Protein AF-A0A3D3Q9Y2-F1 (afdb_monomer)

Mean predicted aligned error: 16.26 Å

Foldseek 3Di:
DDDDDDDDDDDDDDDDDDDDDDDDDDDDDDDDDDDDDDDDDDDDDDDDDDDDDDDDDDDDDDDDDDDDDDDDDDDDDDDDDDDDDDDDDDDDDDDDDDDDDDDDDDDDDDDPPPPDPDPPPDDPPAAEEEEECCQDDLNVLLLLLLVVVRHAYEYEDCCCVVRVVVQVVSVHGYQYDDLLDLVRQLVRLARHQEYEYPDAAPQPPDADVVVPRHLQSCQASSLLSNLLSCLVNVHQEYEYAAAFQQDCPRPAPNSNSNVNSVVSNVVSVHQYEYEHEFAEDADRDDQVVVQVVCVVPPLAGEDEAPQFAKGFYAYSNLVSLLRSQCRDPPRDGDYFYDGAPDIDGSVRLSVLLCVLVVHDHHYDYDYLVVLAVVQVVQVPPPRRPGHNSNSVSRRHHGDGDHPVVCVRRVDDTDDSSRRSNVRD

Sequence (424 aa):
GGPVRAVRREVGVGWDARGASLGIVGVTASAHGPSNERSRDEREHLQHGRLAGPAGVRRTGGPGRSSDAAAPDEDPATCDGGGHGDAVRLRGAGVAFHRHLLCPGRGADGDRREQDPRPLSTGRRLRMILVAGGSGFIGQAVVRTLLGQGADVAVLTAHPERSKERIERLGARAVVGDIQRPETLLAAVRGAEAVVQSLTFPTFPVEKPSKGYTFEEFDHLGTERLARAAAEAGVKRFVYASGTGAAPDAPEQWFRAKWGGEEAIKATGLDHAIVRPSWVYGPQDRALNRFVTFHRWLPFVPVVGDGKQRLQPVFVDDVATVLARAAMPGGPAGTFELGGPEVLSMDEVLATMMEARRKRKPLIHFPAWMPKAAGALLQFLPKPPLSPDAVSFVIHDAVADNSAVLAAFDITLTPFHEGLATYL

Structure (mmCIF, N/CA/C/O backbone):
data_AF-A0A3D3Q9Y2-F1
#
_entry.id   AF-A0A3D3Q9Y2-F1
#
loop_
_atom_site.group_PDB
_atom_site.id
_atom_site.type_symbol
_atom_site.label_atom_id
_atom_site.label_alt_id
_atom_site.label_comp_id
_atom_site.label_asym_id
_atom_site.label_entity_id
_atom_site.label_seq_id
_atom_site.pdbx_PDB_ins_code
_atom_site.Cartn_x
_atom_site.Cartn_y
_atom_site.Cartn_z
_atom_site.occupancy
_atom_site.B_iso_or_equiv
_atom_site.auth_seq_id
_atom_site.auth_comp_id
_atom_site.auth_asym_id
_atom_site.auth_atom_id
_atom_site.pdbx_PDB_model_num
ATOM 1 N N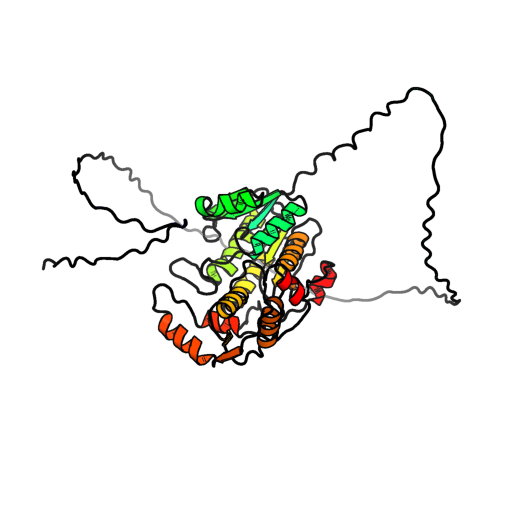 . GLY A 1 1 ? -31.574 -37.572 -34.063 1.00 37.09 1 GLY A N 1
ATOM 2 C CA . GLY A 1 1 ? -31.511 -37.261 -32.623 1.00 37.09 1 GLY A CA 1
ATOM 3 C C . GLY A 1 1 ? -30.829 -38.404 -31.903 1.00 37.09 1 GLY A C 1
ATOM 4 O O . GLY A 1 1 ? -31.137 -39.541 -32.223 1.00 37.09 1 GLY A O 1
ATOM 5 N N . GLY A 1 2 ? -29.909 -38.098 -30.984 1.00 32.72 2 GLY A N 1
ATOM 6 C CA . GLY A 1 2 ? -29.186 -39.080 -30.158 1.00 32.72 2 GLY A CA 1
ATOM 7 C C . GLY A 1 2 ? -27.663 -39.022 -30.364 1.00 32.72 2 GLY A C 1
ATOM 8 O O . GLY A 1 2 ? -27.222 -39.322 -31.468 1.00 32.72 2 GLY A O 1
ATOM 9 N N . PRO A 1 3 ? -26.861 -38.586 -29.370 1.00 38.03 3 PRO A N 1
ATOM 10 C CA . PRO A 1 3 ? -25.512 -38.069 -29.600 1.00 38.03 3 PRO A CA 1
ATOM 11 C C . PRO A 1 3 ? -24.397 -39.118 -29.480 1.00 38.03 3 PRO A C 1
ATOM 13 O O . PRO A 1 3 ? -24.408 -39.980 -28.603 1.00 38.03 3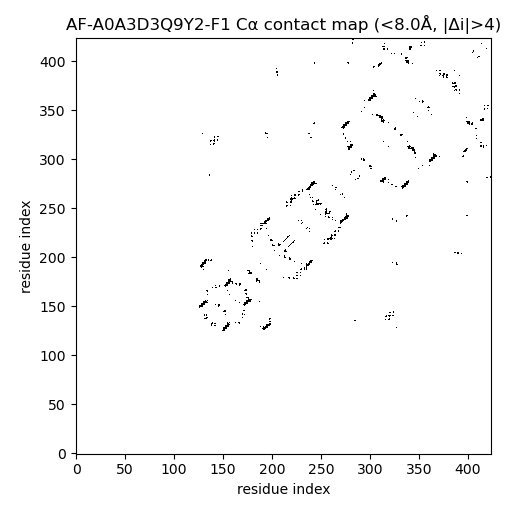 PRO A O 1
ATOM 16 N N . VAL A 1 4 ? -23.364 -38.944 -30.308 1.00 37.06 4 VAL A N 1
ATOM 17 C CA . VAL A 1 4 ? -22.050 -39.589 -30.189 1.00 37.06 4 VAL A CA 1
ATOM 18 C C . VAL A 1 4 ? -21.262 -38.878 -29.082 1.00 37.06 4 VAL A C 1
ATOM 20 O O . VAL A 1 4 ? -20.896 -37.711 -29.219 1.00 37.06 4 VAL A O 1
ATOM 23 N N . ARG A 1 5 ? -21.009 -39.562 -27.958 1.00 30.03 5 ARG A N 1
ATOM 24 C CA . ARG A 1 5 ? -20.125 -39.070 -26.889 1.00 30.03 5 ARG A CA 1
ATOM 25 C C . ARG A 1 5 ? -18.665 -39.192 -27.330 1.00 30.03 5 ARG A C 1
ATOM 27 O O . ARG A 1 5 ? -18.093 -40.278 -27.314 1.00 30.03 5 ARG A O 1
ATOM 34 N N . ALA A 1 6 ? -18.058 -38.061 -27.675 1.00 32.78 6 ALA A N 1
ATOM 35 C CA . ALA A 1 6 ? -16.613 -37.924 -27.786 1.00 32.78 6 ALA A CA 1
ATOM 36 C C . ALA A 1 6 ? -15.979 -37.954 -26.383 1.00 32.78 6 ALA A C 1
ATOM 38 O O . ALA A 1 6 ? -16.273 -37.112 -25.533 1.00 32.78 6 ALA A O 1
ATOM 39 N N . VAL A 1 7 ? -15.105 -38.930 -26.139 1.00 29.88 7 VAL A N 1
ATOM 40 C CA . VAL A 1 7 ? -14.277 -39.012 -24.930 1.00 29.88 7 VAL A CA 1
ATOM 41 C C . VAL A 1 7 ? -13.093 -38.063 -25.105 1.00 29.88 7 VAL A C 1
ATOM 43 O O . VAL A 1 7 ? -12.144 -38.357 -25.829 1.00 29.88 7 VAL A O 1
ATOM 46 N N . ARG A 1 8 ? -13.153 -36.897 -24.458 1.00 28.14 8 ARG A N 1
ATOM 47 C CA . ARG A 1 8 ? -12.033 -35.954 -24.372 1.00 28.14 8 ARG A CA 1
ATOM 48 C C . ARG A 1 8 ? -11.121 -36.407 -23.227 1.00 28.14 8 ARG A C 1
ATOM 50 O O . ARG A 1 8 ? -11.528 -36.386 -22.071 1.00 28.14 8 ARG A O 1
ATOM 57 N N . ARG A 1 9 ? -9.904 -36.855 -23.548 1.00 25.78 9 ARG A N 1
ATOM 58 C CA . ARG A 1 9 ? -8.839 -37.100 -22.562 1.00 25.78 9 ARG A CA 1
ATOM 59 C C . ARG A 1 9 ? -8.237 -35.754 -22.155 1.00 25.78 9 ARG A C 1
ATOM 61 O O . ARG A 1 9 ? -7.580 -35.116 -22.972 1.00 25.78 9 ARG A O 1
ATOM 68 N N . GLU A 1 10 ? -8.459 -35.328 -20.916 1.00 28.33 10 GLU A N 1
ATOM 69 C CA . GLU A 1 10 ? -7.690 -34.246 -20.296 1.00 28.33 10 GLU A CA 1
ATOM 70 C C . GLU A 1 10 ? -6.471 -34.842 -19.585 1.00 28.33 10 GLU A C 1
ATOM 72 O O . GLU A 1 10 ? -6.591 -35.701 -18.714 1.00 28.33 10 GLU A O 1
ATOM 77 N N . VAL A 1 11 ? -5.282 -34.398 -19.992 1.00 27.06 11 VAL A N 1
ATOM 78 C CA . VAL A 1 11 ? -4.011 -34.692 -19.326 1.00 27.06 11 VAL A CA 1
ATOM 79 C C . VAL A 1 11 ? -3.819 -33.629 -18.245 1.00 27.06 11 VAL A C 1
ATOM 81 O O . VAL A 1 11 ? -3.487 -32.483 -18.542 1.00 27.06 11 VAL A O 1
ATOM 84 N N . GLY A 1 12 ? -4.080 -33.994 -16.990 1.00 25.34 12 GLY A N 1
ATOM 85 C CA . GLY A 1 12 ? -3.800 -33.156 -15.826 1.00 25.34 12 GLY A CA 1
ATOM 86 C C . GLY A 1 12 ? -2.341 -33.299 -15.393 1.00 25.34 12 GLY A C 1
ATOM 87 O O . GLY A 1 12 ? -1.911 -34.386 -15.022 1.00 25.34 12 GLY A O 1
ATOM 88 N N . VAL A 1 13 ? -1.582 -32.202 -15.427 1.00 26.31 13 VAL A N 1
ATOM 89 C CA . VAL A 1 13 ? -0.225 -32.118 -14.864 1.00 26.31 13 VAL A CA 1
ATOM 90 C C . VAL A 1 13 ? -0.338 -31.581 -13.436 1.00 26.31 13 VAL A C 1
ATOM 92 O O . VAL A 1 13 ? -0.573 -30.389 -13.233 1.00 26.31 13 VAL A O 1
ATOM 95 N N . GLY A 1 14 ? -0.212 -32.470 -12.451 1.00 23.72 14 GLY A N 1
ATOM 96 C CA . GLY A 1 14 ? -0.057 -32.125 -11.037 1.00 23.72 14 GLY A CA 1
ATOM 97 C C . GLY A 1 14 ? 1.421 -31.951 -10.684 1.00 23.72 14 GLY A C 1
ATOM 98 O O . GLY A 1 14 ? 2.251 -32.751 -11.106 1.00 23.72 14 GLY A O 1
ATOM 99 N N . TRP A 1 15 ? 1.748 -30.904 -9.927 1.00 26.91 15 TRP A N 1
ATOM 100 C CA . TRP A 1 15 ? 3.083 -30.681 -9.369 1.00 26.91 15 TRP A CA 1
ATOM 101 C C . TRP A 1 15 ? 3.068 -31.080 -7.892 1.00 26.91 15 TRP A C 1
ATOM 103 O O . TRP A 1 15 ? 2.387 -30.431 -7.099 1.00 26.91 15 TRP A O 1
ATOM 113 N N . ASP A 1 16 ? 3.801 -32.139 -7.544 1.00 25.55 16 ASP A N 1
ATOM 114 C CA . ASP A 1 16 ? 4.121 -32.506 -6.161 1.00 25.55 16 ASP A CA 1
ATOM 115 C C . ASP A 1 16 ? 5.505 -31.950 -5.797 1.00 25.55 16 ASP A C 1
ATOM 117 O O . ASP A 1 16 ? 6.475 -32.059 -6.554 1.00 25.55 16 ASP A O 1
ATOM 121 N N . ALA A 1 17 ? 5.570 -31.310 -4.636 1.00 32.84 17 ALA A N 1
ATOM 122 C CA . ALA A 1 17 ? 6.776 -30.789 -4.034 1.00 32.84 17 ALA A CA 1
ATOM 123 C C . ALA A 1 17 ? 7.389 -31.885 -3.159 1.00 32.84 17 ALA A C 1
ATOM 125 O O . ALA A 1 17 ? 6.947 -32.085 -2.031 1.00 32.84 17 ALA A O 1
ATOM 126 N N . ARG A 1 18 ? 8.418 -32.566 -3.677 1.00 26.89 18 ARG A N 1
ATOM 127 C CA . ARG A 1 18 ? 9.562 -33.141 -2.938 1.00 26.89 18 ARG A CA 1
ATOM 128 C C . ARG A 1 18 ? 10.483 -33.848 -3.935 1.00 26.89 18 ARG A C 1
ATOM 130 O O . ARG A 1 18 ? 10.057 -34.721 -4.679 1.00 26.89 18 ARG A O 1
ATOM 137 N N . GLY A 1 19 ? 11.745 -33.429 -3.990 1.00 25.36 19 GLY A N 1
ATOM 138 C CA . GLY A 1 19 ? 12.742 -34.041 -4.864 1.00 25.36 19 GLY A CA 1
ATOM 139 C C . GLY A 1 19 ? 13.211 -35.400 -4.344 1.00 25.36 19 GLY A C 1
ATOM 140 O O . GLY A 1 19 ? 13.479 -35.522 -3.154 1.00 25.36 19 GLY A O 1
ATOM 141 N N . ALA A 1 20 ? 13.323 -36.383 -5.242 1.00 27.45 20 ALA A N 1
ATOM 142 C CA . ALA A 1 20 ? 14.484 -37.265 -5.434 1.00 27.45 20 ALA A CA 1
ATOM 143 C C . ALA A 1 20 ? 14.121 -38.481 -6.315 1.00 27.45 20 ALA A C 1
ATOM 145 O O . ALA A 1 20 ? 13.150 -39.179 -6.051 1.00 27.45 20 ALA A O 1
ATOM 146 N N . SER A 1 21 ? 14.979 -38.731 -7.314 1.00 26.14 21 SER A N 1
ATOM 147 C CA . SER A 1 21 ? 15.282 -40.011 -7.994 1.00 26.14 21 SER A CA 1
ATOM 148 C C . SER A 1 21 ? 14.162 -40.841 -8.652 1.00 26.14 21 SER A C 1
ATOM 150 O O . SER A 1 21 ? 13.306 -41.431 -8.002 1.00 26.14 21 SER A O 1
ATOM 152 N N . LEU A 1 22 ? 14.299 -40.984 -9.979 1.00 25.84 22 LEU A N 1
ATOM 153 C CA . LEU A 1 22 ? 13.647 -41.977 -10.838 1.00 25.84 22 LEU A CA 1
ATOM 154 C C . LEU A 1 22 ? 13.967 -43.418 -10.396 1.00 25.84 22 LEU A C 1
ATOM 156 O O . LEU A 1 22 ? 15.135 -43.791 -10.301 1.00 25.84 22 LEU A O 1
ATOM 160 N N . GLY A 1 23 ? 12.927 -44.244 -10.275 1.00 23.69 23 GLY A N 1
ATOM 161 C CA . GLY A 1 23 ? 13.000 -45.704 -10.231 1.00 23.69 23 GLY A CA 1
ATOM 162 C C . GLY A 1 23 ? 11.738 -46.298 -10.861 1.00 23.69 23 GLY A C 1
ATOM 163 O O . GLY A 1 23 ? 10.627 -45.975 -10.454 1.00 23.69 23 GLY A O 1
ATOM 164 N N . ILE A 1 24 ? 11.921 -47.098 -11.910 1.00 25.28 24 ILE A N 1
ATOM 165 C CA . ILE A 1 24 ? 10.879 -47.793 -12.683 1.00 25.28 24 ILE A CA 1
ATOM 166 C C . ILE A 1 24 ? 10.337 -48.988 -11.880 1.00 25.28 24 ILE A C 1
ATOM 168 O O . ILE A 1 24 ? 11.102 -49.580 -11.125 1.00 25.28 24 ILE A O 1
ATOM 172 N N . VAL A 1 25 ? 9.062 -49.343 -12.129 1.00 25.20 25 VAL A N 1
ATOM 173 C CA . VAL A 1 25 ? 8.304 -50.610 -11.893 1.00 25.20 25 VAL A CA 1
ATOM 174 C C . VAL A 1 25 ? 6.971 -50.230 -11.225 1.00 25.20 25 VAL A C 1
ATOM 176 O O . VAL A 1 25 ? 6.962 -49.460 -10.280 1.00 25.20 25 VAL A O 1
ATOM 179 N N . GLY A 1 26 ? 5.774 -50.661 -11.612 1.00 24.50 26 GLY A N 1
ATOM 180 C CA . GLY A 1 26 ? 5.261 -51.615 -12.586 1.00 24.50 26 GLY A CA 1
ATOM 181 C C . GLY A 1 26 ? 3.758 -51.734 -12.278 1.00 24.50 26 GLY A C 1
ATOM 182 O O . GLY A 1 26 ? 3.367 -51.824 -11.117 1.00 24.50 26 GLY A O 1
ATOM 183 N N . VAL A 1 27 ? 2.908 -51.635 -13.297 1.00 22.98 27 VAL A N 1
ATOM 184 C CA . VAL A 1 27 ? 1.443 -51.646 -13.169 1.00 22.98 27 VAL A CA 1
ATOM 185 C C . VAL A 1 27 ? 0.954 -53.054 -12.826 1.00 22.98 27 VAL A C 1
ATOM 187 O O . VAL A 1 27 ? 1.242 -53.987 -13.568 1.00 22.98 27 VAL A O 1
ATOM 190 N N . THR A 1 28 ? 0.128 -53.196 -11.786 1.00 24.30 28 THR A N 1
ATOM 191 C CA . THR A 1 28 ? -0.904 -54.245 -11.735 1.00 24.30 28 THR A CA 1
ATOM 192 C C . THR A 1 28 ? -2.223 -53.637 -11.267 1.00 24.30 28 THR A C 1
ATOM 194 O O . THR A 1 28 ? -2.293 -52.916 -10.275 1.00 24.30 28 THR A O 1
ATOM 197 N N . ALA A 1 29 ? -3.260 -53.870 -12.065 1.00 24.09 29 ALA A N 1
ATOM 198 C CA . ALA A 1 29 ? -4.626 -53.446 -11.821 1.00 24.09 29 ALA A CA 1
ATOM 199 C C . ALA A 1 29 ? -5.383 -54.539 -11.060 1.00 24.09 29 ALA A C 1
ATOM 201 O O . ALA A 1 29 ? -5.189 -55.722 -11.333 1.00 24.09 29 ALA A O 1
ATOM 202 N N . SER A 1 30 ? -6.326 -54.149 -10.203 1.00 24.44 30 SER A N 1
ATOM 203 C CA . SER A 1 30 ? -7.532 -54.948 -9.997 1.00 24.44 30 SER A CA 1
ATOM 204 C C . SER A 1 30 ? -8.706 -54.046 -9.630 1.00 24.44 30 SER A C 1
ATOM 206 O O . SER A 1 30 ? -8.614 -53.188 -8.755 1.00 24.44 30 SER A O 1
ATOM 208 N N . ALA A 1 31 ? -9.783 -54.225 -10.388 1.00 25.94 31 ALA A N 1
ATOM 209 C CA . ALA A 1 31 ? -11.088 -53.605 -10.227 1.00 25.94 31 ALA A CA 1
ATOM 210 C C . ALA A 1 31 ? -11.803 -54.140 -8.978 1.00 25.94 31 ALA A C 1
ATOM 212 O O . ALA A 1 31 ? -11.450 -55.218 -8.520 1.00 25.94 31 ALA A O 1
ATOM 213 N N . HIS A 1 32 ? -12.838 -53.444 -8.496 1.00 26.16 32 HIS A N 1
ATOM 214 C CA . HIS A 1 32 ? -14.160 -54.010 -8.173 1.00 26.16 32 HIS A CA 1
ATOM 215 C C . HIS A 1 32 ? -15.172 -52.862 -8.002 1.00 26.16 32 HIS A C 1
ATOM 217 O O . HIS A 1 32 ? -14.862 -51.816 -7.436 1.00 26.16 32 HIS A O 1
ATOM 223 N N . GLY A 1 33 ? -16.350 -53.050 -8.600 1.00 25.23 33 GLY A N 1
ATOM 224 C CA . GLY A 1 33 ? -17.438 -52.081 -8.719 1.00 25.23 33 GLY A CA 1
ATOM 225 C C . GLY A 1 33 ? -18.394 -52.014 -7.513 1.00 25.23 33 GLY A C 1
ATOM 226 O O . GLY A 1 33 ? -18.083 -52.548 -6.452 1.00 25.23 33 GLY A O 1
ATOM 227 N N . PRO A 1 34 ? -19.544 -51.328 -7.676 1.00 36.50 34 PRO A N 1
ATOM 228 C CA . PRO A 1 34 ? -20.197 -50.560 -6.616 1.00 36.50 34 PRO A CA 1
ATOM 229 C C . PRO A 1 34 ? -21.417 -51.247 -5.985 1.00 36.50 34 PRO A C 1
ATOM 231 O O . PRO A 1 34 ? -22.021 -52.143 -6.572 1.00 36.50 34 PRO A O 1
ATOM 234 N N . SER A 1 35 ? -21.846 -50.732 -4.830 1.00 28.02 35 SER A N 1
ATOM 235 C CA . SER A 1 35 ? -23.146 -51.025 -4.224 1.00 28.02 35 SER A CA 1
ATOM 236 C C . SER A 1 35 ? -23.918 -49.747 -3.891 1.00 28.02 35 SER A C 1
ATOM 238 O O . SER A 1 35 ? -23.362 -48.667 -3.713 1.00 28.02 35 SER A O 1
ATOM 240 N N . ASN A 1 36 ? -25.227 -49.930 -3.876 1.00 28.00 36 ASN A N 1
ATOM 241 C CA . ASN A 1 36 ? -26.303 -49.010 -4.186 1.00 28.00 36 ASN A CA 1
ATOM 242 C C . ASN A 1 36 ? -27.074 -48.592 -2.910 1.00 28.00 36 ASN A C 1
ATOM 244 O O . ASN A 1 36 ? -26.880 -49.188 -1.857 1.00 28.00 36 ASN A O 1
ATOM 248 N N . GLU A 1 37 ? -28.020 -47.663 -3.096 1.00 29.39 37 GLU A N 1
ATOM 249 C CA . GLU A 1 37 ? -29.321 -47.542 -2.403 1.00 29.39 37 GLU A CA 1
ATOM 250 C C . GLU A 1 37 ? -29.624 -46.434 -1.360 1.00 29.39 37 GLU A C 1
ATOM 252 O O . GLU A 1 37 ? -29.069 -46.376 -0.269 1.00 29.39 37 GLU A O 1
ATOM 257 N N . ARG A 1 38 ? -30.711 -45.712 -1.727 1.00 26.05 38 ARG A N 1
ATOM 258 C CA . ARG A 1 38 ? -31.897 -45.251 -0.953 1.00 26.05 38 ARG A CA 1
ATOM 259 C C . ARG A 1 38 ? -31.744 -44.020 -0.047 1.00 26.05 38 ARG A C 1
ATOM 261 O O . ARG A 1 38 ? -31.027 -44.040 0.938 1.00 26.05 38 ARG A O 1
ATOM 268 N N . SER A 1 39 ? -32.314 -42.858 -0.394 1.00 27.55 39 SER A N 1
ATOM 269 C CA . SER A 1 39 ? -33.741 -42.442 -0.474 1.00 27.55 39 SER A CA 1
ATOM 270 C C . SER A 1 39 ? -34.409 -42.209 0.887 1.00 27.55 39 SER A C 1
ATOM 272 O O . SER A 1 39 ? -34.645 -43.169 1.620 1.00 27.55 39 SER A O 1
ATOM 274 N N . ARG A 1 40 ? -34.830 -40.963 1.153 1.00 27.16 40 ARG A N 1
ATOM 275 C CA . ARG A 1 40 ? -36.022 -40.646 1.957 1.00 27.16 40 ARG A CA 1
ATOM 276 C C . ARG A 1 40 ? -36.544 -39.233 1.655 1.00 27.16 40 ARG A C 1
ATOM 278 O O . ARG A 1 40 ? -35.782 -38.272 1.683 1.00 27.16 40 ARG A O 1
ATOM 285 N N . ASP A 1 41 ? -37.835 -39.199 1.337 1.00 29.78 41 ASP A N 1
ATOM 286 C CA . ASP A 1 41 ? -38.750 -38.060 1.206 1.00 29.78 41 ASP A CA 1
ATOM 287 C C . ASP A 1 41 ? -39.029 -37.350 2.544 1.00 29.78 41 ASP A C 1
ATOM 289 O O . ASP A 1 41 ? -38.925 -37.989 3.587 1.00 29.78 41 ASP A O 1
ATOM 293 N N . GLU A 1 42 ? -39.460 -36.078 2.481 1.00 30.17 42 GLU A N 1
ATOM 294 C CA . GLU A 1 42 ? -40.726 -35.526 3.047 1.00 30.17 42 GLU A CA 1
ATOM 295 C C . GLU A 1 42 ? -40.780 -33.984 2.843 1.00 30.17 42 GLU A C 1
ATOM 297 O O . GLU A 1 42 ? -39.856 -33.270 3.220 1.00 30.17 42 GLU A O 1
ATOM 302 N N . ARG A 1 43 ? -41.683 -33.478 1.978 1.00 28.61 43 ARG A N 1
ATOM 303 C CA . ARG A 1 43 ? -42.977 -32.782 2.256 1.00 28.61 43 ARG A CA 1
ATOM 304 C C . ARG A 1 43 ? -42.860 -31.455 3.034 1.00 28.61 43 ARG A C 1
ATOM 306 O O . ARG A 1 43 ? -42.455 -31.427 4.183 1.00 28.61 43 ARG A O 1
ATOM 313 N N . GLU A 1 44 ? -43.039 -30.316 2.356 1.00 29.97 44 GLU A N 1
ATOM 314 C CA . GLU A 1 44 ? -44.290 -29.525 2.209 1.00 29.97 44 GLU A CA 1
ATOM 315 C C . GLU A 1 44 ? -4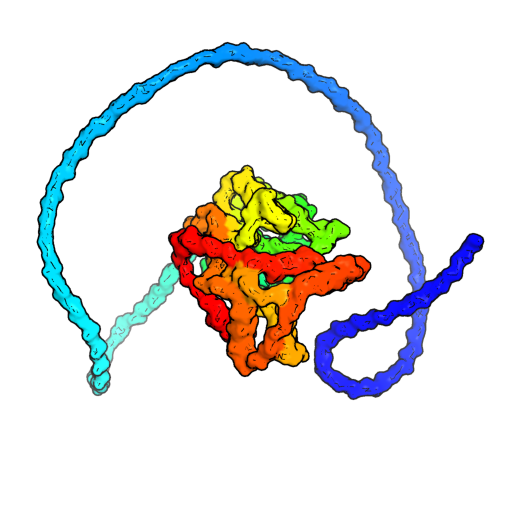4.716 -28.712 3.447 1.00 29.97 44 GLU A C 1
ATOM 317 O O . GLU A 1 44 ? -45.305 -29.250 4.376 1.00 29.97 44 GLU A O 1
ATOM 322 N N . HIS A 1 45 ? -44.588 -27.380 3.366 1.00 28.56 45 HIS A N 1
ATOM 323 C CA . HIS A 1 45 ? -45.582 -26.452 3.919 1.00 28.56 45 HIS A CA 1
ATOM 324 C C . HIS A 1 45 ? -45.643 -25.147 3.106 1.00 28.56 45 HIS A C 1
ATOM 326 O O . HIS A 1 45 ? -44.725 -24.331 3.102 1.00 28.56 45 HIS A O 1
ATOM 332 N N . LEU A 1 46 ? -46.768 -24.986 2.406 1.00 30.30 46 LEU A N 1
ATOM 333 C CA . LEU A 1 46 ? -47.298 -23.746 1.847 1.00 30.30 46 LEU A CA 1
ATOM 334 C C . LEU A 1 46 ? -48.193 -23.088 2.902 1.00 30.30 46 LEU A C 1
ATOM 336 O O . LEU A 1 46 ? -49.102 -23.751 3.394 1.00 30.30 46 LEU A O 1
ATOM 340 N N . GLN A 1 47 ? -48.041 -21.785 3.148 1.00 29.00 47 GLN A N 1
ATOM 341 C CA . GLN A 1 47 ? -49.169 -20.919 3.509 1.00 29.00 47 GLN A CA 1
ATOM 342 C C . GLN A 1 47 ? -49.015 -19.521 2.893 1.00 29.00 47 GLN A C 1
ATOM 344 O O . GLN A 1 47 ? -47.949 -18.910 2.899 1.00 29.00 47 GLN A O 1
ATOM 349 N N . HIS A 1 48 ? -50.128 -19.068 2.318 1.00 30.16 48 HIS A N 1
ATOM 350 C CA . HIS A 1 48 ? -50.374 -17.800 1.638 1.00 30.16 48 HIS A CA 1
ATOM 351 C C . HIS A 1 48 ? -50.720 -16.652 2.606 1.00 30.16 48 HIS A C 1
ATOM 353 O O . HIS A 1 48 ? -51.338 -16.883 3.639 1.00 30.16 48 HIS A O 1
ATOM 359 N N . GLY A 1 49 ? -50.502 -15.406 2.157 1.00 25.72 49 GLY A N 1
ATOM 360 C CA . GLY A 1 49 ? -51.222 -14.200 2.615 1.00 25.72 49 GLY A CA 1
ATOM 361 C C . GLY A 1 49 ? -50.563 -12.902 2.115 1.00 25.72 49 GLY A C 1
ATOM 362 O O . GLY A 1 49 ? -49.565 -12.480 2.676 1.00 25.72 49 GLY A O 1
ATOM 363 N N . ARG A 1 50 ? -50.892 -12.407 0.906 1.00 27.48 50 ARG A N 1
ATOM 364 C CA . ARG A 1 50 ? -51.759 -11.229 0.600 1.00 27.48 50 ARG A CA 1
ATOM 365 C C . ARG A 1 50 ? -51.382 -9.930 1.349 1.00 27.48 50 ARG A C 1
ATOM 367 O O . ARG A 1 50 ? -51.514 -9.861 2.557 1.00 27.48 50 ARG A O 1
ATOM 374 N N . LEU A 1 51 ? -50.801 -8.952 0.637 1.00 30.41 51 LEU A N 1
ATOM 375 C CA . LEU A 1 51 ? -51.423 -7.728 0.062 1.00 30.41 51 LEU A CA 1
ATOM 376 C C . LEU A 1 51 ? -51.717 -6.606 1.079 1.00 30.41 51 LEU A C 1
ATOM 378 O O . LEU A 1 51 ? -52.641 -6.750 1.866 1.00 30.41 51 LEU A O 1
ATOM 382 N N . ALA A 1 52 ? -51.015 -5.467 0.953 1.00 28.28 52 ALA A N 1
ATOM 383 C CA . ALA A 1 52 ? -51.574 -4.101 0.859 1.00 28.28 52 ALA A CA 1
ATOM 384 C C . ALA A 1 52 ? -50.489 -3.018 1.076 1.00 28.28 52 ALA A C 1
ATOM 386 O O . ALA A 1 52 ? -49.816 -2.989 2.099 1.00 28.28 52 ALA A O 1
ATOM 387 N N . GLY A 1 53 ? -50.378 -2.078 0.138 1.00 26.34 53 GLY A N 1
ATOM 388 C CA . GLY A 1 53 ? -50.091 -0.663 0.430 1.00 26.34 53 GLY A CA 1
ATOM 389 C C . GLY A 1 53 ? -51.238 0.174 -0.165 1.00 26.34 53 GLY A C 1
ATOM 390 O O . GLY A 1 53 ? -52.183 -0.428 -0.679 1.00 26.34 53 GLY A O 1
ATOM 391 N N . PRO A 1 54 ? -51.161 1.514 -0.261 1.00 50.53 54 PRO A N 1
ATOM 392 C CA . PRO A 1 54 ? -50.436 2.500 0.546 1.00 50.53 54 PRO A CA 1
ATOM 393 C C . PRO A 1 54 ? -51.373 3.633 1.065 1.00 50.53 54 PRO A C 1
ATOM 395 O O . PRO A 1 54 ? -52.463 3.846 0.545 1.00 50.53 54 PRO A O 1
ATOM 398 N N . ALA A 1 55 ? -50.927 4.424 2.046 1.00 30.28 55 ALA A N 1
ATOM 399 C CA . ALA A 1 55 ? -51.470 5.753 2.393 1.00 30.28 55 ALA A CA 1
ATOM 400 C C . ALA A 1 55 ? -50.382 6.497 3.202 1.00 30.28 55 ALA A C 1
ATOM 402 O O . ALA A 1 55 ? -49.744 5.878 4.041 1.00 30.28 55 ALA A O 1
ATOM 403 N N . GLY A 1 56 ? -50.025 7.770 3.020 1.00 27.00 56 GLY A N 1
ATOM 404 C CA . GLY A 1 56 ? -50.712 8.885 2.385 1.00 27.00 56 GLY A CA 1
ATOM 405 C C . GLY A 1 56 ? -51.208 9.872 3.445 1.00 27.00 56 GLY A C 1
ATOM 406 O O . GLY A 1 56 ? -52.384 9.826 3.769 1.00 27.00 56 GLY A O 1
ATOM 407 N N . VAL A 1 57 ? -50.355 10.780 3.948 1.00 30.75 57 VAL A N 1
ATOM 408 C CA . VAL A 1 57 ? -50.787 12.033 4.610 1.00 30.75 57 VAL A CA 1
ATOM 409 C C . VAL A 1 57 ? -49.851 13.186 4.219 1.00 30.75 57 VAL A C 1
ATOM 411 O O . VAL A 1 57 ? -48.632 13.045 4.177 1.00 30.75 57 VAL A O 1
ATOM 414 N N . ARG A 1 58 ? -50.474 14.316 3.867 1.00 28.86 58 ARG A N 1
ATOM 415 C CA . ARG A 1 58 ? -49.912 15.582 3.372 1.00 28.86 58 ARG A CA 1
ATOM 416 C C . ARG A 1 58 ? -49.682 16.599 4.505 1.00 28.86 58 ARG A C 1
ATOM 418 O O . ARG A 1 58 ? -50.468 16.599 5.439 1.00 28.86 58 ARG A O 1
ATOM 425 N N . ARG A 1 59 ? -48.715 17.509 4.257 1.00 29.83 59 ARG A N 1
ATOM 426 C CA . ARG A 1 59 ? -48.639 18.995 4.459 1.00 29.83 59 ARG A CA 1
ATOM 427 C C . ARG A 1 59 ? -49.125 19.588 5.798 1.00 29.83 59 ARG A C 1
ATOM 429 O O . ARG A 1 59 ? -50.182 19.228 6.276 1.00 29.83 59 ARG A O 1
ATOM 436 N N . THR A 1 60 ? -48.415 20.539 6.415 1.00 30.31 60 THR A N 1
ATOM 437 C CA . THR A 1 60 ? -48.266 21.991 6.086 1.00 30.31 60 THR A CA 1
ATOM 438 C C . THR A 1 60 ? -47.147 22.588 6.979 1.00 30.31 60 THR A C 1
ATOM 440 O O . THR A 1 60 ? -46.925 22.029 8.042 1.00 30.31 60 THR A O 1
ATOM 443 N N . GLY A 1 61 ? -46.414 23.684 6.746 1.00 27.08 61 GLY A N 1
ATOM 444 C CA . GLY A 1 61 ? -46.369 24.795 5.786 1.00 27.08 61 GLY A CA 1
ATOM 445 C C . GLY A 1 61 ? -45.148 25.698 6.138 1.00 27.08 61 GLY A C 1
ATOM 446 O O . GLY A 1 61 ? -44.589 25.554 7.221 1.00 27.08 61 GLY A O 1
ATOM 447 N N . GLY A 1 62 ? -44.690 26.572 5.227 1.00 23.55 62 GLY A N 1
ATOM 448 C CA . GLY A 1 62 ? -43.708 27.652 5.523 1.00 23.55 62 GLY A CA 1
ATOM 449 C C . GLY A 1 62 ? -44.414 28.967 5.914 1.00 23.55 62 GLY A C 1
ATOM 450 O O . GLY A 1 62 ? -45.594 28.886 6.258 1.00 23.55 62 GLY A O 1
ATOM 451 N N . PRO A 1 63 ? -43.842 30.182 5.715 1.00 50.44 63 PRO A N 1
ATOM 452 C CA . PRO A 1 63 ? -42.437 30.615 5.551 1.00 50.44 63 PRO A CA 1
ATOM 453 C C . PRO A 1 63 ? -42.074 31.907 6.370 1.00 50.44 63 PRO A C 1
ATOM 455 O O . PRO A 1 63 ? -42.938 32.515 6.991 1.00 50.44 63 PRO A O 1
ATOM 458 N N . GLY A 1 64 ? -40.822 32.394 6.291 1.00 27.27 64 GLY A N 1
ATOM 459 C CA . GLY A 1 64 ? -40.393 33.774 6.658 1.00 27.27 64 GLY A CA 1
ATOM 460 C C . GLY A 1 64 ? -38.862 33.859 6.841 1.00 27.27 64 GLY A C 1
ATOM 461 O O . GLY A 1 64 ? -38.334 33.073 7.615 1.00 27.27 64 GLY A O 1
ATOM 462 N N . ARG A 1 65 ? -38.064 34.548 5.993 1.00 28.23 65 ARG A N 1
ATOM 463 C CA . ARG A 1 65 ? -37.718 36.006 5.963 1.00 28.23 65 ARG A CA 1
ATOM 464 C C . ARG A 1 65 ? -37.267 36.514 7.349 1.00 28.23 65 ARG A C 1
ATOM 466 O O . ARG A 1 65 ? -37.961 36.222 8.305 1.00 28.23 65 ARG A O 1
ATOM 473 N N . SER A 1 66 ? -36.186 37.265 7.573 1.00 26.38 66 SER A N 1
ATOM 474 C CA . SER A 1 66 ? -35.327 38.186 6.796 1.00 26.38 66 SER A CA 1
ATOM 475 C C . SER A 1 66 ? -34.082 38.502 7.674 1.00 26.38 66 SER A C 1
ATOM 477 O O . SER A 1 66 ? -34.177 38.364 8.887 1.00 26.38 66 SER A O 1
ATOM 479 N N . SER A 1 67 ? -32.876 38.644 7.112 1.00 27.75 67 SER A N 1
ATOM 480 C CA . SER A 1 67 ? -32.135 39.899 6.830 1.00 27.75 67 SER A CA 1
ATOM 481 C C . SER A 1 67 ? -31.203 40.409 7.948 1.00 27.75 67 SER A C 1
ATOM 483 O O . SER A 1 67 ? -31.549 40.371 9.122 1.00 27.75 67 SER A O 1
ATOM 485 N N . ASP A 1 68 ? -30.058 40.932 7.480 1.00 27.67 68 ASP A N 1
ATOM 486 C CA . ASP A 1 68 ? -29.180 41.957 8.079 1.00 27.67 68 ASP A CA 1
ATOM 487 C C . ASP A 1 68 ? -28.290 41.544 9.266 1.00 27.67 68 ASP A C 1
ATOM 489 O O . ASP A 1 68 ? -28.671 40.728 10.090 1.00 27.67 68 ASP A O 1
ATOM 493 N N . ALA A 1 69 ? -27.097 42.087 9.506 1.00 27.61 69 ALA A N 1
ATOM 494 C CA . ALA A 1 69 ? -26.084 42.858 8.781 1.00 27.61 69 ALA A CA 1
ATOM 495 C C . ALA A 1 69 ? -24.956 43.121 9.815 1.00 27.61 69 ALA A C 1
ATOM 497 O O . ALA A 1 69 ? -25.196 43.033 11.016 1.00 27.61 69 ALA A O 1
ATOM 498 N N . ALA A 1 70 ? -23.787 43.549 9.330 1.00 28.72 70 ALA A N 1
ATOM 499 C CA . ALA A 1 70 ? -22.802 44.385 10.036 1.00 28.72 70 ALA A CA 1
ATOM 500 C C . ALA A 1 70 ? -21.819 43.740 11.054 1.00 28.72 70 ALA A C 1
ATOM 502 O O . ALA A 1 70 ? -22.166 43.333 12.157 1.00 28.72 70 ALA A O 1
ATOM 503 N N . ALA A 1 71 ? -20.539 43.770 10.655 1.00 28.52 71 ALA A N 1
ATOM 504 C CA . ALA A 1 71 ? -19.355 44.047 11.490 1.00 28.52 71 ALA A CA 1
ATOM 505 C C . ALA A 1 71 ? -19.413 45.522 12.014 1.00 28.52 71 ALA A C 1
ATOM 507 O O . ALA A 1 71 ? -20.322 46.221 11.552 1.00 28.52 71 ALA A O 1
ATOM 508 N N . PRO A 1 72 ? -18.498 46.078 12.856 1.00 42.62 72 PRO A N 1
ATOM 509 C CA . PRO A 1 72 ? -17.066 45.744 12.984 1.00 42.62 72 PRO A CA 1
ATOM 510 C C . PRO A 1 72 ? -16.421 45.920 14.390 1.00 42.62 72 PRO A C 1
ATOM 512 O O . PRO A 1 72 ? -17.110 46.177 15.369 1.00 42.62 72 PRO A O 1
ATOM 515 N N . ASP A 1 73 ? -15.086 45.771 14.395 1.00 26.98 73 ASP A N 1
ATOM 516 C CA . ASP A 1 73 ? -14.048 46.357 15.268 1.00 26.98 73 ASP A CA 1
ATOM 517 C C . ASP A 1 73 ? -14.028 46.055 16.782 1.00 26.98 73 ASP A C 1
ATOM 519 O O . ASP A 1 73 ? -14.979 46.301 17.511 1.00 26.98 73 ASP A O 1
ATOM 523 N N . GLU A 1 74 ? -12.889 45.549 17.280 1.00 30.28 74 GLU A N 1
ATOM 524 C CA . GLU A 1 74 ? -11.849 46.377 17.928 1.00 30.28 74 GLU A CA 1
ATOM 525 C C . GLU A 1 74 ? -10.669 45.510 18.435 1.00 30.28 74 GLU A C 1
ATOM 527 O O . GLU A 1 74 ? -10.833 44.569 19.211 1.00 30.28 74 GLU A O 1
ATOM 532 N N . ASP A 1 75 ? -9.468 45.866 17.977 1.00 30.38 75 ASP A N 1
ATOM 533 C CA . ASP A 1 75 ? -8.167 45.722 18.659 1.00 30.38 75 ASP A CA 1
ATOM 534 C C . ASP A 1 75 ? -7.920 47.092 19.339 1.00 30.38 75 ASP A C 1
ATOM 536 O O . ASP A 1 75 ? -8.363 48.089 18.752 1.00 30.38 75 ASP A O 1
ATOM 540 N N . PRO A 1 76 ? -7.227 47.245 20.495 1.00 42.44 76 PRO A N 1
ATOM 541 C CA . PRO A 1 76 ? -5.763 47.078 20.507 1.00 42.44 76 PRO A CA 1
ATOM 542 C C . PRO A 1 76 ? -5.134 46.735 21.886 1.00 42.44 76 PRO A C 1
ATOM 544 O O . PRO A 1 76 ? -5.698 47.019 22.938 1.00 42.44 76 PRO A O 1
ATOM 547 N N . ALA A 1 77 ? -3.884 46.254 21.904 1.00 30.72 77 ALA A N 1
ATOM 548 C CA . ALA A 1 77 ? -2.821 46.844 22.740 1.00 30.72 77 ALA A CA 1
ATOM 549 C C . ALA A 1 77 ? -1.455 46.173 22.512 1.00 30.72 77 ALA A C 1
ATOM 551 O O . ALA A 1 77 ? -1.210 45.009 22.811 1.00 30.72 77 ALA A O 1
ATOM 552 N N . THR A 1 78 ? -0.551 47.017 22.038 1.00 27.67 78 THR A N 1
ATOM 553 C CA . THR A 1 78 ? 0.910 47.001 22.107 1.00 27.67 78 THR A CA 1
ATOM 554 C C . THR A 1 78 ? 1.503 46.641 23.476 1.00 27.67 78 THR A C 1
ATOM 556 O O . THR A 1 78 ? 1.068 47.201 24.480 1.00 27.67 78 THR A O 1
ATOM 559 N N . CYS A 1 79 ? 2.626 45.909 23.485 1.00 29.20 79 CYS A N 1
ATOM 560 C CA . CYS A 1 79 ? 3.755 46.192 24.379 1.00 29.20 79 CYS A CA 1
ATOM 561 C C . CYS A 1 79 ? 5.085 46.023 23.629 1.00 29.20 79 CYS A C 1
ATOM 563 O O . CYS A 1 79 ? 5.340 45.021 22.967 1.00 29.20 79 CYS A O 1
ATOM 565 N N . ASP A 1 80 ? 5.877 47.077 23.761 1.00 29.19 80 ASP A N 1
ATOM 566 C CA . ASP A 1 80 ? 7.192 47.371 23.210 1.00 29.19 80 ASP A CA 1
ATOM 567 C C . ASP A 1 80 ? 8.314 46.670 24.002 1.00 29.19 80 ASP A C 1
ATOM 569 O O . ASP A 1 80 ? 8.115 46.312 25.165 1.00 29.19 80 ASP A O 1
ATOM 573 N N . GLY A 1 81 ? 9.514 46.571 23.417 1.00 29.52 81 GLY A N 1
ATOM 574 C CA . GLY A 1 81 ? 10.744 46.326 24.185 1.00 29.52 81 GLY A CA 1
ATOM 575 C C . GLY A 1 81 ? 11.786 45.410 23.536 1.00 29.52 81 GLY A C 1
ATOM 576 O O . GLY A 1 81 ? 11.801 44.206 23.780 1.00 29.52 81 GLY A O 1
ATOM 577 N N . GLY A 1 82 ? 12.716 46.000 22.772 1.00 27.34 82 GLY A N 1
ATOM 578 C CA . GLY A 1 82 ? 14.014 45.394 22.432 1.00 27.34 82 GLY A CA 1
ATOM 579 C C . GLY A 1 82 ? 14.910 45.186 23.667 1.00 27.34 82 GLY A C 1
ATOM 580 O O . GLY A 1 82 ? 14.555 45.554 24.776 1.00 27.34 82 GLY A O 1
ATOM 581 N N . GLY A 1 83 ? 16.110 44.623 23.594 1.00 26.42 83 GLY A N 1
ATOM 582 C CA . GLY A 1 83 ? 16.928 44.130 22.500 1.00 26.42 83 GLY A CA 1
ATOM 583 C C . GLY A 1 83 ? 18.303 43.725 23.063 1.00 26.42 83 GLY A C 1
ATOM 584 O O . GLY A 1 83 ? 18.585 43.957 24.234 1.00 26.42 83 GLY A O 1
ATOM 585 N N . HIS A 1 84 ? 19.150 43.206 22.169 1.00 28.66 84 HIS A N 1
ATOM 586 C CA . HIS A 1 84 ? 20.615 43.075 22.259 1.00 28.66 84 HIS A CA 1
ATOM 587 C C . HIS A 1 84 ? 21.239 42.028 23.198 1.00 28.66 84 HIS A C 1
ATOM 589 O O . HIS A 1 84 ? 20.991 41.995 24.397 1.00 28.66 84 HIS A O 1
ATOM 595 N N . GLY A 1 85 ? 22.218 41.306 22.635 1.00 26.81 85 GLY A N 1
ATOM 596 C CA . GLY A 1 85 ? 23.494 41.132 23.333 1.00 26.81 85 GLY A CA 1
ATOM 597 C C . GLY A 1 85 ? 24.084 39.728 23.390 1.00 26.81 85 GLY A C 1
ATOM 598 O O . GLY A 1 85 ? 24.079 39.112 24.442 1.00 26.81 85 GLY A O 1
ATOM 599 N N . ASP A 1 86 ? 24.691 39.327 22.276 1.00 28.62 86 ASP A N 1
ATOM 600 C CA . ASP A 1 86 ? 25.981 38.634 22.188 1.00 28.62 86 ASP A CA 1
ATOM 601 C C . ASP A 1 86 ? 26.202 37.169 22.607 1.00 28.62 86 ASP A C 1
ATOM 603 O O . ASP A 1 86 ? 25.778 36.624 23.621 1.00 28.62 86 ASP A O 1
ATOM 607 N N . ALA A 1 87 ? 26.981 36.556 21.716 1.00 30.05 87 ALA A N 1
ATOM 608 C CA . ALA A 1 87 ? 27.528 35.218 21.707 1.00 30.05 87 ALA A CA 1
ATOM 609 C C . ALA A 1 87 ? 28.637 35.008 22.752 1.00 30.05 87 ALA A C 1
ATOM 611 O O . ALA A 1 87 ? 29.298 35.954 23.160 1.00 30.05 87 ALA A O 1
ATOM 612 N N . VAL A 1 88 ? 28.960 33.741 23.044 1.00 28.98 88 VAL A N 1
ATOM 613 C CA . VAL A 1 88 ? 30.298 33.156 22.810 1.00 28.98 88 VAL A CA 1
ATOM 614 C C . VAL A 1 88 ? 30.287 31.645 23.105 1.00 28.98 88 VAL A C 1
ATOM 616 O O . VAL A 1 88 ? 29.587 31.136 23.972 1.00 28.98 88 VAL A O 1
ATOM 619 N N . ARG A 1 89 ? 31.074 30.948 22.279 1.00 28.03 89 ARG A N 1
ATOM 620 C CA . ARG A 1 89 ? 31.372 29.511 22.157 1.00 28.03 89 ARG A CA 1
ATOM 621 C C . ARG A 1 89 ? 31.794 28.820 23.466 1.00 28.03 89 ARG A C 1
ATOM 623 O O . ARG A 1 89 ? 32.404 29.462 24.305 1.00 28.03 89 ARG A O 1
ATOM 630 N N . LEU A 1 90 ? 31.725 27.480 23.489 1.00 29.39 90 LEU A N 1
ATOM 631 C CA . LEU A 1 90 ? 32.920 26.610 23.460 1.00 29.39 90 LEU A CA 1
ATOM 632 C C . LEU A 1 90 ? 32.575 25.146 23.104 1.00 29.39 90 LEU A C 1
ATOM 634 O O . LEU A 1 90 ? 31.535 24.610 23.468 1.00 29.39 90 LEU A O 1
ATOM 638 N N . ARG A 1 91 ? 33.482 24.543 22.327 1.00 28.53 91 ARG A N 1
ATOM 639 C CA . ARG A 1 91 ? 33.519 23.155 21.836 1.00 28.53 91 ARG A CA 1
ATOM 640 C C . ARG A 1 91 ? 34.109 22.217 22.900 1.00 28.53 91 ARG A C 1
ATOM 642 O O . ARG A 1 91 ? 34.917 22.675 23.698 1.00 28.53 91 ARG A O 1
ATOM 649 N N . GLY A 1 92 ? 33.922 20.902 22.732 1.00 26.53 92 GLY A N 1
ATOM 650 C CA . GLY A 1 92 ? 35.027 19.955 22.958 1.00 26.53 92 GLY A CA 1
ATOM 651 C C . GLY A 1 92 ? 34.661 18.599 23.555 1.00 26.53 92 GLY A C 1
ATOM 652 O O . GLY A 1 92 ? 34.387 18.494 24.740 1.00 26.53 92 GLY A O 1
ATOM 653 N N . ALA A 1 93 ? 34.736 17.564 22.719 1.00 29.50 93 ALA A N 1
ATOM 654 C CA . ALA A 1 93 ? 34.720 16.148 23.074 1.00 29.50 93 ALA A CA 1
ATOM 655 C C . ALA A 1 93 ? 35.988 15.709 23.837 1.00 29.50 93 ALA A C 1
ATOM 657 O O . ALA A 1 93 ? 37.038 16.335 23.702 1.00 29.50 93 ALA A O 1
ATOM 658 N N . GLY A 1 94 ? 35.926 14.576 24.546 1.00 26.42 94 GLY A N 1
ATOM 659 C CA . GLY A 1 94 ? 37.120 13.944 25.115 1.00 26.42 94 GLY A CA 1
ATOM 660 C C . GLY A 1 94 ? 36.846 12.629 25.841 1.00 26.42 94 GLY A C 1
ATOM 661 O O . GLY A 1 94 ? 36.441 12.619 26.996 1.00 26.42 94 GLY A O 1
ATOM 662 N N . VAL A 1 95 ? 37.092 11.524 25.141 1.00 30.09 95 VAL A N 1
ATOM 663 C CA . VAL A 1 95 ? 37.137 10.144 25.645 1.00 30.09 95 VAL A CA 1
ATOM 664 C C . VAL A 1 95 ? 38.422 9.943 26.457 1.00 30.09 95 VAL A C 1
ATOM 666 O O . VAL A 1 95 ? 39.484 10.369 26.010 1.00 30.09 95 VAL A O 1
ATOM 669 N N . ALA A 1 96 ? 38.367 9.232 27.588 1.00 30.89 96 ALA A N 1
ATOM 670 C CA . ALA A 1 96 ? 39.565 8.700 28.241 1.00 30.89 96 ALA A CA 1
ATOM 671 C C . ALA A 1 96 ? 39.292 7.329 28.882 1.00 30.89 96 ALA A C 1
ATOM 673 O O . ALA A 1 96 ? 38.572 7.204 29.870 1.00 30.89 96 ALA A O 1
ATOM 674 N N . PHE A 1 97 ? 39.896 6.296 28.294 1.00 27.22 97 PHE A N 1
ATOM 675 C CA . PHE A 1 97 ? 40.090 4.977 28.888 1.00 27.22 97 PHE A CA 1
ATOM 676 C C . PHE A 1 97 ? 41.273 5.042 29.858 1.00 27.22 97 PHE A C 1
ATOM 678 O O . PHE A 1 97 ? 42.371 5.395 29.439 1.00 27.22 97 PHE A O 1
ATOM 685 N N . HIS A 1 98 ? 41.100 4.596 31.103 1.00 31.02 98 HIS A N 1
ATOM 686 C CA . HIS A 1 98 ? 42.224 4.116 31.907 1.00 31.02 98 HIS A CA 1
ATOM 687 C C . HIS A 1 98 ? 41.826 2.892 32.732 1.00 31.02 98 HIS A C 1
ATOM 689 O O . HIS A 1 98 ? 40.896 2.904 33.532 1.00 31.02 98 HIS A O 1
ATOM 695 N N . ARG A 1 99 ? 42.565 1.809 32.484 1.00 27.00 99 ARG A N 1
ATOM 696 C CA . ARG A 1 99 ? 42.471 0.492 33.109 1.00 27.00 99 ARG A CA 1
ATOM 697 C C . ARG A 1 99 ? 43.579 0.386 34.154 1.00 27.00 99 ARG A C 1
ATOM 699 O O . ARG A 1 99 ? 44.740 0.347 33.752 1.00 27.00 99 ARG A O 1
ATOM 706 N N . HIS A 1 100 ? 43.257 0.267 35.444 1.00 32.94 100 HIS A N 1
ATOM 707 C CA . HIS A 1 100 ? 44.218 -0.154 36.474 1.00 32.94 100 HIS A CA 1
ATOM 708 C C . HIS A 1 100 ? 43.601 -1.102 37.521 1.00 32.94 100 HIS A C 1
ATOM 710 O O . HIS A 1 100 ? 42.715 -0.747 38.286 1.00 32.94 100 HIS A O 1
ATOM 716 N N . LEU A 1 101 ? 44.084 -2.344 37.422 1.00 30.73 101 LEU A N 1
ATOM 717 C CA . LEU A 1 101 ? 44.386 -3.387 38.412 1.00 30.73 101 LEU A CA 1
ATOM 718 C C . LEU A 1 101 ? 43.881 -3.275 39.874 1.00 30.73 101 LEU A C 1
ATOM 720 O O . LEU A 1 101 ? 44.327 -2.446 40.655 1.00 30.73 101 LEU A O 1
ATOM 724 N N . LEU A 1 102 ? 43.033 -4.261 40.197 1.00 29.95 102 LEU A N 1
ATOM 725 C CA . LEU A 1 102 ? 42.884 -5.111 41.399 1.00 29.95 102 LEU A CA 1
ATOM 726 C C . LEU A 1 102 ? 43.871 -4.986 42.586 1.00 29.95 102 LEU A C 1
ATOM 728 O O . LEU A 1 102 ? 45.079 -5.112 42.392 1.00 29.95 102 LEU A O 1
ATOM 732 N N . CYS A 1 103 ? 43.314 -4.956 43.815 1.00 26.28 103 CYS A N 1
ATOM 733 C CA . CYS A 1 103 ? 43.416 -5.955 44.924 1.00 26.28 103 CYS A CA 1
ATOM 734 C C . CYS A 1 103 ? 43.016 -5.305 46.294 1.00 26.28 103 CYS A C 1
ATOM 736 O O . CYS A 1 103 ? 42.838 -4.094 46.342 1.00 26.28 103 CYS A O 1
ATOM 738 N N . PRO A 1 104 ? 42.876 -6.033 47.428 1.00 41.72 104 PRO A N 1
ATOM 739 C CA . PRO A 1 104 ? 41.710 -6.812 47.879 1.00 41.72 104 PRO A CA 1
ATOM 740 C C . PRO A 1 104 ? 41.180 -6.371 49.278 1.00 41.72 104 PRO A C 1
ATOM 742 O O . PRO A 1 104 ? 41.873 -5.691 50.028 1.00 41.72 104 PRO A O 1
ATOM 745 N N . GLY A 1 105 ? 39.988 -6.811 49.707 1.00 29.55 105 GLY A N 1
ATOM 746 C CA . GLY A 1 105 ? 39.526 -6.547 51.083 1.00 29.55 105 GLY A CA 1
ATOM 747 C C . GLY A 1 105 ? 38.261 -7.302 51.492 1.00 29.55 105 GLY A C 1
ATOM 748 O O . GLY A 1 105 ? 37.248 -7.234 50.811 1.00 29.55 105 GLY A O 1
ATOM 749 N N . ARG A 1 106 ? 38.357 -8.057 52.591 1.00 31.69 106 ARG A N 1
ATOM 750 C CA . ARG A 1 106 ? 37.375 -9.012 53.129 1.00 31.69 106 ARG A CA 1
ATOM 751 C C . ARG A 1 106 ? 36.208 -8.346 53.872 1.00 31.69 106 ARG A C 1
ATOM 753 O O . ARG A 1 106 ? 36.448 -7.460 54.679 1.00 31.69 106 ARG A O 1
ATOM 760 N N . GLY A 1 107 ? 35.034 -8.974 53.746 1.00 28.30 107 GLY A N 1
ATOM 761 C CA . GLY A 1 107 ? 34.175 -9.375 54.870 1.00 28.30 107 GLY A CA 1
ATOM 762 C C . GLY A 1 107 ? 33.144 -8.365 55.377 1.00 28.30 107 GLY A C 1
ATOM 763 O O . GLY A 1 107 ? 33.514 -7.374 55.988 1.00 28.30 107 GLY A O 1
ATOM 764 N N . ALA A 1 108 ? 31.858 -8.685 55.220 1.00 33.16 108 ALA A N 1
ATOM 765 C CA . ALA A 1 108 ? 30.932 -8.966 56.326 1.00 33.16 108 ALA A CA 1
ATOM 766 C C . ALA A 1 108 ? 29.495 -9.139 55.801 1.00 33.16 108 ALA A C 1
ATOM 768 O O . ALA A 1 108 ? 29.150 -8.692 54.711 1.00 33.16 108 ALA A O 1
ATOM 769 N N . ASP A 1 109 ? 28.721 -9.859 56.598 1.00 32.50 109 ASP A N 1
ATOM 770 C CA . ASP A 1 109 ? 27.369 -10.367 56.412 1.00 32.50 109 ASP A CA 1
ATOM 771 C C . ASP A 1 109 ? 26.307 -9.439 55.810 1.00 32.50 109 ASP A C 1
ATOM 773 O O . ASP A 1 109 ? 26.229 -8.250 56.099 1.00 32.50 109 ASP A O 1
ATOM 777 N N . GLY A 1 110 ? 25.377 -10.099 55.110 1.00 37.25 110 GLY A N 1
ATOM 778 C CA . GLY A 1 110 ? 23.954 -9.936 55.395 1.00 37.25 110 GLY A CA 1
ATOM 779 C C . GLY A 1 110 ? 23.281 -8.675 54.875 1.00 37.25 110 GLY A C 1
ATOM 780 O O . GLY A 1 110 ? 22.956 -7.796 55.657 1.00 37.25 110 GLY A O 1
ATOM 781 N N . ASP A 1 111 ? 22.927 -8.670 53.589 1.00 32.91 111 ASP A N 1
ATOM 782 C CA . ASP A 1 111 ? 21.606 -8.178 53.183 1.00 32.91 111 ASP A CA 1
ATOM 783 C C . ASP A 1 111 ? 21.265 -8.729 51.790 1.00 32.91 111 ASP A C 1
ATOM 785 O O . ASP A 1 111 ? 21.712 -8.218 50.758 1.00 32.91 111 ASP A O 1
ATOM 789 N N . ARG A 1 112 ? 20.501 -9.829 51.731 1.00 36.28 112 ARG A N 1
ATOM 790 C CA . ARG A 1 112 ? 19.831 -10.213 50.483 1.00 36.28 112 ARG A CA 1
ATOM 791 C C . ARG A 1 112 ? 18.731 -9.184 50.262 1.00 36.28 112 ARG A C 1
ATOM 793 O O . ARG A 1 112 ? 17.594 -9.398 50.663 1.00 36.28 112 ARG A O 1
ATOM 800 N N . ARG A 1 113 ? 19.077 -8.078 49.603 1.00 34.25 113 ARG A N 1
ATOM 801 C CA . ARG A 1 113 ? 18.091 -7.241 48.926 1.00 34.25 113 ARG A CA 1
ATOM 802 C C . ARG A 1 113 ? 17.486 -8.079 47.815 1.00 34.25 113 ARG A C 1
ATOM 804 O O . ARG A 1 113 ? 18.043 -8.205 46.725 1.00 34.25 113 ARG A O 1
ATOM 811 N N . GLU A 1 114 ? 16.384 -8.718 48.174 1.00 39.06 114 GLU A N 1
ATOM 812 C CA . GLU A 1 114 ? 15.364 -9.203 47.269 1.00 39.06 114 GLU A CA 1
ATOM 813 C C . GLU A 1 114 ? 15.158 -8.123 46.208 1.00 39.06 114 GLU A C 1
ATOM 815 O O . GLU A 1 114 ? 14.800 -6.983 46.508 1.00 39.06 114 GLU A O 1
ATOM 820 N N . GLN A 1 115 ? 15.569 -8.444 44.982 1.00 39.25 115 GLN A N 1
ATOM 821 C CA . GLN A 1 115 ? 15.383 -7.567 43.843 1.00 39.25 115 GLN A CA 1
ATOM 822 C C . GLN A 1 115 ? 13.884 -7.458 43.648 1.00 39.25 115 GLN A C 1
ATOM 824 O O . GLN A 1 115 ? 13.261 -8.391 43.148 1.00 39.25 115 GLN A O 1
ATOM 829 N N . ASP A 1 116 ? 13.337 -6.335 44.098 1.00 35.28 116 ASP A N 1
ATOM 830 C CA . ASP A 1 116 ? 11.949 -5.959 43.910 1.00 35.28 116 ASP A CA 1
ATOM 831 C C . ASP A 1 116 ? 11.602 -6.155 42.422 1.00 35.28 116 ASP A C 1
ATOM 833 O O . ASP A 1 116 ? 12.185 -5.479 41.555 1.00 35.28 116 ASP A O 1
ATOM 837 N N . PRO A 1 117 ? 10.763 -7.146 42.068 1.00 46.81 117 PRO A N 1
ATOM 838 C CA . PRO A 1 117 ? 10.372 -7.338 40.691 1.00 46.81 117 PRO A CA 1
ATOM 839 C C . PRO A 1 117 ? 9.571 -6.102 40.306 1.00 46.81 117 PRO A C 1
ATOM 841 O O . PRO A 1 117 ? 8.456 -5.905 40.783 1.00 46.81 117 PRO A O 1
ATOM 844 N N . ARG A 1 118 ? 10.171 -5.263 39.445 1.00 43.94 118 ARG A N 1
ATOM 845 C CA . ARG A 1 118 ? 9.512 -4.122 38.795 1.00 43.94 118 ARG A CA 1
ATOM 846 C C . ARG A 1 118 ? 8.049 -4.491 38.542 1.00 43.94 118 ARG A C 1
ATOM 848 O O . ARG A 1 118 ? 7.831 -5.501 37.865 1.00 43.94 118 ARG A O 1
ATOM 855 N N . PRO A 1 119 ? 7.070 -3.737 39.075 1.00 40.22 119 PRO A N 1
ATOM 856 C CA . PRO A 1 119 ? 5.678 -4.129 38.971 1.00 40.22 119 PRO A CA 1
ATOM 857 C C . PRO A 1 119 ? 5.352 -4.334 37.495 1.00 40.22 119 PRO A C 1
ATOM 859 O O . PRO A 1 119 ? 5.517 -3.422 36.681 1.00 40.22 119 PRO A O 1
ATOM 862 N N . LEU A 1 120 ? 4.956 -5.564 37.149 1.00 49.03 120 LEU A N 1
ATOM 863 C CA . LEU A 1 120 ? 4.369 -5.877 35.855 1.00 49.03 120 LEU A CA 1
ATOM 864 C C . LEU A 1 120 ? 3.265 -4.850 35.640 1.00 49.03 120 LEU A C 1
ATOM 866 O O . LEU A 1 120 ? 2.314 -4.794 36.422 1.00 49.03 120 LEU A O 1
ATOM 870 N N . SER A 1 121 ? 3.454 -3.994 34.635 1.00 47.97 121 SER A N 1
ATOM 871 C CA . SER A 1 121 ? 2.512 -2.941 34.280 1.00 47.97 121 SER A CA 1
ATOM 872 C C . SER A 1 121 ? 1.095 -3.505 34.334 1.00 47.97 121 SER A C 1
ATOM 874 O O . SER A 1 121 ? 0.776 -4.459 33.616 1.00 47.97 121 SER A O 1
ATOM 876 N N . THR A 1 122 ? 0.272 -2.929 35.205 1.00 45.16 122 THR A N 1
ATOM 877 C CA . THR A 1 122 ? -1.169 -3.156 35.268 1.00 45.16 122 THR A CA 1
ATOM 878 C C . THR A 1 122 ? -1.732 -3.217 33.849 1.00 45.16 122 THR A C 1
ATOM 880 O O . THR A 1 122 ? -1.464 -2.346 33.022 1.00 45.16 122 THR A O 1
ATOM 883 N N . GLY A 1 123 ? -2.428 -4.317 33.551 1.00 45.41 123 GLY A N 1
ATOM 884 C CA . GLY A 1 123 ? -2.759 -4.770 32.202 1.00 45.41 123 GLY A CA 1
ATOM 885 C C . GLY A 1 123 ? -3.275 -3.673 31.276 1.00 45.41 123 GLY A C 1
ATOM 886 O O . GLY A 1 123 ? -4.460 -3.338 31.280 1.00 45.41 123 GLY A O 1
ATOM 887 N N . ARG A 1 124 ? -2.396 -3.165 30.407 1.00 52.47 124 ARG A N 1
ATOM 888 C CA . ARG A 1 124 ? -2.817 -2.442 29.211 1.00 52.47 124 ARG A CA 1
ATOM 889 C C . ARG A 1 124 ? -3.514 -3.480 28.339 1.00 52.47 124 ARG A C 1
ATOM 891 O O . ARG A 1 124 ? -2.845 -4.341 27.774 1.00 52.47 124 ARG A O 1
ATOM 898 N N . ARG A 1 125 ? -4.853 -3.458 28.287 1.00 61.41 125 ARG A N 1
ATOM 899 C CA . ARG A 1 125 ? -5.603 -4.286 27.331 1.00 61.41 125 ARG A CA 1
ATOM 900 C C . ARG A 1 125 ? -4.967 -4.081 25.958 1.00 61.41 125 ARG A C 1
ATOM 902 O O . ARG A 1 125 ? -4.869 -2.942 25.497 1.00 61.41 125 ARG A O 1
ATOM 909 N N . LEU A 1 126 ? -4.474 -5.167 25.365 1.00 69.81 126 LEU A N 1
ATOM 910 C CA . LEU A 1 126 ? -3.929 -5.133 24.016 1.00 69.81 126 LEU A CA 1
ATOM 911 C C . LEU A 1 126 ? -5.046 -4.652 23.090 1.00 69.81 126 LEU A C 1
ATOM 913 O O . LEU A 1 126 ? -6.179 -5.133 23.167 1.00 69.81 126 LEU A O 1
ATOM 917 N N . ARG A 1 127 ? -4.738 -3.643 22.278 1.00 83.81 127 ARG A N 1
ATOM 918 C CA . ARG A 1 127 ? -5.708 -3.032 21.372 1.00 83.81 127 ARG A CA 1
ATOM 919 C C . ARG A 1 127 ? -5.869 -3.949 20.181 1.00 83.81 127 ARG A C 1
ATOM 921 O O . ARG A 1 127 ? -4.882 -4.232 19.508 1.00 83.81 127 ARG A O 1
ATOM 928 N N . MET A 1 128 ? -7.094 -4.395 19.947 1.00 95.56 128 MET A N 1
ATOM 929 C CA . MET A 1 128 ? -7.419 -5.217 18.794 1.00 95.56 128 MET A CA 1
ATOM 930 C C . MET A 1 128 ? -7.448 -4.334 17.547 1.00 95.56 128 MET A C 1
ATOM 932 O O . MET A 1 128 ? -8.275 -3.425 17.451 1.00 95.56 128 MET A O 1
ATOM 936 N N . ILE A 1 129 ? -6.544 -4.587 16.607 1.00 98.19 129 ILE A N 1
ATOM 937 C CA . ILE A 1 129 ? -6.517 -3.948 15.292 1.00 98.19 129 ILE A CA 1
ATOM 938 C C . ILE A 1 129 ? -6.853 -5.011 14.250 1.00 98.19 129 ILE A C 1
ATOM 940 O O . ILE A 1 129 ? -6.178 -6.040 14.150 1.00 98.19 129 ILE A O 1
ATOM 944 N N . LEU A 1 130 ? -7.901 -4.760 13.466 1.00 98.56 130 LEU A N 1
ATOM 945 C CA . LEU A 1 130 ? -8.277 -5.631 12.359 1.00 98.56 130 LEU A CA 1
ATOM 946 C C . LEU A 1 130 ? -7.542 -5.192 11.089 1.00 98.56 130 LEU A C 1
ATOM 948 O O . LEU A 1 130 ? -7.751 -4.089 10.594 1.00 98.56 130 LEU A O 1
ATOM 952 N N . VAL A 1 131 ? -6.734 -6.075 10.512 1.00 98.50 131 VAL A N 1
ATOM 953 C CA . VAL A 1 131 ? -6.052 -5.854 9.235 1.00 98.50 131 VAL A CA 1
ATOM 954 C C . VAL A 1 131 ? -6.785 -6.602 8.124 1.00 98.50 131 VAL A C 1
ATOM 956 O O . VAL A 1 131 ? -6.677 -7.824 7.974 1.00 98.50 131 VAL A O 1
ATOM 959 N N . ALA A 1 132 ? -7.514 -5.860 7.300 1.00 97.81 132 ALA A N 1
ATOM 960 C CA . ALA A 1 132 ? -8.092 -6.361 6.068 1.00 97.81 132 ALA A CA 1
ATOM 961 C C . ALA A 1 132 ? -7.020 -6.382 4.969 1.00 97.81 132 ALA A C 1
ATOM 963 O O . ALA A 1 132 ? -6.458 -5.352 4.606 1.00 97.81 132 ALA A O 1
ATOM 964 N N . GLY A 1 133 ? -6.705 -7.571 4.448 1.00 94.88 133 GLY A N 1
ATOM 965 C CA . GLY A 1 133 ? -5.578 -7.771 3.525 1.00 94.88 133 GLY A CA 1
ATOM 966 C C . GLY A 1 133 ? -4.275 -8.201 4.205 1.00 94.88 133 GLY A C 1
ATOM 967 O O . GLY A 1 133 ? -3.247 -8.296 3.540 1.00 94.88 133 GLY A O 1
ATOM 968 N N . GLY A 1 134 ? -4.312 -8.547 5.500 1.00 94.12 134 GLY A N 1
ATOM 969 C CA . GLY A 1 134 ? -3.142 -8.973 6.285 1.00 94.12 134 GLY A CA 1
ATOM 970 C C . GLY A 1 134 ? -2.425 -10.237 5.781 1.00 94.12 134 GLY A C 1
ATOM 971 O O . GLY A 1 134 ? -1.281 -10.484 6.145 1.00 94.12 134 GLY A O 1
ATOM 972 N N . SER A 1 135 ? -3.058 -11.033 4.914 1.00 92.06 135 SER A N 1
ATOM 973 C CA . SER A 1 135 ? -2.434 -12.191 4.252 1.00 92.06 135 SER A CA 1
ATOM 974 C C . SER A 1 135 ? -1.668 -11.833 2.966 1.00 92.06 135 SER A C 1
ATOM 976 O O . SER A 1 135 ? -0.946 -12.679 2.427 1.00 92.06 135 SER A O 1
ATOM 978 N N . GLY A 1 136 ? -1.819 -10.597 2.474 1.00 92.56 136 GLY A N 1
ATOM 979 C CA . GLY A 1 136 ? -1.190 -10.065 1.264 1.00 92.56 136 GLY A CA 1
ATOM 980 C C . GLY A 1 136 ? 0.223 -9.522 1.490 1.00 92.56 136 GLY A C 1
ATOM 981 O O . GLY A 1 136 ? 0.794 -9.679 2.563 1.00 92.56 136 GLY A O 1
ATOM 982 N N . PHE A 1 137 ? 0.799 -8.896 0.461 1.00 94.12 137 PHE A N 1
ATOM 983 C CA . PHE A 1 137 ? 2.169 -8.366 0.490 1.00 94.12 137 PHE A CA 1
ATOM 984 C C . PHE A 1 137 ? 2.340 -7.228 1.512 1.00 94.12 137 PHE A C 1
ATOM 986 O O . PHE A 1 137 ? 3.081 -7.386 2.480 1.00 94.12 137 PHE A O 1
ATOM 993 N N . ILE A 1 138 ? 1.608 -6.122 1.334 1.00 96.81 138 ILE A N 1
ATOM 994 C CA . ILE A 1 138 ? 1.647 -4.963 2.244 1.00 96.81 138 ILE A CA 1
ATOM 995 C C . ILE A 1 138 ? 1.094 -5.353 3.618 1.00 96.81 138 ILE A C 1
ATOM 997 O O . ILE A 1 138 ? 1.719 -5.099 4.643 1.00 96.81 138 ILE A O 1
ATOM 1001 N N . GLY A 1 139 ? -0.052 -6.039 3.645 1.00 96.38 139 GLY A N 1
ATOM 1002 C CA . GLY A 1 139 ? -0.711 -6.411 4.892 1.00 96.38 139 GLY A CA 1
ATOM 1003 C C . GLY A 1 139 ? 0.135 -7.305 5.802 1.00 96.38 139 GLY A C 1
ATOM 1004 O O . GLY A 1 139 ? 0.103 -7.110 7.011 1.00 96.38 139 GLY A O 1
ATOM 1005 N N . GLN A 1 140 ? 0.945 -8.227 5.265 1.00 96.00 140 GLN A N 1
ATOM 1006 C CA . GLN A 1 140 ? 1.865 -9.020 6.092 1.00 96.00 140 GLN A CA 1
ATOM 1007 C C . GLN A 1 140 ? 2.915 -8.144 6.788 1.00 96.00 140 GLN A C 1
ATOM 1009 O O . GLN A 1 140 ? 3.254 -8.411 7.939 1.00 96.00 140 GLN A O 1
ATOM 1014 N N . ALA A 1 141 ? 3.436 -7.118 6.107 1.00 97.62 141 ALA A N 1
ATOM 1015 C CA . ALA A 1 141 ? 4.369 -6.172 6.714 1.00 97.62 141 ALA A CA 1
ATOM 1016 C C . ALA A 1 141 ? 3.675 -5.346 7.807 1.00 97.62 141 ALA A C 1
ATOM 1018 O O . ALA A 1 141 ? 4.181 -5.280 8.922 1.00 97.62 141 ALA A O 1
ATOM 1019 N N . VAL A 1 142 ? 2.460 -4.847 7.545 1.00 98.38 142 VAL A N 1
ATOM 1020 C CA . VAL A 1 142 ? 1.635 -4.140 8.545 1.00 98.38 142 VAL A CA 1
ATOM 1021 C C . VAL A 1 142 ? 1.389 -5.002 9.785 1.00 98.38 142 VAL A C 1
ATOM 1023 O O . VAL A 1 142 ? 1.576 -4.530 10.903 1.00 98.38 142 VAL A O 1
ATOM 1026 N N . VAL A 1 143 ? 1.009 -6.273 9.608 1.00 98.12 143 VAL A N 1
ATOM 1027 C CA . VAL A 1 143 ? 0.775 -7.211 10.719 1.00 98.12 143 VAL A CA 1
ATOM 1028 C C . VAL A 1 143 ? 2.035 -7.375 11.569 1.00 98.12 143 VAL A C 1
ATOM 1030 O O . VAL A 1 143 ? 1.952 -7.256 12.790 1.00 98.12 143 VAL A O 1
ATOM 1033 N N . ARG A 1 144 ? 3.206 -7.596 10.948 1.00 97.44 144 ARG A N 1
ATOM 1034 C CA . ARG A 1 144 ? 4.480 -7.708 11.682 1.00 97.44 144 ARG A CA 1
ATOM 1035 C C . ARG A 1 144 ? 4.794 -6.434 12.464 1.00 97.44 144 ARG A C 1
ATOM 1037 O O . ARG A 1 144 ? 5.157 -6.525 13.634 1.00 97.44 144 ARG A O 1
ATOM 1044 N N . THR A 1 145 ? 4.624 -5.267 11.845 1.00 97.56 145 THR A N 1
ATOM 1045 C CA . THR A 1 145 ? 4.897 -3.976 12.486 1.00 97.56 145 THR A CA 1
ATOM 1046 C C . THR A 1 145 ? 3.967 -3.723 13.674 1.00 97.56 145 THR A C 1
ATOM 1048 O O . THR A 1 145 ? 4.439 -3.349 14.744 1.00 97.56 145 THR A O 1
ATOM 1051 N N . LEU A 1 146 ? 2.664 -3.985 13.533 1.00 97.69 146 LEU A N 1
ATOM 1052 C CA . LEU A 1 146 ? 1.686 -3.822 14.614 1.00 97.69 146 LEU A CA 1
ATOM 1053 C C . LEU A 1 146 ? 1.940 -4.779 15.788 1.00 97.69 146 LEU A C 1
ATOM 1055 O O . LEU A 1 146 ? 1.897 -4.361 16.946 1.00 97.69 146 LEU A O 1
ATOM 1059 N N . LEU A 1 147 ? 2.252 -6.048 15.505 1.00 96.75 147 LEU A N 1
ATOM 1060 C CA . LEU A 1 147 ? 2.607 -7.023 16.541 1.00 96.75 147 LEU A CA 1
ATOM 1061 C C . LEU A 1 147 ? 3.903 -6.630 17.263 1.00 96.75 147 LEU A C 1
ATOM 1063 O O . LEU A 1 147 ? 3.964 -6.696 18.489 1.00 96.75 147 LEU A O 1
ATOM 1067 N N . GLY A 1 148 ? 4.909 -6.144 16.528 1.00 95.56 148 GLY A N 1
ATOM 1068 C CA . GLY A 1 148 ? 6.150 -5.614 17.105 1.00 95.56 148 GLY A CA 1
ATOM 1069 C C . GLY A 1 148 ? 5.939 -4.389 18.006 1.00 95.56 148 GLY A C 1
ATOM 1070 O O . GLY A 1 148 ? 6.725 -4.156 18.919 1.00 95.56 148 GLY A O 1
ATOM 1071 N N . GLN A 1 149 ? 4.852 -3.641 17.799 1.00 93.75 149 GLN A N 1
ATOM 1072 C CA . GLN A 1 149 ? 4.427 -2.518 18.644 1.00 93.75 149 GLN A CA 1
ATOM 1073 C C . GLN A 1 149 ? 3.524 -2.943 19.820 1.00 93.75 149 GLN A C 1
ATOM 1075 O O . GLN A 1 149 ? 3.071 -2.093 20.590 1.00 93.75 149 GLN A O 1
ATOM 1080 N N . GLY A 1 150 ? 3.262 -4.245 19.982 1.00 93.44 150 GLY A N 1
ATOM 1081 C CA . GLY A 1 150 ? 2.455 -4.792 21.072 1.00 93.44 150 GLY A CA 1
ATOM 1082 C C . GLY A 1 150 ? 0.942 -4.633 20.888 1.00 93.44 150 GLY A C 1
ATOM 1083 O O . GLY A 1 150 ? 0.222 -4.566 21.882 1.00 93.44 150 GLY A O 1
ATOM 1084 N N . ALA A 1 151 ? 0.441 -4.533 19.653 1.00 95.88 151 ALA A N 1
ATOM 1085 C CA . ALA A 1 151 ? -0.997 -4.607 19.375 1.00 95.88 151 ALA A CA 1
ATOM 1086 C C . ALA A 1 151 ? -1.500 -6.066 19.352 1.00 95.88 151 ALA A C 1
ATOM 1088 O O . ALA A 1 151 ? -0.746 -6.978 19.020 1.00 95.88 151 ALA A O 1
ATOM 1089 N N . ASP A 1 152 ? -2.786 -6.287 19.655 1.00 96.56 152 ASP A N 1
ATOM 1090 C CA . ASP A 1 152 ? -3.470 -7.542 19.306 1.00 96.56 152 ASP A CA 1
ATOM 1091 C C . ASP A 1 152 ? -3.951 -7.423 17.857 1.00 96.56 152 ASP A C 1
ATOM 1093 O O . ASP A 1 152 ? -4.669 -6.483 17.519 1.00 96.56 152 ASP A O 1
ATOM 1097 N N . VAL A 1 153 ? -3.551 -8.343 16.980 1.00 97.94 153 VAL A N 1
ATOM 1098 C CA . VAL A 1 153 ? -3.835 -8.230 15.545 1.00 97.94 153 VAL A CA 1
ATOM 1099 C C . VAL A 1 153 ? -4.746 -9.357 15.082 1.00 97.94 153 VAL A C 1
ATOM 1101 O O . VAL A 1 153 ? -4.418 -10.542 15.174 1.00 97.94 153 VAL A O 1
ATOM 1104 N N . ALA A 1 154 ? -5.883 -8.969 14.510 1.00 97.56 154 ALA A N 1
ATOM 1105 C CA . ALA A 1 154 ? -6.782 -9.854 13.787 1.00 97.56 154 ALA A CA 1
ATOM 1106 C C . ALA A 1 154 ? -6.645 -9.619 12.279 1.00 97.56 154 ALA A C 1
ATOM 1108 O O . ALA A 1 154 ? -6.552 -8.482 11.834 1.00 97.56 154 ALA A O 1
ATOM 1109 N N . VAL A 1 155 ? -6.663 -10.674 11.468 1.00 98.00 155 VAL A N 1
ATOM 1110 C CA . VAL A 1 155 ? -6.602 -10.578 10.003 1.00 98.00 155 VAL A CA 1
ATOM 1111 C C . VAL A 1 155 ? -7.915 -11.053 9.402 1.00 98.00 155 VAL A C 1
ATOM 1113 O O . VAL A 1 155 ? -8.306 -12.205 9.597 1.00 98.00 155 VAL A O 1
ATOM 1116 N N . LEU A 1 156 ? -8.563 -10.176 8.633 1.00 97.12 156 LEU A N 1
ATOM 1117 C CA . LEU A 1 156 ? -9.774 -10.503 7.881 1.00 97.12 156 LEU A CA 1
ATOM 1118 C C . LEU A 1 156 ? -9.436 -11.456 6.726 1.00 97.12 156 LEU A C 1
ATOM 1120 O O . LEU A 1 156 ? -8.531 -11.180 5.931 1.00 97.12 156 LEU A O 1
ATOM 1124 N N . THR A 1 157 ? -10.174 -12.557 6.602 1.00 94.69 157 THR A N 1
ATOM 1125 C CA . THR A 1 157 ? -10.041 -13.499 5.486 1.00 94.69 157 THR A CA 1
ATOM 1126 C C . THR A 1 157 ? -11.380 -14.113 5.083 1.00 94.69 157 THR A C 1
ATOM 1128 O O . THR A 1 157 ? -12.142 -14.583 5.926 1.00 94.69 157 THR A O 1
ATOM 1131 N N . ALA A 1 158 ? -11.633 -14.178 3.774 1.00 91.75 158 ALA A N 1
ATOM 1132 C CA . ALA A 1 158 ? -12.782 -14.890 3.211 1.00 91.75 158 ALA A CA 1
ATOM 1133 C C . ALA A 1 158 ? -12.583 -16.421 3.200 1.00 91.75 158 ALA A C 1
ATOM 1135 O O . ALA A 1 158 ? -13.539 -17.176 3.051 1.00 91.75 158 ALA A O 1
ATOM 1136 N N . HIS A 1 159 ? -11.335 -16.884 3.345 1.00 88.69 159 HIS A N 1
ATOM 1137 C CA . HIS A 1 159 ? -10.927 -18.283 3.177 1.00 88.69 159 HIS A CA 1
ATOM 1138 C C . HIS A 1 159 ? -9.999 -18.720 4.321 1.00 88.69 159 HIS A C 1
ATOM 1140 O O . HIS A 1 159 ? -8.787 -18.886 4.107 1.00 88.69 159 HIS A O 1
ATOM 1146 N N . PRO A 1 160 ? -10.517 -18.858 5.557 1.00 85.75 160 PRO A N 1
ATOM 1147 C CA . PRO A 1 160 ? -9.710 -19.203 6.725 1.00 85.75 160 PRO A CA 1
ATOM 1148 C C . PRO A 1 160 ? -8.897 -20.483 6.509 1.00 85.75 160 PRO A C 1
ATOM 1150 O O . PRO A 1 160 ? -7.714 -20.508 6.818 1.00 85.75 160 PRO A O 1
ATOM 1153 N N . GLU A 1 161 ? -9.456 -21.508 5.879 1.00 86.25 161 GLU A N 1
ATOM 1154 C CA . GLU A 1 161 ? -8.777 -22.769 5.575 1.00 86.25 161 GLU A CA 1
ATOM 1155 C C . GLU A 1 161 ? -7.512 -22.613 4.713 1.00 86.25 161 GLU A C 1
ATOM 1157 O O . GLU A 1 161 ? -6.594 -23.420 4.823 1.00 86.25 161 GLU A O 1
ATOM 1162 N N . ARG A 1 162 ? -7.425 -21.562 3.885 1.00 84.75 162 ARG A N 1
ATOM 1163 C CA . ARG A 1 162 ? -6.263 -21.305 3.014 1.00 84.75 162 ARG A CA 1
ATOM 1164 C C . ARG A 1 162 ? -5.223 -20.392 3.645 1.00 84.75 162 ARG A C 1
ATOM 1166 O O . ARG A 1 162 ? -4.040 -20.502 3.328 1.00 84.75 162 ARG A O 1
ATOM 1173 N N . SER A 1 163 ? -5.655 -19.436 4.464 1.00 87.62 163 SER A N 1
ATOM 1174 C CA . SER A 1 163 ? -4.778 -18.380 4.982 1.00 87.62 163 SER A CA 1
ATOM 1175 C C . SER A 1 163 ? -4.445 -18.520 6.462 1.00 87.62 163 SER A C 1
ATOM 1177 O O . SER A 1 163 ? -3.517 -17.852 6.908 1.00 87.62 163 SER A O 1
ATOM 1179 N N . LYS A 1 164 ? -5.165 -19.356 7.221 1.00 88.19 164 LYS A N 1
ATOM 1180 C CA . LYS A 1 164 ? -5.025 -19.472 8.680 1.00 88.19 164 LYS A CA 1
ATOM 1181 C C . LYS A 1 164 ? -3.596 -19.777 9.101 1.00 88.19 164 LYS A C 1
ATOM 1183 O O . LYS A 1 164 ? -3.032 -18.993 9.847 1.00 88.19 164 LYS A O 1
ATOM 1188 N N . GLU A 1 165 ? -2.970 -20.809 8.541 1.00 89.38 165 GLU A N 1
ATOM 1189 C CA . GLU A 1 165 ? -1.588 -21.167 8.897 1.00 89.38 165 GLU A CA 1
ATOM 1190 C C . GLU A 1 165 ? -0.601 -20.019 8.619 1.00 89.38 165 GLU A C 1
ATOM 1192 O O . GLU A 1 165 ? 0.321 -19.763 9.388 1.00 89.38 165 GLU A O 1
ATOM 1197 N N . ARG A 1 166 ? -0.789 -19.284 7.515 1.00 89.75 166 ARG A N 1
ATOM 1198 C CA . ARG A 1 166 ? 0.040 -18.110 7.204 1.00 89.75 166 ARG A CA 1
ATOM 1199 C C . ARG A 1 166 ? -0.171 -16.992 8.225 1.00 89.75 166 ARG A C 1
ATOM 1201 O O . ARG A 1 166 ? 0.802 -16.373 8.630 1.00 89.75 166 ARG A O 1
ATOM 1208 N N . ILE A 1 167 ? -1.420 -16.730 8.603 1.00 93.06 167 ILE A N 1
ATOM 1209 C CA . ILE A 1 167 ? -1.795 -15.680 9.558 1.00 93.06 167 ILE A CA 1
ATOM 1210 C C . ILE A 1 167 ? -1.272 -16.023 10.960 1.00 93.06 167 ILE A C 1
ATOM 1212 O O . ILE A 1 167 ? -0.640 -15.187 11.599 1.00 93.06 167 ILE A O 1
ATOM 1216 N N . GLU A 1 168 ? -1.456 -17.265 11.402 1.00 92.00 168 GLU A N 1
ATOM 1217 C CA . GLU A 1 168 ? -1.007 -17.742 12.713 1.00 92.00 168 GLU A CA 1
ATOM 1218 C C . GLU A 1 168 ? 0.518 -17.742 12.827 1.00 92.00 168 GLU A C 1
ATOM 1220 O O . GLU A 1 168 ? 1.050 -17.360 13.865 1.00 92.00 168 GLU A O 1
ATOM 1225 N N . ARG A 1 169 ? 1.244 -18.065 11.745 1.00 93.31 169 ARG A N 1
ATOM 1226 C CA . ARG A 1 169 ? 2.712 -17.938 11.710 1.00 93.31 169 ARG A CA 1
ATOM 1227 C C . ARG A 1 169 ? 3.214 -16.509 11.901 1.00 93.31 169 ARG A C 1
ATOM 1229 O O . ARG A 1 169 ? 4.359 -16.339 12.305 1.00 93.31 169 ARG A O 1
ATOM 1236 N N . LEU A 1 170 ? 2.398 -15.497 11.610 1.00 93.12 170 LEU A N 1
ATOM 1237 C CA . LEU A 1 170 ? 2.745 -14.106 11.910 1.00 93.12 170 LEU A CA 1
ATOM 1238 C C . LEU A 1 170 ? 2.520 -13.765 13.386 1.00 93.12 170 LEU A C 1
ATOM 1240 O O . LEU A 1 170 ? 3.041 -12.753 13.826 1.00 93.12 170 LEU A O 1
ATOM 1244 N N . GLY A 1 171 ? 1.766 -14.580 14.133 1.00 94.50 171 GLY A N 1
ATOM 1245 C CA . GLY A 1 171 ? 1.316 -14.281 15.495 1.00 94.50 171 GLY A CA 1
ATOM 1246 C C . GLY A 1 171 ? -0.034 -13.558 15.562 1.00 94.50 171 GLY A C 1
ATOM 1247 O O . GLY A 1 171 ? -0.408 -13.073 16.624 1.00 94.50 171 GLY A O 1
ATOM 1248 N N . ALA A 1 172 ? -0.768 -13.479 14.447 1.00 96.25 172 ALA A N 1
ATOM 1249 C CA . ALA A 1 172 ? -2.094 -12.867 14.379 1.00 96.25 172 ALA A CA 1
ATOM 1250 C C . ALA A 1 172 ? -3.210 -13.925 14.387 1.00 96.25 172 ALA A C 1
ATOM 1252 O O . ALA A 1 172 ? -2.989 -15.093 14.059 1.00 96.25 172 ALA A O 1
ATOM 1253 N N . ARG A 1 173 ? -4.441 -13.509 14.706 1.00 94.88 173 ARG A N 1
ATOM 1254 C CA . ARG A 1 173 ? -5.630 -14.377 14.636 1.00 94.88 173 ARG A CA 1
ATOM 1255 C C . ARG A 1 173 ? -6.408 -14.173 13.344 1.00 94.88 173 ARG A C 1
ATOM 1257 O O . ARG A 1 173 ? -6.616 -13.045 12.912 1.00 94.88 173 ARG A O 1
ATOM 1264 N N . ALA A 1 174 ? -6.881 -15.253 12.731 1.00 95.75 174 ALA A N 1
ATOM 1265 C CA . ALA A 1 174 ? -7.753 -15.159 11.563 1.00 95.75 174 ALA A CA 1
ATOM 1266 C C . ALA A 1 174 ? -9.200 -14.862 11.988 1.00 95.75 174 ALA A C 1
ATOM 1268 O O . ALA A 1 174 ? -9.739 -15.525 12.874 1.00 95.75 174 ALA A O 1
ATOM 1269 N N . VAL A 1 175 ? -9.837 -13.897 11.325 1.00 95.75 175 VAL A N 1
ATOM 1270 C CA . VAL A 1 175 ? -11.260 -13.574 11.479 1.00 95.75 175 VAL A CA 1
ATOM 1271 C C . VAL A 1 175 ? -11.939 -13.715 10.124 1.00 95.75 175 VAL A C 1
ATOM 1273 O O . VAL A 1 175 ? -11.436 -13.232 9.110 1.00 95.75 175 VAL A O 1
ATOM 1276 N N . VAL A 1 176 ? -13.073 -14.411 10.103 1.00 96.12 176 VAL A N 1
ATOM 1277 C CA . VAL A 1 176 ? -13.813 -14.667 8.867 1.00 96.12 176 VAL A CA 1
ATOM 1278 C C . VAL A 1 176 ? -14.588 -13.425 8.460 1.00 96.12 176 VAL A C 1
ATOM 1280 O O . VAL A 1 176 ? -15.348 -12.881 9.257 1.00 96.12 176 VAL A O 1
ATOM 1283 N N . GLY A 1 177 ? -14.423 -13.020 7.208 1.00 96.00 177 GLY A N 1
ATOM 1284 C CA . GLY A 1 177 ? -15.247 -12.005 6.571 1.00 96.00 177 GLY A CA 1
ATOM 1285 C C . GLY A 1 177 ? -14.829 -11.788 5.124 1.00 96.00 177 GLY A C 1
ATOM 1286 O O . GLY A 1 177 ? -13.668 -11.974 4.758 1.00 96.00 177 GLY A O 1
ATOM 1287 N N . ASP A 1 178 ? -15.800 -11.425 4.300 1.00 95.00 178 ASP A N 1
ATOM 1288 C CA . ASP A 1 178 ? -15.646 -11.228 2.868 1.00 95.00 178 ASP A CA 1
ATOM 1289 C C . ASP A 1 178 ? -16.216 -9.861 2.490 1.00 95.00 178 ASP A C 1
ATOM 1291 O O . ASP A 1 178 ? -17.369 -9.543 2.775 1.00 95.00 178 ASP A O 1
ATOM 1295 N N . ILE A 1 179 ? -15.392 -9.041 1.843 1.00 94.12 179 ILE A N 1
ATOM 1296 C CA . ILE A 1 179 ? -15.742 -7.672 1.463 1.00 94.12 179 ILE A CA 1
ATOM 1297 C C . ILE A 1 179 ? -16.831 -7.616 0.377 1.00 94.12 179 ILE A C 1
ATOM 1299 O O . ILE A 1 179 ? -17.533 -6.613 0.229 1.00 94.12 179 ILE A O 1
ATOM 1303 N N . GLN A 1 180 ? -17.015 -8.722 -0.346 1.00 93.56 180 GLN A N 1
ATOM 1304 C CA . GLN A 1 180 ? -18.103 -8.910 -1.304 1.00 93.56 180 GLN A CA 1
ATOM 1305 C C . GLN A 1 180 ? -19.414 -9.336 -0.620 1.00 93.56 180 GLN A C 1
ATOM 1307 O O . GLN A 1 180 ? -20.462 -9.368 -1.260 1.00 93.56 180 GLN A O 1
ATOM 1312 N N . ARG A 1 181 ? -19.377 -9.666 0.680 1.00 95.44 181 ARG A N 1
ATOM 1313 C CA . ARG A 1 181 ? -20.517 -10.152 1.470 1.00 95.44 181 ARG A CA 1
ATOM 1314 C C . ARG A 1 181 ? -20.714 -9.291 2.724 1.00 95.44 181 ARG A C 1
ATOM 1316 O O . ARG A 1 181 ? -20.208 -9.651 3.796 1.00 95.44 181 ARG A O 1
ATOM 1323 N N . PRO A 1 182 ? -21.434 -8.156 2.612 1.00 95.19 182 PRO A N 1
ATOM 1324 C CA . PRO A 1 182 ? -21.621 -7.194 3.701 1.00 95.19 182 PRO A CA 1
ATOM 1325 C C . PRO A 1 182 ? -22.085 -7.826 5.016 1.00 95.19 182 PRO A C 1
ATOM 1327 O O . PRO A 1 182 ? -21.632 -7.431 6.089 1.00 95.19 182 PRO A O 1
ATOM 1330 N N . GLU A 1 183 ? -22.931 -8.857 4.936 1.00 96.62 183 GLU A N 1
ATOM 1331 C CA . GLU A 1 183 ? -23.483 -9.572 6.087 1.00 96.62 183 GLU A CA 1
ATOM 1332 C C . GLU A 1 183 ? -22.413 -10.231 6.976 1.00 96.62 183 GLU A C 1
ATOM 1334 O O . GLU A 1 183 ? -22.670 -10.546 8.137 1.00 96.62 183 GLU A O 1
ATOM 1339 N N . THR A 1 184 ? -21.200 -10.425 6.452 1.00 97.25 184 THR A N 1
ATOM 1340 C CA . THR A 1 184 ? -20.080 -11.028 7.184 1.00 97.25 184 THR A CA 1
ATOM 1341 C C . THR A 1 184 ? -19.209 -10.002 7.915 1.00 97.25 184 THR A C 1
ATOM 1343 O O . THR A 1 184 ? -18.472 -10.364 8.832 1.00 97.25 184 THR A O 1
ATOM 1346 N N . LEU A 1 185 ? -19.285 -8.720 7.543 1.00 98.12 185 LEU A N 1
ATOM 1347 C CA . LEU A 1 185 ? -18.303 -7.713 7.952 1.00 98.12 185 LEU A CA 1
ATOM 1348 C C . LEU A 1 185 ? -18.534 -7.195 9.370 1.00 98.12 185 LEU A C 1
ATOM 1350 O O . LEU A 1 185 ? -17.571 -7.057 10.121 1.00 98.12 185 LEU A O 1
ATOM 1354 N N . LEU A 1 186 ? -19.791 -6.975 9.773 1.00 97.50 186 LEU A N 1
ATOM 1355 C CA . LEU A 1 186 ? -20.122 -6.421 11.093 1.00 97.50 186 LEU A CA 1
ATOM 1356 C C . LEU A 1 186 ? -19.612 -7.306 12.242 1.00 97.50 186 LEU A C 1
ATOM 1358 O O . LEU A 1 186 ? -19.093 -6.816 13.244 1.00 97.50 186 LEU A O 1
ATOM 1362 N N . ALA A 1 187 ? -19.732 -8.627 12.092 1.00 97.00 187 ALA A N 1
ATOM 1363 C CA . ALA A 1 187 ? -19.193 -9.576 13.061 1.00 97.00 187 ALA A CA 1
ATOM 1364 C C . ALA A 1 187 ? -17.656 -9.563 13.084 1.00 97.00 187 ALA A C 1
ATOM 1366 O O . ALA A 1 187 ? -17.065 -9.718 14.152 1.00 97.00 187 ALA A O 1
ATOM 1367 N N . ALA A 1 188 ? -17.019 -9.353 11.930 1.00 96.94 188 ALA A N 1
ATOM 1368 C CA . ALA A 1 188 ? -15.569 -9.386 11.790 1.00 96.94 188 ALA A CA 1
ATOM 1369 C C . ALA A 1 188 ? -14.864 -8.170 12.413 1.00 96.94 188 ALA A C 1
ATOM 1371 O O . ALA A 1 188 ? -13.780 -8.310 12.978 1.00 96.94 188 ALA A O 1
ATOM 1372 N N . VAL A 1 189 ? -15.478 -6.985 12.334 1.00 98.06 189 VAL A N 1
ATOM 1373 C CA . VAL A 1 189 ? -14.928 -5.737 12.901 1.00 98.06 189 VAL A CA 1
ATOM 1374 C C . VAL A 1 189 ? -15.243 -5.551 14.389 1.00 98.06 189 VAL A C 1
ATOM 1376 O O . VAL A 1 189 ? -14.694 -4.659 15.034 1.00 98.06 189 VAL A O 1
ATOM 1379 N N . ARG A 1 190 ? -16.124 -6.379 14.964 1.00 96.31 190 ARG A N 1
ATOM 1380 C CA . ARG A 1 190 ? -16.597 -6.211 16.341 1.00 96.31 190 ARG A CA 1
ATOM 1381 C C . ARG A 1 190 ? -15.445 -6.287 17.347 1.00 96.31 190 ARG A C 1
ATOM 1383 O O . ARG A 1 190 ? -14.717 -7.275 17.414 1.00 96.31 190 ARG A O 1
ATOM 1390 N N . GLY A 1 191 ? -15.342 -5.257 18.186 1.00 95.44 191 GLY A N 1
ATOM 1391 C CA . GLY A 1 191 ? -14.315 -5.152 19.223 1.00 95.44 191 GLY A CA 1
ATOM 1392 C C . GLY A 1 191 ? -12.957 -4.647 18.728 1.00 95.44 191 GLY A C 1
ATOM 1393 O O . GLY A 1 191 ? -12.043 -4.548 19.543 1.00 95.44 191 GLY A O 1
ATOM 1394 N N . ALA A 1 192 ? -12.820 -4.317 17.439 1.00 97.81 192 ALA A N 1
ATOM 1395 C CA . ALA A 1 192 ? -11.641 -3.635 16.921 1.00 97.81 192 ALA A CA 1
ATOM 1396 C C . ALA A 1 192 ? -11.632 -2.160 17.350 1.00 97.81 192 ALA A C 1
ATOM 1398 O O . ALA A 1 192 ? -12.647 -1.470 17.274 1.00 97.81 192 ALA A O 1
ATOM 1399 N N . GLU A 1 193 ? -10.473 -1.654 17.769 1.00 97.25 193 GLU A N 1
ATOM 1400 C CA . GLU A 1 193 ? -10.284 -0.217 17.992 1.00 97.25 193 GLU A CA 1
ATOM 1401 C C . GLU A 1 193 ? -9.991 0.524 16.686 1.00 97.25 193 GLU A C 1
ATOM 1403 O O . GLU A 1 193 ? -10.421 1.668 16.516 1.00 97.25 193 GLU A O 1
ATOM 1408 N N . ALA A 1 194 ? -9.286 -0.139 15.769 1.00 98.31 194 ALA A N 1
ATOM 1409 C CA . ALA A 1 194 ? -8.952 0.375 14.452 1.00 98.31 194 ALA A CA 1
ATOM 1410 C C . ALA A 1 194 ? -9.045 -0.725 13.387 1.00 98.31 194 ALA A C 1
ATOM 1412 O O . ALA A 1 194 ? -8.814 -1.906 13.667 1.00 98.31 194 ALA A O 1
ATOM 1413 N N . VAL A 1 195 ? -9.338 -0.317 12.155 1.00 98.69 195 VAL A N 1
ATOM 1414 C CA . VAL A 1 195 ? -9.268 -1.164 10.959 1.00 98.69 195 VAL A CA 1
ATOM 1415 C C . VAL A 1 195 ? -8.172 -0.631 10.043 1.00 98.69 195 VAL A C 1
ATOM 1417 O O . VAL A 1 195 ? -8.124 0.568 9.788 1.00 98.69 195 VAL A O 1
ATOM 1420 N N . VAL A 1 196 ? -7.310 -1.511 9.532 1.00 98.81 196 VAL A N 1
ATOM 1421 C CA . VAL A 1 196 ? -6.332 -1.197 8.481 1.00 98.81 196 VAL A CA 1
ATOM 1422 C C . VAL A 1 196 ? -6.678 -1.993 7.230 1.00 98.81 196 VAL A C 1
ATOM 1424 O O . VAL A 1 196 ? -6.629 -3.221 7.249 1.00 98.81 196 VAL A O 1
ATOM 1427 N N . GLN A 1 197 ? -7.005 -1.320 6.132 1.00 98.50 197 GLN A N 1
ATOM 1428 C CA . GLN A 1 197 ? -7.360 -1.956 4.867 1.00 98.50 197 GLN A CA 1
ATOM 1429 C C . GLN A 1 197 ? -6.244 -1.803 3.827 1.00 98.50 197 GLN A C 1
ATOM 1431 O O . GLN A 1 197 ? -5.872 -0.702 3.440 1.00 98.50 197 GLN A O 1
ATOM 1436 N N . SER A 1 198 ? -5.754 -2.942 3.336 1.00 96.38 198 SER A N 1
ATOM 1437 C CA . SER A 1 198 ? -4.786 -3.087 2.236 1.00 96.38 198 SER A CA 1
ATOM 1438 C C . SER A 1 198 ? -5.191 -4.224 1.282 1.00 96.38 198 SER A C 1
ATOM 1440 O O . SER A 1 198 ? -4.360 -4.970 0.757 1.00 96.38 198 SER A O 1
ATOM 1442 N N . LEU A 1 199 ? -6.504 -4.411 1.109 1.00 92.00 199 LEU A N 1
ATOM 1443 C CA . LEU A 1 199 ? -7.068 -5.473 0.279 1.00 92.00 199 LEU A CA 1
ATOM 1444 C C . LEU A 1 199 ? -6.838 -5.216 -1.210 1.00 92.00 199 LEU A C 1
ATOM 1446 O O . LEU A 1 199 ? -6.955 -4.100 -1.695 1.00 92.00 199 LEU A O 1
ATOM 1450 N N . THR A 1 200 ? -6.560 -6.299 -1.929 1.00 86.50 200 THR A N 1
ATOM 1451 C CA . THR A 1 200 ? -6.547 -6.367 -3.394 1.00 86.50 200 THR A CA 1
ATOM 1452 C C . THR A 1 200 ? -7.154 -7.704 -3.811 1.00 86.50 200 THR A C 1
ATOM 1454 O O . THR A 1 200 ? -7.061 -8.692 -3.073 1.00 86.50 200 THR A O 1
ATOM 1457 N N . PHE A 1 201 ? -7.790 -7.766 -4.981 1.00 86.69 201 PHE A N 1
ATOM 1458 C CA . PHE A 1 201 ? -8.330 -9.028 -5.486 1.00 86.69 201 PHE A CA 1
ATOM 1459 C C . PHE A 1 201 ? -7.214 -9.940 -6.045 1.00 86.69 201 PHE A C 1
ATOM 1461 O O . PHE A 1 201 ? -6.197 -9.454 -6.548 1.00 86.69 201 PHE A O 1
ATOM 1468 N N . PRO A 1 202 ? -7.379 -11.281 -6.029 1.00 84.06 202 PRO A N 1
ATOM 1469 C CA . PRO A 1 202 ? -6.293 -12.230 -6.322 1.00 84.06 202 PRO A CA 1
ATOM 1470 C C . PRO A 1 202 ? -5.638 -12.101 -7.706 1.00 84.06 202 PRO A C 1
ATOM 1472 O O . PRO A 1 202 ? -4.498 -12.532 -7.908 1.00 84.06 202 PRO A O 1
ATOM 1475 N N . THR A 1 203 ? -6.364 -11.565 -8.686 1.00 82.06 203 THR A N 1
ATOM 1476 C CA . THR A 1 203 ? -5.909 -11.455 -10.078 1.00 82.06 203 THR A CA 1
ATOM 1477 C C . THR A 1 203 ? -5.409 -10.069 -10.455 1.00 82.06 203 THR A C 1
ATOM 1479 O O . THR A 1 203 ? -5.064 -9.878 -11.616 1.00 82.06 203 THR A O 1
ATOM 1482 N N . PHE A 1 204 ? -5.295 -9.149 -9.492 1.00 82.62 204 PHE A N 1
ATOM 1483 C CA . PHE A 1 204 ? -4.781 -7.798 -9.706 1.00 82.62 204 PHE A CA 1
ATOM 1484 C C . PHE A 1 204 ? -3.462 -7.796 -10.510 1.00 82.62 204 PHE A C 1
ATOM 1486 O O . PHE A 1 204 ? -2.586 -8.635 -10.242 1.00 82.62 204 PHE A O 1
ATOM 1493 N N . PRO A 1 205 ? -3.297 -6.876 -11.484 1.00 81.38 205 PRO A N 1
ATOM 1494 C CA . PRO A 1 205 ? -4.235 -5.818 -11.905 1.00 81.38 205 PRO A CA 1
ATOM 1495 C C . PRO A 1 205 ? -5.251 -6.264 -12.981 1.00 81.38 205 PRO A C 1
ATOM 1497 O O . PRO A 1 205 ? -5.857 -5.434 -13.643 1.00 81.38 205 PRO A O 1
ATOM 1500 N N . VAL A 1 206 ? -5.431 -7.571 -13.205 1.00 83.81 206 VAL A N 1
ATOM 1501 C CA . VAL A 1 206 ? -6.348 -8.106 -14.226 1.00 83.81 206 VAL A CA 1
ATOM 1502 C C . VAL A 1 206 ? -7.706 -8.434 -13.607 1.00 83.81 206 VAL A C 1
ATOM 1504 O O . VAL A 1 206 ? -7.826 -9.379 -12.814 1.00 83.81 206 VAL A O 1
ATOM 1507 N N . GLU A 1 207 ? -8.737 -7.687 -13.996 1.00 85.88 207 GLU A N 1
ATOM 1508 C CA . GLU A 1 207 ? -10.105 -7.918 -13.531 1.00 85.88 207 GLU A CA 1
ATOM 1509 C C . GLU A 1 207 ? -10.673 -9.268 -14.004 1.00 85.88 207 GLU A C 1
ATOM 1511 O O . GLU A 1 207 ? -10.353 -9.787 -15.077 1.00 85.88 207 GLU A O 1
ATOM 1516 N N . LYS A 1 208 ? -11.557 -9.848 -13.188 1.00 88.69 208 LYS A N 1
ATOM 1517 C CA . LYS A 1 208 ? -12.407 -10.993 -13.541 1.00 88.69 208 LYS A CA 1
ATOM 1518 C C . LYS A 1 208 ? -13.843 -10.736 -13.078 1.00 88.69 208 LYS A C 1
ATOM 1520 O O . LYS A 1 208 ? -14.233 -11.237 -12.016 1.00 88.69 208 LYS A O 1
ATOM 1525 N N . PRO A 1 209 ? -14.652 -10.019 -13.882 1.00 88.31 209 PRO A N 1
ATOM 1526 C CA . PRO A 1 209 ? -16.024 -9.653 -13.523 1.00 88.31 209 PRO A CA 1
ATOM 1527 C C . PRO A 1 209 ? -16.916 -10.845 -13.160 1.00 88.31 209 PRO A C 1
ATOM 1529 O O . PRO A 1 209 ? -17.720 -10.752 -12.242 1.00 88.31 209 PRO A O 1
ATOM 1532 N N . SER A 1 210 ? -16.713 -12.011 -13.786 1.00 88.94 210 SER A N 1
ATOM 1533 C CA . SER A 1 210 ? -17.469 -13.239 -13.477 1.00 88.94 210 SER A CA 1
ATOM 1534 C C . SER A 1 210 ? -17.298 -13.753 -12.043 1.00 88.94 210 SER A C 1
ATOM 1536 O O . SER A 1 210 ? -18.074 -14.597 -11.602 1.00 88.94 210 SER A O 1
ATOM 1538 N N . LYS A 1 211 ? -16.284 -13.271 -11.316 1.00 87.81 211 LYS A N 1
ATOM 1539 C CA . LYS A 1 211 ? -16.050 -13.560 -9.893 1.00 87.81 211 LYS A CA 1
ATOM 1540 C C . LYS A 1 211 ? -16.209 -12.324 -9.001 1.00 87.81 211 LYS A C 1
ATOM 1542 O O . LYS A 1 211 ? -15.884 -12.388 -7.821 1.00 87.81 211 LYS A O 1
ATOM 1547 N N . GLY A 1 212 ? -16.639 -11.194 -9.566 1.00 88.88 212 GLY A N 1
ATOM 1548 C CA . GLY A 1 212 ? -16.647 -9.898 -8.886 1.00 88.88 212 GLY A CA 1
ATOM 1549 C C . GLY A 1 212 ? -15.248 -9.366 -8.555 1.00 88.88 212 GLY A C 1
ATOM 1550 O O . GLY A 1 212 ? -15.113 -8.514 -7.693 1.00 88.88 212 GLY A O 1
ATOM 1551 N N . TYR A 1 213 ? -14.187 -9.862 -9.202 1.00 92.31 213 TYR A N 1
ATOM 1552 C CA . TYR A 1 213 ? -12.826 -9.348 -9.000 1.00 92.31 213 TYR A CA 1
ATOM 1553 C C . TYR A 1 213 ? -12.610 -8.130 -9.895 1.00 92.31 213 TYR A C 1
ATOM 1555 O O . TYR A 1 213 ? -11.974 -8.243 -10.942 1.00 92.31 213 TYR A O 1
ATOM 1563 N N . THR A 1 214 ? -13.200 -7.003 -9.518 1.00 92.38 214 THR A N 1
ATOM 1564 C CA . THR A 1 214 ? -13.076 -5.719 -10.217 1.00 92.38 214 THR A CA 1
ATOM 1565 C C . THR A 1 214 ? -12.605 -4.644 -9.245 1.00 92.38 214 THR A C 1
ATOM 1567 O O . THR A 1 214 ? -12.801 -4.772 -8.035 1.00 92.38 214 THR A O 1
ATOM 1570 N N . PHE A 1 215 ? -11.988 -3.585 -9.766 1.00 92.44 215 PHE A N 1
ATOM 1571 C CA . PHE A 1 215 ? -11.594 -2.417 -8.981 1.00 92.44 215 PHE A CA 1
ATOM 1572 C C . PHE A 1 215 ? -12.817 -1.780 -8.319 1.00 92.44 215 PHE A C 1
ATOM 1574 O O . PHE A 1 215 ? -12.787 -1.467 -7.136 1.00 92.44 215 PHE A O 1
ATOM 1581 N N . GLU A 1 216 ? -13.929 -1.668 -9.048 1.00 94.06 216 GLU A N 1
ATOM 1582 C CA . GLU A 1 216 ? -15.175 -1.119 -8.503 1.00 94.06 216 GLU A CA 1
ATOM 1583 C C . GLU A 1 216 ? -15.693 -1.939 -7.310 1.00 94.06 216 GLU A C 1
ATOM 1585 O O . GLU A 1 216 ? -16.032 -1.392 -6.266 1.00 94.06 216 GLU A O 1
ATOM 1590 N N . GLU A 1 217 ? -15.712 -3.268 -7.427 1.00 94.31 217 GLU A N 1
ATOM 1591 C CA . GLU A 1 217 ? -16.270 -4.139 -6.390 1.00 94.31 217 GLU A CA 1
ATOM 1592 C C . GLU A 1 217 ? -15.357 -4.251 -5.157 1.00 94.31 217 GLU A C 1
ATOM 1594 O O . GLU A 1 217 ? -15.856 -4.353 -4.038 1.00 94.31 217 GLU A O 1
ATOM 1599 N N . PHE A 1 218 ? -14.030 -4.219 -5.331 1.00 92.38 218 PHE A N 1
ATOM 1600 C CA . PHE A 1 218 ? -13.068 -4.374 -4.230 1.00 92.38 218 PHE A CA 1
ATOM 1601 C C . PHE A 1 218 ? -12.570 -3.048 -3.649 1.00 92.38 218 PHE A C 1
ATOM 1603 O O . PHE A 1 218 ? -12.575 -2.892 -2.427 1.00 92.38 218 PHE A O 1
ATOM 1610 N N . ASP A 1 219 ? -12.105 -2.124 -4.492 1.00 94.06 219 ASP A N 1
ATOM 1611 C CA . ASP A 1 219 ? -11.467 -0.877 -4.058 1.00 94.06 219 ASP A CA 1
ATOM 1612 C C . ASP A 1 219 ? -12.495 0.209 -3.704 1.00 94.06 219 ASP A C 1
ATOM 1614 O O . ASP A 1 219 ? -12.261 0.950 -2.749 1.00 94.06 219 ASP A O 1
ATOM 1618 N N . HIS A 1 220 ? -13.637 0.275 -4.403 1.00 96.19 220 HIS A N 1
ATOM 1619 C CA . HIS A 1 220 ? -14.717 1.220 -4.088 1.00 96.19 220 HIS A CA 1
ATOM 1620 C C . HIS A 1 220 ? -15.773 0.599 -3.162 1.00 96.19 220 HIS A C 1
ATOM 1622 O O . HIS A 1 220 ? -15.754 0.840 -1.953 1.00 96.19 220 HIS A O 1
ATOM 1628 N N . LEU A 1 221 ? -16.675 -0.226 -3.705 1.00 97.38 221 LEU A N 1
ATOM 1629 C CA . LEU A 1 221 ? -17.840 -0.748 -2.980 1.00 97.38 221 LEU A CA 1
ATOM 1630 C C . LEU A 1 221 ? -17.430 -1.625 -1.796 1.00 97.38 221 LEU A C 1
ATOM 1632 O O . LEU A 1 221 ? -18.061 -1.602 -0.739 1.00 97.38 221 LEU A O 1
ATOM 1636 N N . GLY A 1 222 ? -16.355 -2.395 -1.951 1.00 97.06 222 GLY A N 1
ATOM 1637 C CA . GLY A 1 222 ? -15.800 -3.192 -0.873 1.00 97.06 222 GLY A CA 1
ATOM 1638 C C . GLY A 1 222 ? -15.355 -2.323 0.306 1.00 97.06 222 GLY A C 1
ATOM 1639 O O . GLY A 1 222 ? -15.781 -2.545 1.443 1.00 97.06 222 GLY A O 1
ATOM 1640 N N . THR A 1 223 ? -14.526 -1.315 0.032 1.00 98.00 223 THR A N 1
ATOM 1641 C CA . THR A 1 223 ? -14.064 -0.333 1.025 1.00 98.00 223 THR A CA 1
ATOM 1642 C C . THR A 1 223 ? -15.234 0.352 1.717 1.00 98.00 223 THR A C 1
ATOM 1644 O O . THR A 1 223 ? -15.260 0.418 2.944 1.00 98.00 223 THR A O 1
ATOM 1647 N N . GLU A 1 224 ? -16.247 0.772 0.957 1.00 98.31 224 GLU A N 1
ATOM 1648 C CA . GLU A 1 224 ? -17.467 1.361 1.505 1.00 98.31 224 GLU A CA 1
ATOM 1649 C C . GLU A 1 224 ? -18.162 0.422 2.502 1.00 98.31 224 GLU A C 1
ATOM 1651 O O . GLU A 1 224 ? -18.484 0.829 3.620 1.00 98.31 224 GLU A O 1
ATOM 1656 N N . ARG A 1 225 ? -18.378 -0.847 2.134 1.00 98.44 225 ARG A N 1
ATOM 1657 C CA . ARG A 1 225 ? -19.038 -1.832 3.009 1.00 98.44 225 ARG A CA 1
ATOM 1658 C C . ARG A 1 225 ? -18.249 -2.060 4.294 1.00 98.44 225 ARG A C 1
ATOM 1660 O O . ARG A 1 225 ? -18.845 -2.120 5.369 1.00 98.44 225 ARG A O 1
ATOM 1667 N N . LEU A 1 226 ? -16.923 -2.177 4.198 1.00 98.62 226 LEU A N 1
ATOM 1668 C CA . LEU A 1 226 ? -16.063 -2.383 5.363 1.00 98.62 226 LEU A CA 1
ATOM 1669 C C . LEU A 1 226 ? -16.033 -1.148 6.273 1.00 98.62 226 LEU A C 1
ATOM 1671 O O . LEU A 1 226 ? -16.138 -1.297 7.489 1.00 98.62 226 LEU A O 1
ATOM 1675 N N . ALA A 1 227 ? -15.939 0.054 5.701 1.00 98.50 227 ALA A N 1
ATOM 1676 C CA . ALA A 1 227 ? -15.958 1.308 6.449 1.00 98.50 227 ALA A CA 1
ATOM 1677 C C . ALA A 1 227 ? -17.305 1.525 7.157 1.00 98.50 227 ALA A C 1
ATOM 1679 O O . ALA A 1 227 ? -17.331 1.849 8.344 1.00 98.50 227 ALA A O 1
ATOM 1680 N N . ARG A 1 228 ? -18.428 1.261 6.475 1.00 98.38 228 ARG A N 1
ATOM 1681 C CA . ARG A 1 228 ? -19.771 1.314 7.078 1.00 98.38 228 ARG A CA 1
ATOM 1682 C C . ARG A 1 228 ? -19.923 0.315 8.224 1.00 98.38 228 ARG A C 1
ATOM 1684 O O . ARG A 1 228 ? -20.379 0.698 9.296 1.00 98.38 228 ARG A O 1
ATOM 1691 N N . ALA A 1 229 ? -19.494 -0.934 8.032 1.00 98.56 229 ALA A N 1
ATOM 1692 C CA . ALA A 1 229 ? -19.530 -1.943 9.091 1.00 98.56 229 ALA A CA 1
ATOM 1693 C C . ALA A 1 229 ? -18.663 -1.539 10.296 1.00 98.56 229 ALA A C 1
ATOM 1695 O O . ALA A 1 229 ? -19.066 -1.736 11.441 1.00 98.56 229 ALA A O 1
ATOM 1696 N N . ALA A 1 230 ? -17.485 -0.952 10.051 1.00 98.50 230 ALA A N 1
ATOM 1697 C CA . ALA A 1 230 ? -16.612 -0.434 11.099 1.00 98.50 230 ALA A CA 1
ATOM 1698 C C . ALA A 1 230 ? -17.287 0.700 11.891 1.00 98.50 230 ALA A C 1
ATOM 1700 O O . ALA A 1 230 ? -17.279 0.668 13.122 1.00 98.50 230 ALA A O 1
ATOM 1701 N N . ALA A 1 231 ? -17.924 1.650 11.201 1.00 98.31 231 ALA A N 1
ATOM 1702 C CA . ALA A 1 231 ? -18.671 2.735 11.832 1.00 98.31 231 ALA A CA 1
ATOM 1703 C C . ALA A 1 231 ? -19.841 2.211 12.679 1.00 98.31 231 ALA A C 1
ATOM 1705 O O . ALA A 1 231 ? -19.979 2.591 13.840 1.00 98.31 231 ALA A O 1
ATOM 1706 N N . GLU A 1 232 ? -20.629 1.275 12.144 1.00 98.12 232 GLU A N 1
ATOM 1707 C CA . GLU A 1 232 ? -21.747 0.645 12.857 1.00 98.12 232 GLU A CA 1
ATOM 1708 C C . GLU A 1 232 ? -21.287 -0.120 14.110 1.00 98.12 232 GLU A C 1
ATOM 1710 O O . GLU A 1 232 ? -21.941 -0.076 15.151 1.00 98.12 232 GLU A O 1
ATOM 1715 N N . ALA A 1 233 ? -20.131 -0.785 14.048 1.00 97.94 233 ALA A N 1
ATOM 1716 C CA . ALA A 1 233 ? -19.554 -1.502 15.183 1.00 97.94 233 ALA A CA 1
ATOM 1717 C C . ALA A 1 233 ? -18.876 -0.595 16.228 1.00 97.94 233 ALA A C 1
ATOM 1719 O O . ALA A 1 233 ? -18.385 -1.108 17.239 1.00 97.94 233 ALA A O 1
ATOM 1720 N N . GLY A 1 234 ? -18.822 0.722 16.001 1.00 97.25 234 GLY A N 1
ATOM 1721 C CA . GLY A 1 234 ? -18.166 1.675 16.897 1.00 97.25 234 GLY A CA 1
ATOM 1722 C C . GLY A 1 234 ? -16.635 1.610 16.865 1.00 97.25 234 GLY A C 1
ATOM 1723 O O . GLY A 1 234 ? -15.987 1.952 17.859 1.00 97.25 234 GLY A O 1
ATOM 1724 N N . VAL A 1 235 ? -16.046 1.160 15.750 1.00 98.00 235 VAL A N 1
ATOM 1725 C CA . VAL A 1 235 ? -14.599 1.280 15.510 1.00 98.00 235 VAL A CA 1
ATOM 1726 C C . VAL A 1 235 ? -14.228 2.759 15.555 1.00 98.00 235 VAL A C 1
ATOM 1728 O O . VAL A 1 235 ? -14.958 3.606 15.053 1.00 98.00 235 VAL A O 1
ATOM 1731 N N . LYS A 1 236 ? -13.088 3.091 16.162 1.00 96.19 236 LYS A N 1
ATOM 1732 C CA . LYS A 1 236 ? -12.701 4.493 16.365 1.00 96.19 236 LYS A CA 1
ATOM 1733 C C . LYS A 1 236 ? -11.928 5.064 15.190 1.00 96.19 236 LYS A C 1
ATOM 1735 O O . LYS A 1 236 ? -11.948 6.273 14.997 1.00 96.19 236 LYS A O 1
ATOM 1740 N N . ARG A 1 237 ? -11.200 4.211 14.464 1.00 97.75 237 ARG A N 1
ATOM 1741 C CA . ARG A 1 237 ? -10.241 4.637 13.446 1.00 97.75 237 ARG A CA 1
ATOM 1742 C C . ARG A 1 237 ? -10.233 3.730 12.220 1.00 97.75 237 ARG A C 1
ATOM 1744 O O . ARG A 1 237 ? -10.215 2.507 12.363 1.00 97.75 237 ARG A O 1
ATOM 1751 N N . PHE A 1 238 ? -10.164 4.323 11.033 1.00 98.69 238 PHE A N 1
ATOM 1752 C CA . PHE A 1 238 ? -10.035 3.597 9.769 1.00 98.69 238 PHE A CA 1
ATOM 1753 C C . PHE A 1 238 ? -8.795 4.048 8.993 1.00 98.69 238 PHE A C 1
ATOM 1755 O O . PHE A 1 238 ? -8.655 5.214 8.640 1.00 98.69 238 PHE A O 1
ATOM 1762 N N . VAL A 1 239 ? -7.886 3.122 8.707 1.00 98.75 239 VAL A N 1
ATOM 1763 C CA . VAL A 1 239 ? -6.666 3.382 7.939 1.00 98.75 239 VAL A CA 1
ATOM 1764 C C . VAL A 1 239 ? -6.746 2.649 6.611 1.00 98.75 239 VAL A C 1
ATOM 1766 O O . VAL A 1 239 ? -7.012 1.449 6.579 1.00 98.75 239 VAL A O 1
ATOM 1769 N N . TYR A 1 240 ? -6.489 3.347 5.511 1.00 98.69 240 TYR A N 1
ATOM 1770 C CA . TYR A 1 240 ? -6.635 2.797 4.169 1.00 98.69 240 TYR A CA 1
ATOM 1771 C C . TYR A 1 240 ? -5.372 2.985 3.332 1.00 98.69 240 TYR A C 1
ATOM 1773 O O . TYR A 1 240 ? -4.852 4.092 3.213 1.00 98.69 240 TYR A O 1
ATOM 1781 N N . ALA A 1 241 ? -4.897 1.892 2.734 1.00 97.94 241 ALA A N 1
ATOM 1782 C CA . ALA A 1 241 ? -3.857 1.901 1.716 1.00 97.94 241 ALA A CA 1
ATOM 1783 C C . ALA A 1 241 ? -4.496 2.061 0.325 1.00 97.94 241 ALA A C 1
ATOM 1785 O O . ALA A 1 241 ? -4.954 1.095 -0.294 1.00 97.94 241 ALA A O 1
ATOM 1786 N N . SER A 1 242 ? -4.524 3.303 -0.148 1.00 96.62 242 SER A N 1
ATOM 1787 C CA . SER A 1 242 ? -5.007 3.703 -1.467 1.00 96.62 242 SER A CA 1
ATOM 1788 C C . SER A 1 242 ? -3.875 3.612 -2.510 1.00 96.62 242 SER A C 1
ATOM 1790 O O . SER A 1 242 ? -3.173 2.601 -2.569 1.00 96.62 242 SER A O 1
ATOM 1792 N N . GLY A 1 243 ? -3.704 4.622 -3.366 1.00 93.50 243 GLY A N 1
ATOM 1793 C CA . GLY A 1 243 ? -2.607 4.729 -4.326 1.00 93.50 243 GLY A CA 1
ATOM 1794 C C . GLY A 1 243 ? -2.419 6.159 -4.831 1.00 93.50 243 GLY A C 1
ATOM 1795 O O . GLY A 1 243 ? -3.390 6.906 -4.970 1.00 93.50 243 GLY A O 1
ATOM 1796 N N . THR A 1 244 ? -1.171 6.545 -5.092 1.00 91.31 244 THR A N 1
ATOM 1797 C CA . THR A 1 244 ? -0.832 7.839 -5.706 1.00 91.31 244 THR A CA 1
ATOM 1798 C C . THR A 1 244 ? -1.449 7.923 -7.098 1.00 91.31 244 THR A C 1
ATOM 1800 O O . THR A 1 244 ? -1.228 7.024 -7.901 1.00 91.31 244 THR A O 1
ATOM 1803 N N . GLY A 1 245 ? -2.236 8.968 -7.367 1.00 89.75 245 GLY A N 1
ATOM 1804 C CA . GLY A 1 245 ? -3.030 9.106 -8.598 1.00 89.75 245 GLY A CA 1
ATOM 1805 C C . GLY A 1 245 ? -4.543 8.933 -8.407 1.00 89.75 245 GLY A C 1
ATOM 1806 O O . GLY A 1 245 ? -5.302 9.177 -9.341 1.00 89.75 245 GLY A O 1
ATOM 1807 N N . ALA A 1 246 ? -5.010 8.559 -7.207 1.00 93.25 246 ALA A N 1
ATOM 1808 C CA . ALA A 1 246 ? -6.438 8.492 -6.892 1.00 93.25 246 ALA A CA 1
ATOM 1809 C C . ALA A 1 246 ? -7.120 9.872 -7.015 1.00 93.25 246 ALA A C 1
ATOM 1811 O O . ALA A 1 246 ? -6.901 10.775 -6.202 1.00 93.25 246 ALA A O 1
ATOM 1812 N N . ALA A 1 247 ? -7.975 10.010 -8.027 1.00 94.12 247 ALA A N 1
ATOM 1813 C CA . ALA A 1 247 ? -8.730 11.218 -8.347 1.00 94.12 247 ALA A CA 1
ATOM 1814 C C . ALA A 1 247 ? -10.074 10.847 -9.011 1.00 94.12 247 ALA A C 1
ATOM 1816 O O . ALA A 1 247 ? -10.168 9.776 -9.624 1.00 94.12 247 ALA A O 1
ATOM 1817 N N . PRO A 1 248 ? -11.113 11.702 -8.922 1.00 93.75 248 PRO A N 1
ATOM 1818 C CA . PRO A 1 248 ? -12.429 11.414 -9.502 1.00 93.75 248 PRO A CA 1
ATOM 1819 C C . PRO A 1 248 ? -12.393 11.302 -11.033 1.00 93.75 248 PRO A C 1
ATOM 1821 O O . PRO A 1 248 ? -13.127 10.512 -11.625 1.00 93.75 248 PRO A O 1
ATOM 1824 N N . ASP A 1 249 ? -11.516 12.072 -11.672 1.00 92.19 249 ASP A N 1
ATOM 1825 C CA . ASP A 1 249 ? -11.312 12.179 -13.115 1.00 92.19 249 ASP A CA 1
ATOM 1826 C C . ASP A 1 249 ? -10.016 11.499 -13.587 1.00 92.19 249 ASP A C 1
ATOM 1828 O O . ASP A 1 249 ? -9.593 11.698 -14.727 1.00 92.19 249 ASP A O 1
ATOM 1832 N N . ALA A 1 250 ? -9.404 10.658 -12.740 1.00 89.81 250 ALA A N 1
ATOM 1833 C CA . ALA A 1 250 ? -8.198 9.916 -13.100 1.00 89.81 250 ALA A CA 1
ATOM 1834 C C . ALA A 1 250 ? -8.413 9.125 -14.406 1.00 89.81 250 ALA A C 1
ATOM 1836 O O . ALA A 1 250 ? -9.491 8.545 -14.579 1.00 89.81 250 ALA A O 1
ATOM 1837 N N . PRO A 1 251 ? -7.425 9.049 -15.318 1.00 86.00 251 PRO A N 1
ATOM 1838 C CA . PRO A 1 251 ? -7.586 8.346 -16.591 1.00 86.00 251 PRO A CA 1
ATOM 1839 C C . PRO A 1 251 ? -7.856 6.849 -16.389 1.00 86.00 251 PRO A C 1
ATOM 1841 O O . PRO A 1 251 ? -8.706 6.253 -17.062 1.00 86.00 251 PRO A O 1
ATOM 1844 N N . GLU A 1 252 ? -7.181 6.242 -15.419 1.00 85.69 252 GLU A N 1
ATOM 1845 C CA . GLU A 1 252 ? -7.252 4.819 -15.129 1.00 85.69 252 GLU A CA 1
ATOM 1846 C C . GLU A 1 252 ? -8.391 4.485 -14.156 1.00 85.69 252 GLU A C 1
ATOM 1848 O O . GLU A 1 252 ? -8.565 5.097 -13.100 1.00 85.69 252 GLU A O 1
ATOM 1853 N N . GLN A 1 253 ? -9.174 3.456 -14.494 1.00 86.69 253 GLN A N 1
ATOM 1854 C CA . GLN A 1 253 ? -10.344 3.042 -13.713 1.00 86.69 253 GLN A CA 1
ATOM 1855 C C . GLN A 1 253 ? -10.001 2.677 -12.265 1.00 86.69 253 GLN A C 1
ATOM 1857 O O . GLN A 1 253 ? -10.786 2.975 -11.366 1.00 86.69 253 GLN A O 1
ATOM 1862 N N . TRP A 1 254 ? -8.841 2.062 -12.021 1.00 86.00 254 TRP A N 1
ATOM 1863 C CA . TRP A 1 254 ? -8.450 1.675 -10.666 1.00 86.00 254 TRP A CA 1
ATOM 1864 C C . TRP A 1 254 ? -8.250 2.891 -9.754 1.00 86.00 254 TRP A C 1
ATOM 1866 O O . TRP A 1 254 ? -8.554 2.810 -8.567 1.00 86.00 254 TRP A O 1
ATOM 1876 N N . PHE A 1 255 ? -7.774 4.026 -10.282 1.00 92.00 255 PHE A N 1
ATOM 1877 C CA . PHE A 1 255 ? -7.569 5.239 -9.490 1.00 92.00 255 PHE A CA 1
ATOM 1878 C C . PHE A 1 255 ? -8.894 5.902 -9.139 1.00 92.00 255 PHE A C 1
ATOM 1880 O O . PHE A 1 255 ? -9.069 6.328 -7.998 1.00 92.00 255 PHE A O 1
ATOM 1887 N N . ARG A 1 256 ? -9.855 5.897 -10.070 1.00 94.69 256 ARG A N 1
ATOM 1888 C CA . ARG A 1 256 ? -11.225 6.346 -9.790 1.00 94.69 256 ARG A CA 1
ATOM 1889 C C . ARG A 1 256 ? -11.907 5.466 -8.742 1.00 94.69 256 ARG A C 1
ATOM 1891 O O . ARG A 1 256 ? -12.519 5.991 -7.819 1.00 94.69 256 ARG A O 1
ATOM 1898 N N . ALA A 1 257 ? -11.752 4.143 -8.831 1.00 95.25 257 ALA A N 1
ATOM 1899 C CA . ALA A 1 257 ? -12.310 3.217 -7.842 1.00 95.25 257 ALA A CA 1
ATOM 1900 C C . ALA A 1 257 ? -11.678 3.409 -6.452 1.00 95.25 257 ALA A C 1
ATOM 1902 O O . ALA A 1 257 ? -12.385 3.484 -5.448 1.00 95.25 257 ALA A O 1
ATOM 1903 N N . LYS A 1 258 ? -10.347 3.565 -6.381 1.00 95.81 258 LYS A N 1
ATOM 1904 C CA . LYS A 1 258 ? -9.665 3.888 -5.122 1.00 95.81 258 LYS A CA 1
ATOM 1905 C C . LYS A 1 258 ? -10.134 5.217 -4.539 1.00 95.81 258 LYS A C 1
ATOM 1907 O O . LYS A 1 258 ? -10.387 5.266 -3.340 1.00 95.81 258 LYS A O 1
ATOM 1912 N N . TRP A 1 259 ? -10.309 6.246 -5.370 1.00 97.69 259 TRP A N 1
ATOM 1913 C CA . TRP A 1 259 ? -10.874 7.529 -4.951 1.00 97.69 259 TRP A CA 1
ATOM 1914 C C . TRP A 1 259 ? -12.302 7.380 -4.403 1.00 97.69 259 TRP A C 1
ATOM 1916 O O . TRP A 1 259 ? -12.593 7.898 -3.331 1.00 97.69 259 TRP A O 1
ATOM 1926 N N . GLY A 1 260 ? -13.166 6.597 -5.059 1.00 97.81 260 GLY A N 1
ATOM 1927 C CA . GLY A 1 260 ? -14.502 6.288 -4.536 1.00 97.81 260 GLY A CA 1
ATOM 1928 C C . GLY A 1 260 ? -14.454 5.641 -3.146 1.00 97.81 260 GLY A C 1
ATOM 1929 O O . GLY A 1 260 ? -15.197 6.032 -2.249 1.00 97.81 260 GLY A O 1
ATOM 1930 N N . GLY A 1 261 ? -13.523 4.705 -2.927 1.00 97.88 261 GLY A N 1
ATOM 1931 C CA . GLY A 1 261 ? -13.283 4.111 -1.608 1.00 97.88 261 GLY A CA 1
ATOM 1932 C C . GLY A 1 261 ? -12.815 5.126 -0.556 1.00 97.88 261 GLY A C 1
ATOM 1933 O O . GLY A 1 261 ? -13.273 5.084 0.586 1.00 97.88 261 GLY A O 1
ATOM 1934 N N . GLU A 1 262 ? -11.944 6.066 -0.930 1.00 98.38 262 GLU A N 1
ATOM 1935 C CA . GLU A 1 262 ? -11.509 7.157 -0.048 1.00 98.38 262 GLU A CA 1
ATOM 1936 C C . GLU A 1 262 ? -12.674 8.055 0.384 1.00 98.38 262 GLU A C 1
ATOM 1938 O O . GLU A 1 262 ? -12.820 8.349 1.572 1.00 98.38 262 GLU A O 1
ATOM 1943 N N . GLU A 1 263 ? -13.522 8.465 -0.558 1.00 98.38 263 GLU A N 1
ATOM 1944 C CA . GLU A 1 263 ? -14.694 9.291 -0.262 1.00 98.38 263 GLU A CA 1
ATOM 1945 C C . GLU A 1 263 ? -15.722 8.533 0.581 1.00 98.38 263 GLU A C 1
ATOM 1947 O O . GLU A 1 263 ? -16.296 9.101 1.512 1.00 98.38 263 GLU A O 1
ATOM 1952 N N . ALA A 1 264 ? -15.902 7.234 0.331 1.00 98.19 264 ALA A N 1
ATOM 1953 C CA . ALA A 1 264 ? -16.764 6.388 1.145 1.00 98.19 264 ALA A CA 1
ATOM 1954 C C . ALA A 1 264 ? -16.294 6.317 2.607 1.00 98.19 264 ALA A C 1
ATOM 1956 O O . ALA A 1 264 ? -17.124 6.387 3.513 1.00 98.19 264 ALA A O 1
ATOM 1957 N N . ILE A 1 265 ? -14.978 6.235 2.855 1.00 98.44 265 ILE A N 1
ATOM 1958 C CA . ILE A 1 265 ? -14.414 6.302 4.213 1.00 98.44 265 ILE A CA 1
ATOM 1959 C C . ILE A 1 265 ? -14.716 7.662 4.843 1.00 98.44 265 ILE A C 1
ATOM 1961 O O . ILE A 1 265 ? -15.247 7.705 5.954 1.00 98.44 265 ILE A O 1
ATOM 1965 N N . LYS A 1 266 ? -14.438 8.766 4.140 1.00 98.12 266 LYS A N 1
ATOM 1966 C CA . LYS A 1 266 ? -14.695 10.128 4.643 1.00 98.12 266 LYS A CA 1
ATOM 1967 C C . LYS A 1 266 ? -16.168 10.334 5.003 1.00 98.12 266 LYS A C 1
ATOM 1969 O O . LYS A 1 266 ? -16.470 10.908 6.047 1.00 98.12 266 LYS A O 1
ATOM 1974 N N . ALA A 1 267 ? -17.079 9.802 4.190 1.00 97.94 267 ALA A N 1
ATOM 1975 C CA . ALA A 1 267 ? -18.520 9.895 4.404 1.00 97.94 267 ALA A CA 1
ATOM 1976 C C . ALA A 1 267 ? -19.012 9.168 5.671 1.00 97.94 267 ALA A C 1
ATOM 1978 O O . ALA A 1 267 ? -20.099 9.477 6.158 1.00 97.94 267 ALA A O 1
ATOM 1979 N N . THR A 1 268 ? -18.237 8.232 6.236 1.00 97.69 268 THR A N 1
ATOM 1980 C CA . THR A 1 268 ? -18.610 7.551 7.492 1.00 97.69 268 THR A CA 1
ATOM 1981 C C . THR A 1 268 ? -18.468 8.426 8.738 1.00 97.69 268 THR A C 1
ATOM 1983 O O . THR A 1 268 ? -19.045 8.099 9.773 1.00 97.69 268 THR A O 1
ATOM 1986 N N . GLY A 1 269 ? -17.683 9.508 8.670 1.00 95.44 269 GLY A N 1
ATOM 1987 C CA . GLY A 1 269 ? -17.346 10.334 9.832 1.00 95.44 269 GLY A C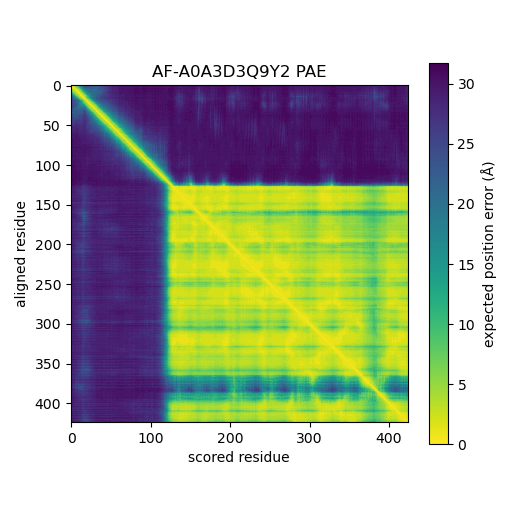A 1
ATOM 1988 C C . GLY A 1 269 ? -16.360 9.689 10.817 1.00 95.44 269 GLY A C 1
ATOM 1989 O O . GLY A 1 269 ? -16.104 10.262 11.874 1.00 95.44 269 GLY A O 1
ATOM 1990 N N . LEU A 1 270 ? -15.796 8.519 10.492 1.00 96.50 270 LEU A N 1
ATOM 1991 C CA . LEU A 1 270 ? -14.714 7.914 11.268 1.00 96.50 270 LEU A CA 1
ATOM 1992 C C . LEU A 1 270 ? -13.452 8.786 11.227 1.00 96.50 270 LEU A C 1
ATOM 1994 O O . LEU A 1 270 ? -13.116 9.368 10.190 1.00 96.50 270 LEU A O 1
ATOM 1998 N N . ASP A 1 271 ? -12.705 8.804 12.333 1.00 97.81 271 ASP A N 1
ATOM 1999 C CA . ASP A 1 271 ? -11.324 9.287 12.315 1.00 97.81 271 ASP A CA 1
ATOM 2000 C C . ASP A 1 271 ? -10.513 8.390 11.371 1.00 97.81 271 ASP A C 1
ATOM 2002 O O . ASP A 1 271 ? -10.577 7.159 11.464 1.00 97.81 271 ASP A O 1
ATOM 2006 N N . HIS A 1 272 ? -9.799 8.974 10.413 1.00 98.38 272 HIS A N 1
ATOM 2007 C CA . HIS A 1 272 ? -9.221 8.198 9.324 1.00 98.38 272 HIS A CA 1
ATOM 2008 C C . HIS A 1 272 ? -7.867 8.706 8.851 1.00 98.38 272 HIS A C 1
ATOM 2010 O O . HIS A 1 272 ? -7.558 9.896 8.895 1.00 98.38 272 HIS A O 1
ATOM 2016 N N . ALA A 1 273 ? -7.082 7.768 8.331 1.00 98.50 273 ALA A N 1
ATOM 2017 C CA . ALA A 1 273 ? -5.846 8.045 7.624 1.00 98.50 273 ALA A CA 1
ATOM 2018 C C . ALA A 1 273 ? -5.853 7.307 6.286 1.00 98.50 273 ALA A C 1
ATOM 2020 O O . ALA A 1 273 ? -5.955 6.081 6.231 1.00 98.50 273 ALA A O 1
ATOM 2021 N N . ILE A 1 274 ? -5.739 8.053 5.199 1.00 98.56 274 ILE A N 1
ATOM 2022 C CA . ILE A 1 274 ? -5.643 7.518 3.847 1.00 98.56 274 ILE A CA 1
ATOM 2023 C C . ILE A 1 274 ? -4.200 7.702 3.407 1.00 98.56 274 ILE A C 1
ATOM 2025 O O . ILE A 1 274 ? -3.720 8.823 3.281 1.00 98.56 274 ILE A O 1
ATOM 2029 N N . VAL A 1 275 ? -3.503 6.599 3.170 1.00 98.44 275 VAL A N 1
ATOM 2030 C CA . VAL A 1 275 ? -2.132 6.613 2.664 1.00 98.44 275 VAL A CA 1
ATOM 2031 C C . VAL A 1 275 ? -2.181 6.196 1.204 1.00 98.44 275 VAL A C 1
ATOM 2033 O O . VAL A 1 275 ? -2.684 5.122 0.879 1.00 98.44 275 VAL A O 1
ATOM 2036 N N . ARG A 1 276 ? -1.666 7.046 0.323 1.00 97.56 276 ARG A N 1
ATOM 2037 C CA . ARG A 1 276 ? -1.559 6.851 -1.122 1.00 97.56 276 ARG A CA 1
ATOM 2038 C C . ARG A 1 276 ? -0.110 6.497 -1.457 1.00 97.56 276 ARG A C 1
ATOM 2040 O O . ARG A 1 276 ? 0.670 7.397 -1.770 1.00 97.56 276 ARG A O 1
ATOM 2047 N N . PRO A 1 277 ? 0.283 5.218 -1.327 1.00 96.50 277 PRO A N 1
ATOM 2048 C CA . PRO A 1 277 ? 1.610 4.798 -1.731 1.00 96.50 277 PRO A CA 1
ATOM 2049 C C . PRO A 1 277 ? 1.768 4.888 -3.253 1.00 96.50 277 PRO A C 1
ATOM 2051 O O . PRO A 1 277 ? 0.810 4.631 -3.989 1.00 96.50 277 PRO A O 1
ATOM 2054 N N . SER A 1 278 ? 2.982 5.189 -3.711 1.00 94.06 278 SER A N 1
ATOM 2055 C CA . SER A 1 278 ? 3.357 5.118 -5.125 1.00 94.06 278 SER A CA 1
ATOM 2056 C C . SER A 1 278 ? 3.666 3.660 -5.520 1.00 94.06 278 SER A C 1
ATOM 2058 O O . SER A 1 278 ? 2.814 2.779 -5.384 1.00 94.06 278 SER A O 1
ATOM 2060 N N . TRP A 1 279 ? 4.879 3.342 -5.986 1.00 93.75 279 TRP A N 1
ATOM 2061 C CA . TRP A 1 279 ? 5.273 1.967 -6.301 1.00 93.75 279 TRP A CA 1
ATOM 2062 C C . TRP A 1 279 ? 5.890 1.272 -5.082 1.00 93.75 279 TRP A C 1
ATOM 2064 O O . TRP A 1 279 ? 7.072 1.425 -4.790 1.00 93.75 279 TRP A O 1
ATOM 2074 N N . VAL A 1 280 ? 5.110 0.418 -4.412 1.00 96.06 280 VAL A N 1
ATOM 2075 C CA . VAL A 1 280 ? 5.602 -0.410 -3.295 1.00 96.06 280 VAL A CA 1
ATOM 2076 C C . VAL A 1 280 ? 6.415 -1.619 -3.781 1.00 96.06 280 VAL A C 1
ATOM 2078 O O . VAL A 1 280 ? 5.907 -2.431 -4.561 1.00 96.06 280 VAL A O 1
ATOM 2081 N N . TYR A 1 281 ? 7.641 -1.789 -3.278 1.00 96.69 281 TYR A N 1
ATOM 2082 C CA . TYR A 1 281 ? 8.527 -2.919 -3.606 1.00 96.69 281 TYR A CA 1
ATOM 2083 C C . TYR A 1 281 ? 9.022 -3.673 -2.360 1.00 96.69 281 TYR A C 1
ATOM 2085 O O . TYR A 1 281 ? 8.989 -3.152 -1.242 1.00 96.69 281 TYR A O 1
ATOM 2093 N N . GLY A 1 282 ? 9.454 -4.929 -2.536 1.00 96.19 282 GLY A N 1
ATOM 2094 C CA . GLY A 1 282 ? 9.973 -5.757 -1.446 1.00 96.19 282 GLY A CA 1
ATOM 2095 C C . GLY A 1 282 ? 9.961 -7.266 -1.738 1.00 96.19 282 GLY A C 1
ATOM 2096 O O . GLY A 1 282 ? 9.553 -7.704 -2.812 1.00 96.19 282 GLY A O 1
ATOM 2097 N N . PRO A 1 283 ? 10.319 -8.118 -0.763 1.00 92.81 283 PRO A N 1
ATOM 2098 C CA . PRO A 1 283 ? 10.585 -9.545 -1.004 1.00 92.81 283 PRO A CA 1
ATOM 2099 C C . PRO A 1 283 ? 9.438 -10.355 -1.635 1.00 92.81 283 PRO A C 1
ATOM 2101 O O . PRO A 1 283 ? 9.673 -11.404 -2.231 1.00 92.81 283 PRO A O 1
ATOM 2104 N N . GLN A 1 284 ? 8.187 -9.911 -1.475 1.00 88.50 284 GLN A N 1
ATOM 2105 C CA . GLN A 1 284 ? 6.997 -10.581 -2.017 1.00 88.50 284 GLN A CA 1
ATOM 2106 C C . GLN A 1 284 ? 6.251 -9.735 -3.061 1.00 88.50 284 GLN A C 1
ATOM 2108 O O . GLN A 1 284 ? 5.147 -10.114 -3.469 1.00 88.50 284 GLN A O 1
ATOM 2113 N N . ASP A 1 285 ? 6.809 -8.599 -3.496 1.00 91.50 285 ASP A N 1
ATOM 2114 C CA . ASP A 1 285 ? 6.192 -7.817 -4.564 1.00 91.50 285 ASP A CA 1
ATOM 2115 C C . ASP A 1 285 ? 6.166 -8.630 -5.868 1.00 91.50 285 ASP A C 1
ATOM 2117 O O . ASP A 1 285 ? 6.955 -9.557 -6.064 1.00 91.50 285 ASP A O 1
ATOM 2121 N N . ARG A 1 286 ? 5.224 -8.328 -6.764 1.00 87.19 286 ARG A N 1
ATOM 2122 C CA . ARG A 1 286 ? 5.085 -9.046 -8.044 1.00 87.19 286 ARG A CA 1
ATOM 2123 C C . ARG A 1 286 ? 5.636 -8.266 -9.232 1.00 87.19 286 ARG A C 1
ATOM 2125 O O . ARG A 1 286 ? 5.820 -8.873 -10.286 1.00 87.19 286 ARG A O 1
ATOM 2132 N N . ALA A 1 287 ? 5.833 -6.959 -9.086 1.00 86.88 287 ALA A N 1
ATOM 2133 C CA . ALA A 1 287 ? 6.167 -6.060 -10.182 1.00 86.88 287 ALA A CA 1
ATOM 2134 C C . ALA A 1 287 ? 7.682 -6.027 -10.407 1.00 86.88 287 ALA A C 1
ATOM 2136 O O . ALA A 1 287 ? 8.149 -6.461 -11.457 1.00 86.88 287 ALA A O 1
ATOM 2137 N N . LEU A 1 288 ? 8.459 -5.633 -9.398 1.00 91.00 288 LEU A N 1
ATOM 2138 C CA . LEU A 1 288 ? 9.917 -5.602 -9.459 1.00 91.00 288 LEU A CA 1
ATOM 2139 C C . LEU A 1 288 ? 10.495 -7.022 -9.500 1.00 91.00 288 LEU A C 1
ATOM 2141 O O . LEU A 1 288 ? 11.335 -7.332 -10.347 1.00 91.00 288 LEU A O 1
ATOM 2145 N N . ASN A 1 289 ? 9.963 -7.947 -8.694 1.00 92.25 289 ASN A N 1
ATOM 2146 C CA . ASN A 1 289 ? 10.435 -9.341 -8.702 1.00 92.25 289 ASN A CA 1
ATOM 2147 C C . ASN A 1 289 ? 10.155 -10.086 -10.021 1.00 92.25 289 ASN A C 1
ATOM 2149 O O . ASN A 1 289 ? 10.776 -11.121 -10.309 1.00 92.25 289 ASN A O 1
ATOM 2153 N N . ARG A 1 290 ? 9.264 -9.565 -10.878 1.00 90.50 290 ARG A N 1
ATOM 2154 C CA . ARG A 1 290 ? 9.132 -10.059 -12.255 1.00 90.50 290 ARG A CA 1
ATOM 2155 C C . ARG A 1 290 ? 10.397 -9.768 -13.059 1.00 90.50 290 ARG A C 1
ATOM 2157 O O . ARG A 1 290 ? 10.891 -10.672 -13.731 1.00 90.50 290 ARG A O 1
ATOM 2164 N N . PHE A 1 291 ? 10.943 -8.560 -12.949 1.00 91.31 291 PHE A N 1
ATOM 2165 C CA . PHE A 1 291 ? 12.202 -8.191 -13.592 1.00 91.31 291 PHE A CA 1
ATOM 2166 C C . PHE A 1 291 ? 13.389 -8.937 -12.991 1.00 91.31 291 PHE A C 1
ATOM 2168 O O . PHE A 1 291 ? 14.244 -9.388 -13.745 1.00 91.31 291 PHE A O 1
ATOM 2175 N N . VAL A 1 292 ? 13.391 -9.204 -11.680 1.00 92.25 292 VAL A N 1
ATOM 2176 C CA . VAL A 1 292 ? 14.379 -10.103 -11.051 1.00 92.25 292 VAL A CA 1
ATOM 2177 C C . VAL A 1 292 ? 14.310 -11.503 -11.673 1.00 92.25 292 VAL A C 1
ATOM 2179 O O . VAL A 1 292 ? 15.331 -12.127 -11.964 1.00 92.25 292 VAL A O 1
ATOM 2182 N N . THR A 1 293 ? 13.103 -12.004 -11.945 1.00 91.88 293 THR A N 1
ATOM 2183 C CA . THR A 1 293 ? 12.913 -13.301 -12.608 1.00 91.88 293 THR A CA 1
ATOM 2184 C C . THR A 1 293 ? 13.419 -13.282 -14.052 1.00 91.88 293 THR A C 1
ATOM 2186 O O . THR A 1 293 ? 14.110 -14.217 -14.460 1.00 91.88 293 THR A O 1
ATOM 2189 N N . PHE A 1 294 ? 13.131 -12.226 -14.819 1.00 91.62 294 PHE A N 1
ATOM 2190 C CA . PHE A 1 294 ? 13.684 -12.051 -16.166 1.00 91.62 294 PHE A CA 1
ATOM 2191 C C . PHE A 1 294 ? 15.206 -11.965 -16.137 1.00 91.62 294 PHE A C 1
ATOM 2193 O O . PHE A 1 294 ? 15.875 -12.694 -16.861 1.00 91.62 294 PHE A O 1
ATOM 2200 N N . HIS A 1 295 ? 15.758 -11.166 -15.231 1.00 93.12 295 HIS A N 1
ATOM 2201 C CA . HIS A 1 295 ? 17.190 -11.052 -15.011 1.00 93.12 295 HIS A CA 1
ATOM 2202 C C . HIS A 1 295 ? 17.829 -12.387 -14.631 1.00 93.12 295 HIS A C 1
ATOM 2204 O O . HIS A 1 295 ? 18.947 -12.662 -15.055 1.00 93.12 295 HIS A O 1
ATOM 2210 N N . ARG A 1 296 ? 17.138 -13.270 -13.907 1.00 92.88 296 ARG A N 1
ATOM 2211 C CA . ARG A 1 296 ? 17.657 -14.609 -13.604 1.00 92.88 296 ARG A CA 1
ATOM 2212 C C . ARG A 1 296 ? 17.733 -15.502 -14.845 1.00 92.88 296 ARG A C 1
ATOM 2214 O O . ARG A 1 296 ? 18.761 -16.143 -15.055 1.00 92.88 296 ARG A O 1
ATOM 2221 N N . TRP A 1 297 ? 16.680 -15.530 -15.662 1.00 93.62 297 TRP A N 1
ATOM 2222 C CA . TRP A 1 297 ? 16.498 -16.554 -16.702 1.00 93.62 297 TRP A CA 1
ATOM 2223 C C . TRP A 1 297 ? 16.826 -16.116 -18.134 1.00 93.62 297 TRP A C 1
ATOM 2225 O O . TRP A 1 297 ? 17.269 -16.940 -18.927 1.00 93.62 297 TRP A O 1
ATOM 2235 N N . LEU A 1 298 ? 16.630 -14.847 -18.484 1.00 92.62 298 LEU A N 1
ATOM 2236 C CA . LEU A 1 298 ? 16.841 -14.325 -19.837 1.00 92.62 298 LEU A CA 1
ATOM 2237 C C . LEU A 1 298 ? 18.240 -13.707 -19.979 1.00 92.62 298 LEU A C 1
ATOM 2239 O O . LEU A 1 298 ? 18.777 -13.189 -19.001 1.00 92.62 298 LEU A O 1
ATOM 2243 N N . PRO A 1 299 ? 18.865 -13.719 -21.169 1.00 92.81 299 PRO A N 1
ATOM 2244 C CA . PRO A 1 299 ? 20.164 -13.071 -21.383 1.00 92.81 299 PRO A CA 1
ATOM 2245 C C . PRO A 1 299 ? 20.093 -11.531 -21.352 1.00 92.81 299 PRO A C 1
ATOM 2247 O O . PRO A 1 299 ? 21.125 -10.884 -21.211 1.00 92.81 299 PRO A O 1
ATOM 2250 N N . PHE A 1 300 ? 18.890 -10.959 -21.411 1.00 93.69 300 PHE A N 1
ATOM 2251 C CA . PHE A 1 300 ? 18.584 -9.529 -21.329 1.00 93.69 300 PHE A CA 1
ATOM 2252 C C . PHE A 1 300 ? 17.389 -9.293 -20.392 1.00 93.69 300 PHE A C 1
ATOM 2254 O O . PHE A 1 300 ? 16.690 -10.243 -20.034 1.00 93.69 300 PHE A O 1
ATOM 2261 N N . VAL A 1 301 ? 17.129 -8.042 -20.011 1.00 92.94 301 VAL A N 1
ATOM 2262 C CA . VAL A 1 301 ? 15.918 -7.663 -19.262 1.00 92.94 301 VAL A CA 1
ATOM 2263 C C . VAL A 1 301 ? 14.977 -6.891 -20.196 1.00 92.94 301 VAL A C 1
ATOM 2265 O O . VAL A 1 301 ? 15.392 -5.872 -20.748 1.00 92.94 301 VAL A O 1
ATOM 2268 N N . PRO A 1 302 ? 13.739 -7.367 -20.428 1.00 91.12 302 PRO A N 1
ATOM 2269 C CA . PRO A 1 302 ? 12.785 -6.666 -21.280 1.00 91.12 302 PRO A CA 1
ATOM 2270 C C . PRO A 1 302 ? 12.196 -5.452 -20.552 1.00 91.12 302 PRO A C 1
ATOM 2272 O O . PRO A 1 302 ? 11.748 -5.584 -19.415 1.00 91.12 302 PRO A O 1
ATOM 2275 N N . VAL A 1 303 ? 12.139 -4.307 -21.231 1.00 89.44 303 VAL A N 1
ATOM 2276 C CA . VAL A 1 303 ? 11.513 -3.064 -20.758 1.00 89.44 303 VAL A CA 1
ATOM 2277 C C . VAL A 1 303 ? 10.383 -2.697 -21.713 1.00 89.44 303 VAL A C 1
ATOM 2279 O O . VAL A 1 303 ? 10.553 -2.730 -22.930 1.00 89.44 303 VAL A O 1
ATOM 2282 N N . VAL A 1 304 ? 9.201 -2.393 -21.180 1.00 85.69 304 VAL A N 1
ATOM 2283 C CA . VAL A 1 304 ? 8.063 -1.941 -21.993 1.00 85.69 304 VAL A CA 1
ATOM 2284 C C . VAL A 1 304 ? 8.104 -0.421 -22.094 1.00 85.69 304 VAL A C 1
ATOM 2286 O O . VAL A 1 304 ? 8.191 0.251 -21.071 1.00 85.69 304 VAL A O 1
ATOM 2289 N N . GLY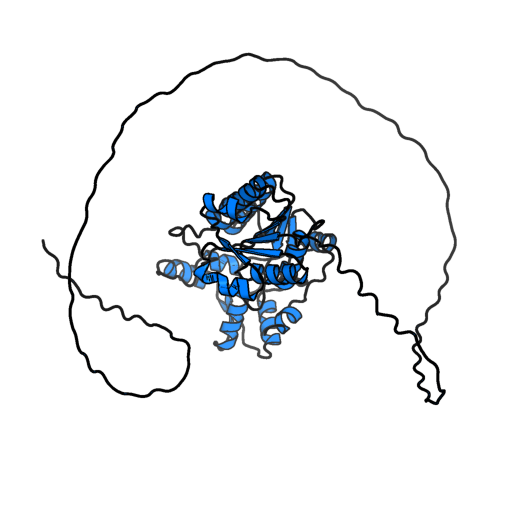 A 1 305 ? 7.994 0.110 -23.311 1.00 86.19 305 GLY A N 1
ATOM 2290 C CA . GLY A 1 305 ? 8.142 1.543 -23.560 1.00 86.19 305 GLY A CA 1
ATOM 2291 C C . GLY A 1 305 ? 9.609 1.951 -23.678 1.00 86.19 305 GLY A C 1
ATOM 2292 O O . GLY A 1 305 ? 10.452 1.131 -24.032 1.00 86.19 305 GLY A O 1
ATOM 2293 N N . ASP A 1 306 ? 9.897 3.223 -23.418 1.00 85.62 306 ASP A N 1
ATOM 2294 C CA . ASP A 1 306 ? 11.238 3.808 -23.524 1.00 85.62 306 ASP A CA 1
ATOM 2295 C C . ASP A 1 306 ? 12.029 3.789 -22.205 1.00 85.62 306 ASP A C 1
ATOM 2297 O O . ASP A 1 306 ? 13.180 4.214 -22.193 1.00 85.62 306 ASP A O 1
ATOM 2301 N N . GLY A 1 307 ? 11.429 3.294 -21.116 1.00 87.06 307 GLY A N 1
ATOM 2302 C CA . GLY A 1 307 ? 12.077 3.163 -19.809 1.00 87.06 307 GLY A CA 1
ATOM 2303 C C . GLY A 1 307 ? 12.227 4.476 -19.038 1.00 87.06 307 GLY A C 1
ATOM 2304 O O . GLY A 1 307 ? 12.792 4.476 -17.945 1.00 87.06 307 GLY A O 1
ATOM 2305 N N . LYS A 1 308 ? 11.718 5.591 -19.577 1.00 90.81 308 LYS A N 1
ATOM 2306 C CA . LYS A 1 308 ? 11.882 6.934 -19.002 1.00 90.81 308 LYS A CA 1
ATOM 2307 C C . LYS A 1 308 ? 10.776 7.329 -18.031 1.00 90.81 308 LYS A C 1
ATOM 2309 O O . LYS A 1 308 ? 10.881 8.393 -17.423 1.00 90.81 308 LYS A O 1
ATOM 2314 N N . GLN A 1 309 ? 9.742 6.499 -17.887 1.00 91.19 309 GLN A N 1
ATOM 2315 C CA . GLN A 1 309 ? 8.667 6.734 -16.927 1.00 91.19 309 GLN A CA 1
ATOM 2316 C C . GLN A 1 309 ? 9.241 6.944 -15.525 1.00 91.19 309 GLN A C 1
ATOM 2318 O O . GLN A 1 309 ? 10.142 6.212 -15.100 1.00 91.19 309 GLN A O 1
ATOM 2323 N N . ARG A 1 310 ? 8.741 7.968 -14.832 1.00 93.44 310 ARG A N 1
ATOM 2324 C CA . ARG A 1 310 ? 9.246 8.403 -13.530 1.00 93.44 310 ARG A CA 1
ATOM 2325 C C . ARG A 1 310 ? 8.534 7.656 -12.423 1.00 93.44 310 ARG A C 1
ATOM 2327 O O . ARG A 1 310 ? 7.314 7.664 -12.322 1.00 93.44 310 ARG A O 1
ATOM 2334 N N . LEU A 1 311 ? 9.312 7.041 -11.556 1.00 93.75 311 LEU A N 1
ATOM 2335 C CA . LEU A 1 311 ? 8.850 6.170 -10.495 1.00 93.75 311 LEU A CA 1
ATOM 2336 C C . LEU A 1 311 ? 9.500 6.615 -9.198 1.00 93.75 311 LEU A C 1
ATOM 2338 O O . LEU A 1 311 ? 10.654 7.027 -9.186 1.00 93.75 311 LEU A O 1
ATOM 2342 N N . GLN A 1 312 ? 8.789 6.482 -8.092 1.00 96.00 312 GLN A N 1
ATOM 2343 C CA . GLN A 1 312 ? 9.334 6.797 -6.778 1.00 96.00 312 GLN A CA 1
ATOM 2344 C C . GLN A 1 312 ? 9.189 5.587 -5.850 1.00 96.00 312 GLN A C 1
ATOM 2346 O O . GLN A 1 312 ? 8.304 5.591 -4.992 1.00 96.00 312 GLN A O 1
ATOM 2351 N N . PRO A 1 313 ? 9.987 4.516 -6.039 1.00 96.25 313 PRO A N 1
ATOM 2352 C CA . PRO A 1 313 ? 9.761 3.235 -5.377 1.00 96.25 313 PRO A CA 1
ATOM 2353 C C . PRO A 1 313 ? 9.862 3.349 -3.855 1.00 96.25 313 PRO A C 1
ATOM 2355 O O . PRO A 1 313 ? 10.890 3.766 -3.331 1.00 96.25 313 PRO A O 1
ATOM 2358 N N . VAL A 1 314 ? 8.821 2.933 -3.138 1.00 97.62 314 VAL A N 1
ATOM 2359 C CA . VAL A 1 314 ? 8.776 2.947 -1.671 1.00 97.62 314 VAL A CA 1
ATOM 2360 C C . VAL A 1 314 ? 8.931 1.539 -1.106 1.00 97.62 314 VAL A C 1
ATOM 2362 O O . VAL A 1 314 ? 8.317 0.582 -1.591 1.00 97.62 314 VAL A O 1
ATOM 2365 N N . PHE A 1 315 ? 9.761 1.397 -0.074 1.00 98.06 315 PHE A N 1
ATOM 2366 C CA . PHE A 1 315 ? 9.987 0.104 0.556 1.00 98.06 315 PHE A CA 1
ATOM 2367 C C . PHE A 1 315 ? 8.768 -0.324 1.383 1.00 98.06 315 PHE A C 1
ATOM 2369 O O . PHE A 1 315 ? 8.156 0.477 2.090 1.00 98.06 315 PHE A O 1
ATOM 2376 N N . VAL A 1 316 ? 8.394 -1.604 1.299 1.00 98.00 316 VAL A N 1
ATOM 2377 C CA . VAL A 1 316 ? 7.178 -2.122 1.950 1.00 98.00 316 VAL A CA 1
ATOM 2378 C C . VAL A 1 316 ? 7.152 -1.919 3.467 1.00 98.00 316 VAL A C 1
ATOM 2380 O O . VAL A 1 316 ? 6.078 -1.683 4.021 1.00 98.00 316 VAL A O 1
ATOM 2383 N N . ASP A 1 317 ? 8.303 -1.977 4.138 1.00 97.50 317 ASP A N 1
ATOM 2384 C CA . ASP A 1 317 ? 8.361 -1.806 5.591 1.00 97.50 317 ASP A CA 1
ATOM 2385 C C . ASP A 1 317 ? 8.157 -0.334 6.008 1.00 97.50 317 ASP A C 1
ATOM 2387 O O . ASP A 1 317 ? 7.580 -0.077 7.069 1.00 97.50 317 ASP A O 1
ATOM 2391 N N . ASP A 1 318 ? 8.501 0.634 5.150 1.00 98.06 318 ASP A N 1
ATOM 2392 C CA . ASP A 1 318 ? 8.193 2.055 5.374 1.00 98.06 318 ASP A CA 1
ATOM 2393 C C . ASP A 1 318 ? 6.682 2.292 5.264 1.00 98.06 318 ASP A C 1
ATOM 2395 O O . ASP A 1 318 ? 6.068 2.888 6.153 1.00 98.06 318 ASP A O 1
ATOM 2399 N N . VAL A 1 319 ? 6.047 1.735 4.223 1.00 98.31 319 VAL A N 1
ATOM 2400 C CA . VAL A 1 319 ? 4.582 1.774 4.056 1.00 98.31 319 VAL A CA 1
ATOM 2401 C C . VAL A 1 319 ? 3.887 1.133 5.255 1.00 98.31 319 VAL A C 1
ATOM 2403 O O . VAL A 1 319 ? 2.940 1.696 5.808 1.00 98.31 319 VAL A O 1
ATOM 2406 N N . ALA A 1 320 ? 4.371 -0.029 5.695 1.00 98.25 320 ALA A N 1
ATOM 2407 C CA . ALA A 1 320 ? 3.840 -0.710 6.866 1.00 98.25 320 ALA A CA 1
ATOM 2408 C C . ALA A 1 320 ? 3.994 0.121 8.143 1.00 98.25 320 ALA A C 1
ATOM 2410 O O . ALA A 1 320 ? 3.080 0.141 8.965 1.00 98.25 320 ALA A O 1
ATOM 2411 N N . THR A 1 321 ? 5.115 0.828 8.298 1.00 98.06 321 THR A N 1
ATOM 2412 C CA . THR A 1 321 ? 5.368 1.722 9.432 1.00 98.06 321 THR A CA 1
ATOM 2413 C C . THR A 1 321 ? 4.382 2.883 9.464 1.00 98.06 321 THR A C 1
ATOM 2415 O O . THR A 1 321 ? 3.804 3.142 10.520 1.00 98.06 321 THR A O 1
ATOM 2418 N N . VAL A 1 322 ? 4.127 3.534 8.326 1.00 98.31 322 VAL A N 1
ATOM 2419 C CA . VAL A 1 322 ? 3.142 4.625 8.230 1.00 98.31 322 VAL A CA 1
ATOM 2420 C C . VAL A 1 322 ? 1.738 4.121 8.553 1.00 98.31 322 VAL A C 1
ATOM 2422 O O . VAL A 1 322 ? 1.074 4.680 9.424 1.00 98.31 322 VAL A O 1
ATOM 2425 N N . LEU A 1 323 ? 1.302 3.023 7.927 1.00 98.56 323 LEU A N 1
ATOM 2426 C CA . LEU A 1 323 ? -0.024 2.443 8.169 1.00 98.56 323 LEU A CA 1
ATOM 2427 C C . LEU A 1 323 ? -0.204 1.995 9.628 1.00 98.56 323 LEU A C 1
ATOM 2429 O O . LEU A 1 323 ? -1.258 2.226 10.220 1.00 98.56 323 LEU A O 1
ATOM 2433 N N . ALA A 1 324 ? 0.821 1.383 10.228 1.00 97.94 324 ALA A N 1
ATOM 2434 C CA . ALA A 1 324 ? 0.793 0.961 11.624 1.00 97.94 324 ALA A CA 1
ATOM 2435 C C . ALA A 1 324 ? 0.727 2.162 12.578 1.00 97.94 324 ALA A C 1
ATOM 2437 O O . ALA A 1 324 ? -0.146 2.203 13.440 1.00 97.94 324 ALA A O 1
ATOM 2438 N N . ARG A 1 325 ? 1.591 3.174 12.395 1.00 97.25 325 ARG A N 1
ATOM 2439 C CA . ARG A 1 325 ? 1.573 4.407 13.204 1.00 97.25 325 ARG A CA 1
ATOM 2440 C C . ARG A 1 325 ? 0.237 5.137 13.085 1.00 97.25 325 ARG A C 1
ATOM 2442 O O 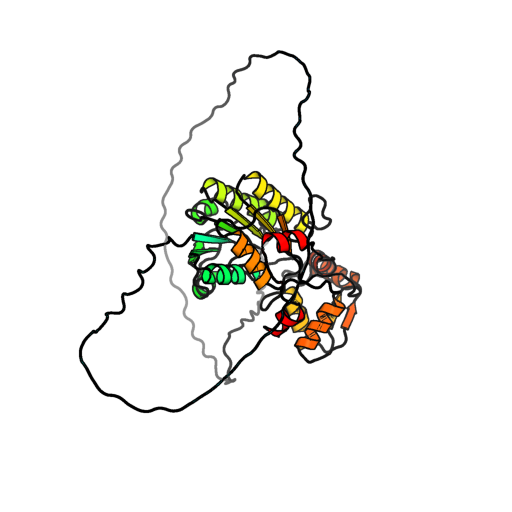. ARG A 1 325 ? -0.288 5.589 14.095 1.00 97.25 325 ARG A O 1
ATOM 2449 N N . ALA A 1 326 ? -0.333 5.194 11.882 1.00 97.69 326 ALA A N 1
ATOM 2450 C CA . ALA A 1 326 ? -1.636 5.802 11.642 1.00 97.69 326 ALA A CA 1
ATOM 2451 C C . ALA A 1 326 ? -2.760 5.075 12.390 1.00 97.69 326 ALA A C 1
ATOM 2453 O O . ALA A 1 326 ? -3.690 5.726 12.852 1.00 97.69 326 ALA A O 1
ATOM 2454 N N . ALA A 1 327 ? -2.676 3.745 12.524 1.00 97.38 327 ALA A N 1
ATOM 2455 C CA . ALA A 1 327 ? -3.682 2.919 13.193 1.00 97.38 327 ALA A CA 1
ATOM 2456 C C . ALA A 1 327 ? -3.637 3.022 14.724 1.00 97.38 327 ALA A C 1
ATOM 2458 O O . ALA A 1 327 ? -4.635 2.757 15.398 1.00 97.38 327 ALA A O 1
ATOM 2459 N N . MET A 1 328 ? -2.484 3.397 15.277 1.00 94.75 328 MET A N 1
ATOM 2460 C CA . MET A 1 328 ? -2.286 3.532 16.714 1.00 94.75 328 MET A CA 1
ATOM 2461 C C . MET A 1 328 ? -2.995 4.782 17.271 1.00 94.75 328 MET A C 1
ATOM 2463 O O . MET A 1 328 ? -3.226 5.756 16.553 1.00 94.75 328 MET A O 1
ATOM 2467 N N . PRO A 1 329 ? -3.367 4.788 18.566 1.00 90.25 329 PRO A N 1
ATOM 2468 C CA . PRO A 1 329 ? -3.933 5.972 19.220 1.00 90.25 329 PRO A CA 1
ATOM 2469 C C . PRO A 1 329 ? -3.052 7.213 19.056 1.00 90.25 329 PRO A C 1
ATOM 2471 O O . PRO A 1 329 ? -1.860 7.166 19.349 1.00 90.25 329 PRO A O 1
ATOM 2474 N N . GLY A 1 330 ? -3.666 8.327 18.654 1.00 90.38 330 GLY A N 1
ATOM 2475 C CA . GLY A 1 330 ? -2.953 9.579 18.384 1.00 90.38 330 GLY A CA 1
ATOM 2476 C C . GLY A 1 330 ? -2.172 9.577 17.068 1.00 90.38 330 GLY A C 1
ATOM 2477 O O . GLY A 1 330 ? -1.459 10.538 16.800 1.00 90.38 330 GLY A O 1
ATOM 2478 N N . GLY A 1 331 ? -2.296 8.524 16.252 1.00 95.31 331 GLY A N 1
ATOM 2479 C CA . GLY A 1 331 ? -1.713 8.471 14.917 1.00 95.31 331 GLY A CA 1
ATOM 2480 C C . GLY A 1 331 ? -2.257 9.590 14.018 1.00 95.31 331 GLY A C 1
ATOM 2481 O O . GLY A 1 331 ? -3.443 9.923 14.134 1.00 95.31 331 GLY A O 1
ATOM 2482 N N . PRO A 1 332 ? -1.437 10.160 13.116 1.00 97.12 332 PRO A N 1
ATOM 2483 C CA . PRO A 1 332 ? -1.881 11.229 12.230 1.00 97.12 332 PRO A CA 1
ATOM 2484 C C . PRO A 1 332 ? -3.109 10.841 11.400 1.00 97.12 332 PRO A C 1
ATOM 2486 O O . PRO A 1 332 ? -3.207 9.712 10.915 1.00 97.12 332 PRO A O 1
ATOM 2489 N N . ALA A 1 333 ? -4.026 11.791 11.232 1.00 96.94 333 ALA A N 1
ATOM 2490 C CA . ALA A 1 333 ? -5.243 11.659 10.436 1.00 96.94 333 ALA A CA 1
ATOM 2491 C C . ALA A 1 333 ? -5.168 12.553 9.190 1.00 96.94 333 ALA A C 1
ATOM 2493 O O . ALA A 1 333 ? -4.467 13.565 9.190 1.00 96.94 333 ALA A O 1
ATOM 2494 N N . GLY A 1 334 ? -5.894 12.186 8.135 1.00 97.00 334 GLY A N 1
ATOM 2495 C CA . GLY A 1 334 ? -5.898 12.899 6.856 1.00 97.00 334 GLY A CA 1
ATOM 2496 C C . GLY A 1 334 ? -5.483 12.025 5.674 1.00 97.00 334 GLY A C 1
ATOM 2497 O O . GLY A 1 334 ? -5.469 10.799 5.760 1.00 97.00 334 GLY A O 1
ATOM 2498 N N . THR A 1 335 ? -5.188 12.659 4.540 1.00 97.88 335 THR A N 1
ATOM 2499 C CA . THR A 1 335 ? -4.731 11.981 3.316 1.00 97.88 335 THR A CA 1
ATOM 2500 C C . THR A 1 335 ? -3.267 12.315 3.064 1.00 97.88 335 THR A C 1
ATOM 2502 O O . THR A 1 335 ? -2.900 13.486 3.057 1.00 97.88 335 THR A O 1
ATOM 2505 N N . PHE A 1 336 ? -2.443 11.293 2.853 1.00 97.94 336 PHE A N 1
ATOM 2506 C CA . PHE A 1 336 ? -0.995 11.408 2.719 1.00 97.94 336 PHE A CA 1
ATOM 2507 C C . PHE A 1 336 ? -0.525 10.653 1.485 1.00 97.94 336 PHE A C 1
ATOM 2509 O O . PHE A 1 336 ? -0.886 9.490 1.311 1.00 97.94 336 PHE A O 1
ATOM 2516 N N . GLU A 1 337 ? 0.306 11.270 0.654 1.00 97.44 337 GLU A N 1
ATOM 2517 C CA . GLU A 1 337 ? 1.039 10.539 -0.377 1.00 97.44 337 GLU A CA 1
ATOM 2518 C C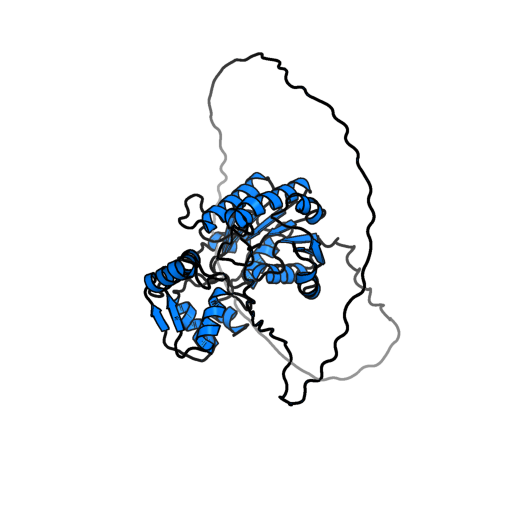 . GLU A 1 337 ? 2.351 9.999 0.190 1.00 97.44 337 GLU A C 1
ATOM 2520 O O . GLU A 1 337 ? 2.922 10.566 1.122 1.00 97.44 337 GLU A O 1
ATOM 2525 N N . LEU A 1 338 ? 2.790 8.851 -0.325 1.00 97.62 338 LEU A N 1
ATOM 2526 C CA . LEU A 1 338 ? 3.981 8.175 0.170 1.00 97.62 338 LEU A CA 1
ATOM 2527 C C . LEU A 1 338 ? 4.751 7.511 -0.975 1.00 97.62 338 LEU A C 1
ATOM 2529 O O . LEU A 1 338 ? 4.379 6.446 -1.468 1.00 97.62 338 LEU A O 1
ATOM 2533 N N . GLY A 1 339 ? 5.860 8.123 -1.358 1.00 97.19 339 GLY A N 1
ATOM 2534 C CA . GLY A 1 339 ? 6.875 7.547 -2.228 1.00 97.19 339 GLY A CA 1
ATOM 2535 C C . GLY A 1 339 ? 8.191 7.315 -1.497 1.00 97.19 339 GLY A C 1
ATOM 2536 O O . GLY A 1 339 ? 8.382 7.751 -0.364 1.00 97.19 339 GLY A O 1
ATOM 2537 N N . GLY A 1 340 ? 9.121 6.627 -2.158 1.00 96.56 340 GLY A N 1
ATOM 2538 C CA . GLY A 1 340 ? 10.497 6.509 -1.677 1.00 96.56 340 GLY A CA 1
ATOM 2539 C C . GLY A 1 340 ? 11.245 7.847 -1.647 1.00 96.56 340 GLY A C 1
ATOM 2540 O O . GLY A 1 340 ? 10.728 8.870 -2.104 1.00 96.56 340 GLY A O 1
ATOM 2541 N N . PRO A 1 341 ? 12.483 7.862 -1.133 1.00 96.12 341 PRO A N 1
ATOM 2542 C CA . PRO A 1 341 ? 13.288 9.082 -1.076 1.00 96.12 341 PRO A CA 1
ATOM 2543 C C . PRO A 1 341 ? 13.781 9.541 -2.459 1.00 96.12 341 PRO A C 1
ATOM 2545 O O . PRO A 1 341 ? 14.127 10.706 -2.632 1.00 96.12 341 PRO A O 1
ATOM 2548 N N . GLU A 1 342 ? 13.807 8.642 -3.444 1.00 95.94 342 GLU A N 1
ATOM 2549 C CA . GLU A 1 342 ? 14.406 8.863 -4.760 1.00 95.94 342 GLU A CA 1
ATOM 2550 C C . GLU A 1 342 ? 13.346 8.754 -5.861 1.00 95.94 342 GLU A C 1
ATOM 2552 O O . GLU A 1 342 ? 12.554 7.809 -5.876 1.00 95.94 342 GLU A O 1
ATOM 2557 N N . VAL A 1 343 ? 13.356 9.698 -6.807 1.00 96.38 343 VAL A N 1
ATOM 2558 C CA . VAL A 1 343 ? 12.601 9.582 -8.061 1.00 96.38 343 VAL A CA 1
ATOM 2559 C C . VAL A 1 343 ? 13.547 9.078 -9.143 1.00 96.38 343 VAL A C 1
ATOM 2561 O O . VAL A 1 343 ? 14.525 9.747 -9.466 1.00 96.38 343 VAL A O 1
ATOM 2564 N N . LEU A 1 344 ? 13.233 7.915 -9.699 1.00 95.88 344 LEU A N 1
ATOM 2565 C CA . LEU A 1 344 ? 14.045 7.162 -10.645 1.00 95.88 344 LEU A CA 1
ATOM 2566 C C . LEU A 1 344 ? 13.239 6.879 -11.913 1.00 95.88 344 LEU A C 1
ATOM 2568 O O . LEU A 1 344 ? 12.030 6.665 -11.866 1.00 95.88 344 LEU A O 1
ATOM 2572 N N . SER A 1 345 ? 13.901 6.828 -13.057 1.00 96.00 345 SER A N 1
ATOM 2573 C CA . SER A 1 345 ? 13.347 6.216 -14.263 1.00 96.00 345 SER A CA 1
ATOM 2574 C C . SER A 1 345 ? 13.269 4.691 -14.117 1.00 96.00 345 SER A C 1
ATOM 2576 O O . SER A 1 345 ? 13.985 4.094 -13.310 1.00 96.00 345 SER A O 1
ATOM 2578 N N . MET A 1 346 ? 12.435 4.019 -14.914 1.00 94.31 346 MET A N 1
ATOM 2579 C CA . MET A 1 346 ? 12.418 2.548 -14.941 1.00 94.31 346 MET A CA 1
ATOM 2580 C C . MET A 1 346 ? 13.791 1.965 -15.297 1.00 94.31 346 MET A C 1
ATOM 2582 O O . MET A 1 346 ? 14.198 0.965 -14.707 1.00 94.31 346 MET A O 1
ATOM 2586 N N . ASP A 1 347 ? 14.529 2.587 -16.216 1.00 94.88 347 ASP A N 1
ATOM 2587 C CA . ASP A 1 347 ? 15.884 2.147 -16.558 1.00 94.88 347 ASP A CA 1
ATOM 2588 C C . ASP A 1 347 ? 16.838 2.239 -15.358 1.00 94.88 347 ASP A C 1
ATOM 2590 O O . ASP A 1 347 ? 17.597 1.299 -15.110 1.00 94.88 347 ASP A O 1
ATOM 2594 N N . GLU A 1 348 ? 16.760 3.316 -14.571 1.00 96.50 348 GLU A N 1
ATOM 2595 C CA . GLU A 1 348 ? 17.532 3.468 -13.330 1.00 96.50 348 GLU A CA 1
ATOM 2596 C C . GLU A 1 348 ? 17.112 2.437 -12.277 1.00 96.50 348 GLU A C 1
ATOM 2598 O O . GLU A 1 348 ? 17.974 1.769 -11.709 1.00 96.50 348 GLU A O 1
ATOM 2603 N N . VAL A 1 349 ? 15.807 2.210 -12.086 1.00 95.88 349 VAL A N 1
ATOM 2604 C CA . VAL A 1 349 ? 15.282 1.168 -11.185 1.00 95.88 349 VAL A CA 1
ATOM 2605 C C . VAL A 1 349 ? 15.867 -0.205 -11.534 1.00 95.88 349 VAL A C 1
ATOM 2607 O O . VAL A 1 349 ? 16.349 -0.938 -10.662 1.00 95.88 349 VAL A O 1
ATOM 2610 N N . LEU A 1 350 ? 15.856 -0.567 -12.819 1.00 95.62 350 LEU A N 1
ATOM 2611 C CA . LEU A 1 350 ? 16.390 -1.844 -13.286 1.00 95.62 350 LEU A CA 1
ATOM 2612 C C . LEU A 1 350 ? 17.916 -1.902 -13.193 1.00 95.62 350 LEU A C 1
ATOM 2614 O O . LEU A 1 350 ? 18.459 -2.963 -12.873 1.00 95.62 350 LEU A O 1
ATOM 2618 N N . ALA A 1 351 ? 18.612 -0.792 -13.433 1.00 95.88 351 ALA A N 1
ATOM 2619 C CA . ALA A 1 351 ? 20.053 -0.699 -13.238 1.00 95.88 351 ALA A CA 1
ATOM 2620 C C . ALA A 1 351 ? 20.430 -0.945 -11.768 1.00 95.88 351 ALA A C 1
ATOM 2622 O O . ALA A 1 351 ? 21.238 -1.839 -11.503 1.00 95.88 351 ALA A O 1
ATOM 2623 N N . THR A 1 352 ? 19.785 -0.266 -10.814 1.00 95.94 352 THR A N 1
ATOM 2624 C CA . THR A 1 352 ? 20.026 -0.455 -9.374 1.00 95.94 352 THR A CA 1
ATOM 2625 C C . THR A 1 352 ? 19.709 -1.887 -8.929 1.00 95.94 352 THR A C 1
ATOM 2627 O O . THR A 1 352 ? 20.488 -2.501 -8.198 1.00 95.94 352 THR A O 1
ATOM 2630 N N . MET A 1 353 ? 18.623 -2.488 -9.431 1.00 95.75 353 MET A N 1
ATOM 2631 C CA . MET A 1 353 ? 18.305 -3.905 -9.191 1.00 95.75 353 MET A CA 1
ATOM 2632 C C . MET A 1 353 ? 19.428 -4.841 -9.682 1.00 95.75 353 MET A C 1
ATOM 2634 O O . MET A 1 353 ? 19.809 -5.790 -8.990 1.00 95.75 353 MET A O 1
ATOM 2638 N N . MET A 1 354 ? 19.973 -4.600 -10.878 1.00 95.31 354 MET A N 1
ATOM 2639 C CA . MET A 1 354 ? 21.075 -5.400 -11.429 1.00 95.31 354 MET A CA 1
ATOM 2640 C C . MET A 1 354 ? 22.383 -5.228 -10.648 1.00 95.31 354 MET A C 1
ATOM 2642 O O . MET A 1 354 ? 23.155 -6.188 -10.528 1.00 95.31 354 MET A O 1
ATOM 2646 N N . GLU A 1 355 ? 22.627 -4.032 -10.114 1.00 94.56 355 GLU A N 1
ATOM 2647 C CA . GLU A 1 355 ? 23.771 -3.734 -9.252 1.00 94.56 355 GLU A CA 1
ATOM 2648 C C . GLU A 1 355 ? 23.678 -4.455 -7.910 1.00 94.56 355 GLU A C 1
ATOM 2650 O O . GLU A 1 355 ? 24.631 -5.147 -7.543 1.00 94.56 355 GLU A O 1
ATOM 2655 N N . ALA A 1 356 ? 22.515 -4.426 -7.250 1.00 93.69 356 ALA A N 1
ATOM 2656 C CA . ALA A 1 356 ? 22.259 -5.217 -6.042 1.00 93.69 356 ALA A CA 1
ATOM 2657 C C . ALA A 1 356 ? 22.512 -6.719 -6.290 1.00 93.69 356 ALA A C 1
ATOM 2659 O O . ALA A 1 356 ? 23.144 -7.412 -5.494 1.00 93.69 356 ALA A O 1
ATOM 2660 N N . ARG A 1 357 ? 22.128 -7.214 -7.474 1.00 92.56 357 ARG A N 1
ATOM 2661 C CA . ARG A 1 357 ? 22.362 -8.601 -7.916 1.00 92.56 357 ARG A CA 1
ATOM 2662 C C . ARG A 1 357 ? 23.798 -8.897 -8.364 1.00 92.56 357 ARG A C 1
ATOM 2664 O O . ARG A 1 357 ? 24.084 -10.055 -8.678 1.00 92.56 357 ARG A O 1
ATOM 2671 N N . ARG A 1 358 ? 24.678 -7.892 -8.427 1.00 92.88 358 ARG A N 1
ATOM 2672 C CA . ARG A 1 358 ? 26.081 -7.970 -8.886 1.00 92.88 358 ARG A CA 1
ATOM 2673 C C . ARG A 1 358 ? 26.252 -8.584 -10.280 1.00 92.88 358 ARG A C 1
ATOM 2675 O O . ARG A 1 358 ? 27.265 -9.220 -10.570 1.00 92.88 358 ARG A O 1
ATOM 2682 N N . LYS A 1 359 ? 25.257 -8.423 -11.158 1.00 92.38 359 LYS A N 1
ATOM 2683 C CA . LYS A 1 359 ? 25.295 -8.959 -12.526 1.00 92.38 359 LYS A CA 1
ATOM 2684 C C . LYS A 1 359 ? 24.560 -8.026 -13.474 1.00 92.38 359 LYS A C 1
ATOM 2686 O O . LYS A 1 359 ? 23.342 -7.917 -13.410 1.00 92.38 359 LYS A O 1
ATOM 2691 N N . ARG A 1 360 ? 25.285 -7.403 -14.399 1.00 92.25 360 ARG A N 1
ATOM 2692 C CA . ARG A 1 360 ? 24.697 -6.536 -15.429 1.00 92.25 360 ARG A CA 1
ATOM 2693 C C . ARG A 1 360 ? 24.210 -7.356 -16.626 1.00 92.25 360 ARG A C 1
ATOM 2695 O O . ARG A 1 360 ? 24.831 -8.354 -16.994 1.00 92.25 360 ARG A O 1
ATOM 2702 N N . LYS A 1 361 ? 23.089 -6.940 -17.214 1.00 93.69 361 LYS A N 1
ATOM 2703 C CA . LYS A 1 361 ? 22.513 -7.475 -18.455 1.00 93.69 361 LYS A CA 1
ATOM 2704 C C . LYS A 1 361 ? 21.997 -6.309 -19.303 1.00 93.69 361 LYS A C 1
ATOM 2706 O O . LYS A 1 361 ? 21.613 -5.294 -18.727 1.00 93.69 361 LYS A O 1
ATOM 2711 N N . PRO A 1 362 ? 21.992 -6.424 -20.640 1.00 94.19 362 PRO A N 1
ATOM 2712 C CA . PRO A 1 362 ? 21.425 -5.382 -21.484 1.00 94.19 362 PRO A CA 1
ATOM 2713 C C . PRO A 1 362 ? 19.922 -5.234 -21.213 1.00 94.19 362 PRO A C 1
ATOM 2715 O O . PRO A 1 362 ? 19.210 -6.234 -21.060 1.00 94.19 362 PRO A O 1
ATOM 2718 N N . LEU A 1 363 ? 19.459 -3.985 -21.161 1.00 94.69 363 LEU A N 1
ATOM 2719 C CA . LEU A 1 363 ? 18.041 -3.644 -21.204 1.00 94.69 363 LEU A CA 1
ATOM 2720 C C . LEU A 1 363 ? 17.606 -3.616 -22.673 1.00 94.69 363 LEU A C 1
ATOM 2722 O O . LEU A 1 363 ? 18.303 -3.039 -23.506 1.00 94.69 363 LEU A O 1
ATOM 2726 N N . ILE A 1 364 ? 16.493 -4.275 -23.000 1.00 93.19 364 ILE A N 1
ATOM 2727 C CA . ILE A 1 364 ? 15.908 -4.226 -24.346 1.00 93.19 364 ILE A CA 1
ATOM 2728 C C . ILE A 1 364 ? 14.516 -3.622 -24.245 1.00 93.19 364 ILE A C 1
ATOM 2730 O O . ILE A 1 364 ? 13.610 -4.227 -23.668 1.00 93.19 364 ILE A O 1
ATOM 2734 N N . HIS A 1 365 ? 14.363 -2.444 -24.837 1.00 91.44 365 HIS A N 1
ATOM 2735 C CA . HIS A 1 365 ? 13.112 -1.704 -24.908 1.00 91.44 365 HIS A CA 1
ATOM 2736 C C . HIS A 1 365 ? 12.234 -2.218 -26.042 1.00 91.44 365 HIS A C 1
ATOM 2738 O O . HIS A 1 365 ? 12.671 -2.356 -27.186 1.00 91.44 365 HIS A O 1
ATOM 2744 N N . PHE A 1 366 ? 10.973 -2.482 -25.724 1.00 86.19 366 PHE A N 1
ATOM 2745 C CA . PHE A 1 366 ? 9.963 -2.901 -26.684 1.00 86.19 366 PHE A CA 1
ATOM 2746 C C . PHE A 1 366 ? 8.856 -1.846 -26.761 1.00 86.19 366 PHE A C 1
ATOM 2748 O O . PHE A 1 366 ? 8.339 -1.430 -25.717 1.00 86.19 366 PHE A O 1
ATOM 2755 N N . PRO A 1 367 ? 8.427 -1.435 -27.970 1.00 84.31 367 PRO A N 1
ATOM 2756 C CA . PRO A 1 367 ? 7.337 -0.480 -28.126 1.00 84.31 367 PRO A CA 1
ATOM 2757 C C . PRO A 1 367 ? 6.070 -0.944 -27.402 1.00 84.31 367 PRO A C 1
ATOM 2759 O O . PRO A 1 367 ? 5.647 -2.088 -27.565 1.00 84.31 367 PRO A O 1
ATOM 2762 N N . ALA A 1 368 ? 5.414 -0.048 -26.660 1.00 76.62 368 ALA A N 1
ATOM 2763 C CA . ALA A 1 368 ? 4.248 -0.384 -25.834 1.00 76.62 368 ALA A CA 1
ATOM 2764 C C . ALA A 1 368 ? 3.056 -0.960 -26.627 1.00 76.62 368 ALA A C 1
ATOM 2766 O O . ALA A 1 368 ? 2.213 -1.654 -26.057 1.00 76.62 368 ALA A O 1
ATOM 2767 N N . TRP A 1 369 ? 2.985 -0.724 -27.944 1.00 75.25 369 TRP A N 1
ATOM 2768 C CA . TRP A 1 369 ? 1.945 -1.304 -28.795 1.00 75.25 369 TRP A CA 1
ATOM 2769 C C . TRP A 1 369 ? 2.065 -2.829 -28.920 1.00 75.25 369 TRP A C 1
ATOM 2771 O O . TRP A 1 369 ? 1.036 -3.491 -29.011 1.00 75.25 369 TRP A O 1
ATOM 2781 N N . MET A 1 370 ? 3.274 -3.408 -28.865 1.00 78.62 370 MET A N 1
ATOM 2782 C CA . MET A 1 370 ? 3.471 -4.861 -28.969 1.00 78.62 370 MET A CA 1
ATOM 2783 C C . MET A 1 370 ? 2.800 -5.626 -27.814 1.00 78.62 370 MET A C 1
ATOM 2785 O O . MET A 1 370 ? 1.973 -6.497 -28.090 1.00 78.62 370 MET A O 1
ATOM 2789 N N . PRO A 1 37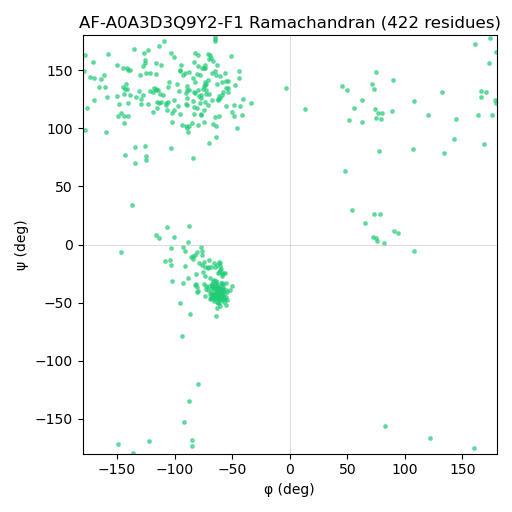1 ? 3.070 -5.317 -26.528 1.00 72.06 371 PRO A N 1
ATOM 2790 C CA . PRO A 1 371 ? 2.383 -5.972 -25.422 1.00 72.06 371 PRO A CA 1
ATOM 2791 C C . PRO A 1 371 ? 0.904 -5.581 -25.330 1.00 72.06 371 PRO A C 1
ATOM 2793 O O . PRO A 1 371 ? 0.110 -6.416 -24.906 1.00 72.06 371 PRO A O 1
ATOM 2796 N N . LYS A 1 372 ? 0.493 -4.379 -25.768 1.00 70.44 372 LYS A N 1
ATOM 2797 C CA . LYS A 1 372 ? -0.937 -4.018 -25.856 1.00 70.44 372 LYS A CA 1
ATOM 2798 C C . LYS A 1 372 ? -1.677 -4.863 -26.897 1.00 70.44 372 LYS A C 1
ATOM 2800 O O . LYS A 1 372 ? -2.741 -5.389 -26.591 1.00 70.44 372 LYS A O 1
ATOM 2805 N N . ALA A 1 373 ? -1.104 -5.052 -28.085 1.00 72.50 373 ALA A N 1
ATOM 2806 C CA . ALA A 1 373 ? -1.668 -5.894 -29.139 1.00 72.50 373 ALA A CA 1
ATOM 2807 C C . ALA A 1 373 ? -1.688 -7.373 -28.726 1.00 72.50 373 ALA A C 1
ATOM 2809 O O . ALA A 1 373 ? -2.702 -8.049 -28.891 1.00 72.50 373 ALA A O 1
ATOM 2810 N N . ALA A 1 374 ? -0.605 -7.859 -28.111 1.00 71.44 374 ALA A N 1
ATOM 2811 C CA . ALA A 1 374 ? -0.564 -9.199 -27.539 1.00 71.44 374 ALA A CA 1
ATOM 2812 C C . ALA A 1 374 ? -1.608 -9.364 -26.424 1.00 71.44 374 ALA A C 1
ATOM 2814 O O . ALA A 1 374 ? -2.325 -10.355 -26.415 1.00 71.44 374 ALA A O 1
ATOM 2815 N N . GLY A 1 375 ? -1.755 -8.389 -25.523 1.00 68.31 375 GLY A N 1
ATOM 2816 C CA . GLY A 1 375 ? -2.782 -8.387 -24.480 1.00 68.31 375 GLY A CA 1
ATOM 2817 C C . GLY A 1 375 ? -4.200 -8.392 -25.055 1.00 68.31 375 GLY A C 1
ATOM 2818 O O . GLY A 1 375 ? -5.028 -9.186 -24.623 1.00 68.31 375 GLY A O 1
ATOM 2819 N N . ALA A 1 376 ? -4.465 -7.586 -26.085 1.00 69.00 376 ALA A N 1
ATOM 2820 C CA . ALA A 1 376 ? -5.756 -7.542 -26.770 1.00 69.00 376 ALA A CA 1
ATOM 2821 C C . ALA A 1 376 ? -6.094 -8.850 -27.510 1.00 69.00 376 ALA A C 1
ATOM 2823 O O . ALA A 1 376 ? -7.264 -9.212 -27.608 1.00 69.00 376 ALA A O 1
ATOM 2824 N N . LEU A 1 377 ? -5.091 -9.581 -28.005 1.00 70.25 377 LEU A N 1
ATOM 2825 C CA . LEU A 1 377 ? -5.282 -10.893 -28.627 1.00 70.25 377 LEU A CA 1
ATOM 2826 C C . LEU A 1 377 ? -5.426 -12.011 -27.581 1.00 70.25 377 LEU A C 1
ATOM 2828 O O . LEU A 1 377 ? -6.249 -12.912 -27.726 1.00 70.25 377 LEU A O 1
ATOM 2832 N N . LEU A 1 378 ? -4.625 -11.955 -26.515 1.00 67.31 378 LEU A N 1
ATOM 2833 C CA . LEU A 1 378 ? -4.540 -12.992 -25.487 1.00 67.31 378 LEU A CA 1
ATOM 2834 C C . LEU A 1 378 ? -5.617 -12.857 -24.405 1.00 67.31 378 LEU A C 1
ATOM 2836 O O . LEU A 1 378 ? -5.810 -13.819 -23.665 1.00 67.31 378 LEU A O 1
ATOM 2840 N N . GLN A 1 379 ? -6.344 -11.734 -24.319 1.00 65.62 379 GLN A N 1
ATOM 2841 C CA . GLN A 1 379 ? -7.429 -11.530 -23.342 1.00 65.62 379 GLN A CA 1
ATOM 2842 C C . GLN A 1 379 ? -8.529 -12.602 -23.416 1.00 65.62 379 GLN A C 1
ATOM 2844 O O . GLN A 1 379 ? -9.190 -12.871 -22.417 1.00 65.62 379 GLN A O 1
ATOM 2849 N N . PHE A 1 380 ? -8.693 -13.253 -24.573 1.00 66.69 380 PHE A N 1
ATOM 2850 C CA . PHE A 1 380 ? -9.668 -14.327 -24.785 1.00 66.69 380 PHE A CA 1
ATOM 2851 C C . PHE A 1 380 ? -9.209 -15.696 -24.254 1.00 66.69 380 PHE A C 1
ATOM 2853 O O . PHE A 1 380 ? -9.983 -16.654 -24.261 1.00 66.69 380 PHE A O 1
ATOM 2860 N N . LEU A 1 381 ? -7.960 -15.824 -23.788 1.00 65.31 381 LEU A N 1
ATOM 2861 C CA . LEU A 1 381 ? -7.485 -17.052 -23.154 1.00 65.31 381 LEU A CA 1
ATOM 2862 C C . LEU A 1 381 ? -8.075 -17.214 -21.743 1.00 65.31 381 LEU A C 1
ATOM 2864 O O . LEU A 1 381 ? -8.273 -16.230 -21.036 1.00 65.31 381 LEU A O 1
ATOM 2868 N N . PRO A 1 382 ? -8.243 -18.453 -21.241 1.00 57.47 382 PRO A N 1
ATOM 2869 C CA . PRO A 1 382 ? -8.769 -18.700 -19.891 1.00 57.47 382 PRO A CA 1
ATOM 2870 C C . PRO A 1 382 ? -7.925 -18.094 -18.748 1.00 57.47 382 PRO A C 1
ATOM 2872 O O . PRO A 1 382 ? -8.407 -17.918 -17.625 1.00 57.47 382 PRO A O 1
ATOM 2875 N N . LYS A 1 383 ? -6.638 -17.817 -19.006 1.00 56.44 383 LYS A N 1
ATOM 2876 C CA . LYS A 1 383 ? -5.676 -17.212 -18.070 1.00 56.44 383 LYS A CA 1
ATOM 2877 C C . LYS A 1 383 ? -4.746 -16.257 -18.837 1.00 56.44 383 LYS A C 1
ATOM 2879 O O . LYS A 1 383 ? -3.615 -16.650 -19.129 1.00 56.44 383 LYS A O 1
ATOM 2884 N N . PRO A 1 384 ? -5.194 -15.042 -19.197 1.00 57.00 384 PRO A N 1
ATOM 2885 C CA . PRO A 1 384 ? -4.351 -14.116 -19.936 1.00 57.00 384 PRO A CA 1
ATOM 2886 C C . PRO A 1 384 ? -3.191 -13.666 -19.032 1.00 57.00 384 PRO A C 1
ATOM 2888 O O . PRO A 1 384 ? -3.435 -13.198 -17.917 1.00 57.00 384 PRO A O 1
ATOM 2891 N N . PRO A 1 385 ? -1.926 -13.829 -19.455 1.00 54.78 385 PRO A N 1
ATOM 2892 C CA . PRO A 1 385 ? -0.778 -13.381 -18.668 1.00 54.78 385 PRO A CA 1
ATOM 2893 C C . PRO A 1 385 ? -0.598 -11.854 -18.700 1.00 54.78 385 PRO A C 1
ATOM 2895 O O . PRO A 1 385 ? 0.152 -11.327 -17.881 1.00 54.78 385 PRO A O 1
ATOM 2898 N N . LEU A 1 386 ? -1.258 -11.164 -19.641 1.00 59.34 386 LEU A N 1
ATOM 2899 C CA . LEU A 1 386 ? -1.137 -9.733 -19.929 1.00 59.34 386 LEU A CA 1
ATOM 2900 C C . LEU A 1 386 ? -2.514 -9.178 -20.336 1.00 59.34 386 LEU A C 1
ATOM 2902 O O . LEU A 1 386 ? -3.151 -9.748 -21.222 1.00 59.34 386 LEU A O 1
ATOM 2906 N N . SER A 1 387 ? -2.957 -8.082 -19.716 1.00 60.59 387 SER A N 1
ATOM 2907 C CA . SER A 1 387 ? -4.099 -7.270 -20.168 1.00 60.59 387 SER A CA 1
ATOM 2908 C C . SER A 1 387 ? -3.618 -5.865 -20.558 1.00 60.59 387 SER A C 1
ATOM 2910 O O . SER A 1 387 ? -2.573 -5.432 -20.063 1.00 60.59 387 SER A O 1
ATOM 2912 N N . PRO A 1 388 ? -4.342 -5.134 -21.425 1.00 62.22 388 PRO A N 1
ATOM 2913 C CA . PRO A 1 388 ? -4.024 -3.740 -21.737 1.00 62.22 388 PRO A CA 1
ATOM 2914 C C . PRO A 1 388 ? -3.879 -2.857 -20.488 1.00 62.22 388 PRO A C 1
ATOM 2916 O O . PRO A 1 388 ? -2.938 -2.070 -20.419 1.00 62.22 388 PRO A O 1
ATOM 2919 N N . ASP A 1 389 ? -4.718 -3.062 -19.469 1.00 63.69 389 ASP A N 1
ATOM 2920 C CA . ASP A 1 389 ? -4.653 -2.313 -18.205 1.00 63.69 389 ASP A CA 1
ATOM 2921 C C . ASP A 1 389 ? -3.392 -2.630 -17.402 1.00 63.69 389 ASP A C 1
ATOM 2923 O O . ASP A 1 389 ? -2.772 -1.732 -16.839 1.00 63.69 389 ASP A O 1
ATOM 2927 N N . ALA A 1 390 ? -2.943 -3.891 -17.413 1.00 65.69 390 ALA A N 1
ATOM 2928 C CA . ALA A 1 390 ? -1.678 -4.272 -16.795 1.00 65.69 390 ALA A CA 1
ATOM 2929 C C . ALA A 1 390 ? -0.480 -3.610 -17.493 1.00 65.69 390 ALA A C 1
ATOM 2931 O O . ALA A 1 390 ? 0.520 -3.322 -16.845 1.00 65.69 390 ALA A O 1
ATOM 2932 N N . VAL A 1 391 ? -0.571 -3.360 -18.806 1.00 68.06 391 VAL A N 1
ATOM 2933 C CA . VAL A 1 391 ? 0.463 -2.619 -19.543 1.00 68.06 391 VAL A CA 1
ATOM 2934 C C . VAL A 1 391 ? 0.409 -1.133 -19.199 1.00 68.06 391 VAL A C 1
ATOM 2936 O O . VAL A 1 391 ? 1.460 -0.557 -18.938 1.00 68.06 391 VAL A O 1
ATOM 2939 N N . SER A 1 392 ? -0.781 -0.525 -19.154 1.00 69.12 392 SER A N 1
ATOM 2940 C CA . SER A 1 392 ? -0.956 0.876 -18.737 1.00 69.12 392 SER A CA 1
ATOM 2941 C C . SER A 1 392 ? -0.440 1.121 -17.314 1.00 69.12 392 SER A C 1
ATOM 2943 O O . SER A 1 392 ? 0.249 2.106 -17.084 1.00 69.12 392 SER A O 1
ATOM 2945 N N . PHE A 1 393 ? -0.664 0.179 -16.393 1.00 68.62 393 PHE A N 1
ATOM 2946 C CA . PHE A 1 393 ? -0.142 0.226 -15.023 1.00 68.62 393 PHE A CA 1
ATOM 2947 C C . PHE A 1 393 ? 1.394 0.269 -14.956 1.00 68.62 393 PHE A C 1
ATOM 2949 O O . PHE A 1 393 ? 1.957 0.887 -14.063 1.00 68.62 393 PHE A O 1
ATOM 2956 N N . VAL A 1 394 ? 2.089 -0.380 -15.897 1.00 71.06 394 VAL A N 1
ATOM 2957 C CA . VAL A 1 394 ? 3.563 -0.465 -15.909 1.00 71.06 394 VAL A CA 1
ATOM 2958 C C . VAL A 1 394 ? 4.228 0.787 -16.491 1.00 71.06 394 VAL A C 1
ATOM 2960 O O . VAL A 1 394 ? 5.391 1.053 -16.190 1.00 71.06 394 VAL A O 1
ATOM 2963 N N . ILE A 1 395 ? 3.522 1.526 -17.348 1.00 75.25 395 ILE A N 1
ATOM 2964 C CA . ILE A 1 395 ? 4.078 2.670 -18.091 1.00 75.25 395 ILE A CA 1
ATOM 2965 C C . ILE A 1 395 ? 3.666 4.032 -17.519 1.00 75.25 395 ILE A C 1
ATOM 2967 O O . ILE A 1 395 ? 4.083 5.050 -18.059 1.00 75.25 395 ILE A O 1
ATOM 2971 N N . HIS A 1 396 ? 2.827 4.058 -16.483 1.00 78.19 396 HIS A N 1
ATOM 2972 C CA . HIS A 1 396 ? 2.383 5.288 -15.831 1.00 78.19 396 HIS A CA 1
ATOM 2973 C C . HIS A 1 396 ? 3.440 5.805 -14.841 1.00 78.19 396 HIS A C 1
ATOM 2975 O O . HIS A 1 396 ? 4.131 5.014 -14.194 1.00 78.19 396 HIS A O 1
ATOM 2981 N N . ASP A 1 397 ? 3.542 7.127 -14.710 1.00 84.44 397 ASP A N 1
ATOM 2982 C CA . ASP A 1 397 ? 4.430 7.774 -13.743 1.00 84.44 397 ASP A CA 1
ATOM 2983 C C . ASP A 1 397 ? 3.879 7.621 -12.318 1.00 84.44 397 ASP A C 1
ATOM 2985 O O . ASP A 1 397 ? 2.714 7.891 -12.061 1.00 84.44 397 ASP A O 1
ATOM 2989 N N . ALA A 1 398 ? 4.712 7.237 -11.356 1.00 82.88 398 ALA A N 1
ATOM 2990 C CA . ALA A 1 398 ? 4.295 7.034 -9.970 1.00 82.88 398 ALA A CA 1
ATOM 2991 C C . ALA A 1 398 ? 5.155 7.881 -9.023 1.00 82.88 398 ALA A C 1
ATOM 2993 O O . ALA A 1 398 ? 6.065 7.362 -8.370 1.00 82.88 398 ALA A O 1
ATOM 2994 N N . VAL A 1 399 ? 4.877 9.187 -8.974 1.00 91.06 399 VAL A N 1
ATOM 2995 C CA . VAL A 1 399 ? 5.571 10.175 -8.128 1.00 91.06 399 VAL A CA 1
ATOM 2996 C C . VAL A 1 399 ? 4.587 10.755 -7.115 1.00 91.06 399 VAL A C 1
ATOM 2998 O O . VAL A 1 399 ? 3.473 11.109 -7.484 1.00 91.06 399 VAL A O 1
ATOM 3001 N N . ALA A 1 400 ? 5.010 10.839 -5.859 1.00 92.44 400 ALA A N 1
ATOM 3002 C CA . ALA A 1 400 ? 4.232 11.237 -4.695 1.00 92.44 400 ALA A CA 1
ATOM 3003 C C . ALA A 1 400 ? 4.854 12.459 -4.000 1.00 92.44 400 ALA A C 1
ATOM 3005 O O . ALA A 1 400 ? 6.080 12.600 -3.939 1.00 92.44 400 ALA A O 1
ATOM 3006 N N . ASP A 1 401 ? 4.015 13.306 -3.405 1.00 94.25 401 ASP A N 1
ATOM 3007 C CA . ASP A 1 401 ? 4.476 14.358 -2.496 1.00 94.25 401 ASP A CA 1
ATOM 3008 C C . ASP A 1 401 ? 4.641 13.834 -1.059 1.00 94.25 401 ASP A C 1
ATOM 3010 O O . ASP A 1 401 ? 3.683 13.667 -0.301 1.00 94.25 401 ASP A O 1
ATOM 3014 N N . ASN A 1 402 ? 5.894 13.625 -0.656 1.00 94.81 402 ASN A N 1
ATOM 3015 C CA . ASN A 1 402 ? 6.235 13.138 0.679 1.00 94.81 402 ASN A CA 1
ATOM 3016 C C . ASN A 1 402 ? 6.120 14.202 1.786 1.00 94.81 402 ASN A C 1
ATOM 3018 O O . ASN A 1 402 ? 6.243 13.868 2.965 1.00 94.81 402 ASN A O 1
ATOM 3022 N N . SER A 1 403 ? 5.910 15.478 1.458 1.00 93.50 403 SER A N 1
ATOM 3023 C CA . SER A 1 403 ? 6.026 16.577 2.429 1.00 93.50 403 SER A CA 1
ATOM 3024 C C . SER A 1 403 ? 5.086 16.399 3.626 1.00 93.50 403 SER A C 1
ATOM 3026 O O . SER A 1 403 ? 5.510 16.485 4.780 1.00 93.50 403 SER A O 1
ATOM 3028 N N . ALA A 1 404 ? 3.819 16.070 3.358 1.00 94.81 404 ALA A N 1
ATOM 3029 C CA . ALA A 1 404 ? 2.810 15.884 4.397 1.00 94.81 404 ALA A CA 1
ATOM 3030 C C . ALA A 1 404 ? 3.071 14.638 5.261 1.00 94.81 404 ALA A C 1
ATOM 3032 O O . ALA A 1 404 ? 2.914 14.697 6.481 1.00 94.81 404 ALA A O 1
ATOM 3033 N N . VAL A 1 405 ? 3.487 13.516 4.656 1.00 95.38 405 VAL A N 1
ATOM 3034 C CA . VAL A 1 405 ? 3.726 12.270 5.403 1.00 95.38 405 VAL A CA 1
ATOM 3035 C C . VAL A 1 405 ? 4.978 12.369 6.274 1.00 95.38 405 VAL A C 1
ATOM 3037 O O . VAL A 1 405 ? 4.957 11.929 7.420 1.00 95.38 405 VAL A O 1
ATOM 3040 N N . LEU A 1 406 ? 6.047 13.003 5.787 1.00 95.31 406 LEU A N 1
ATOM 3041 C CA . LEU A 1 406 ? 7.275 13.181 6.563 1.00 95.31 406 LEU A CA 1
ATOM 3042 C C . LEU A 1 406 ? 7.044 14.091 7.773 1.00 95.31 406 LEU A C 1
ATOM 3044 O O . LEU A 1 406 ? 7.464 13.749 8.876 1.00 95.31 406 LEU A O 1
ATOM 3048 N N . ALA A 1 407 ? 6.316 15.197 7.585 1.00 94.56 407 ALA A N 1
ATOM 3049 C CA . ALA A 1 407 ? 5.978 16.116 8.668 1.00 94.56 407 ALA A CA 1
ATOM 3050 C C . ALA A 1 407 ? 5.064 15.475 9.725 1.00 94.56 407 ALA A C 1
ATOM 3052 O O . ALA A 1 407 ? 5.232 15.717 10.917 1.00 94.56 407 ALA A O 1
ATOM 3053 N N . ALA A 1 408 ? 4.096 14.661 9.296 1.00 95.44 408 ALA A N 1
ATOM 3054 C CA . ALA A 1 408 ? 3.113 14.069 10.196 1.00 95.44 408 ALA A CA 1
ATOM 3055 C C . ALA A 1 408 ? 3.635 12.834 10.945 1.00 95.44 408 ALA A C 1
ATOM 3057 O O . ALA A 1 408 ? 3.265 12.617 12.098 1.00 95.44 408 ALA A O 1
ATOM 3058 N N . PHE A 1 409 ? 4.458 12.004 10.298 1.00 94.81 409 PHE A N 1
ATOM 3059 C CA . PHE A 1 409 ? 4.845 10.701 10.839 1.00 94.81 409 PHE A CA 1
ATOM 3060 C C . PHE A 1 409 ? 6.254 10.648 11.416 1.00 94.81 409 PHE A C 1
ATOM 3062 O O . PHE A 1 409 ? 6.531 9.664 12.100 1.00 94.81 409 PHE A O 1
ATOM 3069 N N . ASP A 1 410 ? 7.112 11.641 11.161 1.00 91.44 410 ASP A N 1
ATOM 3070 C CA . ASP A 1 410 ? 8.520 11.663 11.588 1.00 91.44 410 ASP A CA 1
ATOM 3071 C C . ASP A 1 410 ? 9.231 10.332 11.263 1.00 91.44 410 ASP A C 1
ATOM 3073 O O . ASP A 1 410 ? 9.584 9.516 12.125 1.00 91.44 410 ASP A O 1
ATOM 3077 N N . ILE A 1 411 ? 9.309 10.037 9.963 1.00 91.81 411 ILE A N 1
ATOM 3078 C CA . ILE A 1 411 ? 9.912 8.814 9.421 1.00 91.81 411 ILE A CA 1
ATOM 3079 C C . ILE A 1 411 ? 11.126 9.156 8.568 1.00 91.81 411 ILE A C 1
ATOM 3081 O O . ILE A 1 411 ? 11.157 10.161 7.862 1.00 91.81 411 ILE A O 1
ATOM 3085 N N . THR A 1 412 ? 12.111 8.266 8.589 1.00 94.44 412 THR A N 1
ATOM 3086 C CA . THR A 1 412 ? 13.185 8.243 7.596 1.00 94.44 412 THR A CA 1
ATOM 3087 C C . THR A 1 412 ? 12.859 7.154 6.588 1.00 94.44 412 THR A C 1
ATOM 3089 O O . THR A 1 412 ? 12.622 6.015 6.980 1.00 94.44 412 THR A O 1
ATOM 3092 N N . LEU A 1 413 ? 12.804 7.517 5.309 1.00 96.75 413 LEU A N 1
ATOM 3093 C CA . LEU A 1 413 ? 12.496 6.584 4.230 1.00 96.75 413 LEU A CA 1
ATOM 3094 C C . LEU A 1 413 ? 13.748 5.810 3.823 1.00 96.75 413 LEU A C 1
ATOM 3096 O O . LEU A 1 413 ? 14.831 6.387 3.719 1.00 96.75 413 LEU A O 1
ATOM 3100 N N . THR A 1 414 ? 13.577 4.522 3.552 1.00 97.50 414 THR A N 1
ATOM 3101 C CA . THR A 1 414 ? 14.648 3.614 3.151 1.00 97.50 414 THR A CA 1
ATOM 3102 C C . THR A 1 414 ? 15.064 3.903 1.700 1.00 97.50 414 THR A C 1
ATOM 3104 O O . THR A 1 414 ? 14.218 3.814 0.800 1.00 97.50 414 THR A O 1
ATOM 3107 N N . PRO A 1 415 ? 16.346 4.222 1.426 1.00 97.50 415 PRO A N 1
ATOM 3108 C CA . PRO A 1 415 ? 16.855 4.371 0.062 1.00 97.50 415 PRO A CA 1
ATOM 3109 C C . PRO A 1 415 ? 16.619 3.122 -0.789 1.00 97.50 415 PRO A C 1
ATOM 3111 O O . PRO A 1 415 ? 16.671 1.993 -0.292 1.00 97.50 415 PRO A O 1
ATOM 3114 N N . PHE A 1 416 ? 16.394 3.301 -2.093 1.00 96.94 416 PHE A N 1
ATOM 3115 C CA . PHE A 1 416 ? 15.994 2.209 -2.982 1.00 96.94 416 PHE A CA 1
ATOM 3116 C C . PHE A 1 416 ? 17.028 1.075 -3.011 1.00 96.94 416 PHE A C 1
ATOM 3118 O O . PHE A 1 416 ? 16.693 -0.107 -2.908 1.00 96.94 416 PHE A O 1
ATOM 3125 N N . HIS A 1 417 ? 18.309 1.435 -3.092 1.00 95.94 417 HIS A N 1
ATOM 3126 C CA . HIS A 1 417 ? 19.407 0.473 -3.099 1.00 95.94 417 HIS A CA 1
ATOM 3127 C C . HIS A 1 417 ? 19.534 -0.306 -1.775 1.00 95.94 417 HIS A C 1
ATOM 3129 O O . HIS A 1 417 ? 19.833 -1.501 -1.803 1.00 95.94 417 HIS A O 1
ATOM 3135 N N . GLU A 1 418 ? 19.276 0.336 -0.630 1.00 96.50 418 GLU A N 1
ATOM 3136 C CA . GLU A 1 418 ? 19.323 -0.311 0.686 1.00 96.50 418 GLU A CA 1
ATOM 3137 C C . GLU A 1 418 ? 18.184 -1.313 0.841 1.00 96.50 418 GLU A C 1
ATOM 3139 O O . GLU A 1 418 ? 18.422 -2.463 1.214 1.00 96.50 418 GLU A O 1
ATOM 3144 N N . GLY A 1 419 ? 16.959 -0.923 0.476 1.00 95.38 419 GLY A N 1
ATOM 3145 C CA . GLY A 1 419 ? 15.814 -1.826 0.542 1.00 95.38 419 GLY A CA 1
ATOM 3146 C C . GLY A 1 419 ? 15.986 -3.041 -0.371 1.00 95.38 419 GLY A C 1
ATOM 3147 O O . GLY A 1 419 ? 15.659 -4.157 0.035 1.00 95.38 419 GLY A O 1
ATOM 3148 N N . LEU A 1 420 ? 16.576 -2.878 -1.563 1.00 95.06 420 LEU A N 1
ATOM 3149 C CA . LEU A 1 420 ? 16.932 -4.004 -2.438 1.00 95.06 420 LEU A CA 1
ATOM 3150 C C . LEU A 1 420 ? 17.957 -4.953 -1.807 1.00 95.06 420 LEU A C 1
ATOM 3152 O O . LEU A 1 420 ? 17.802 -6.172 -1.905 1.00 95.06 420 LEU A O 1
ATOM 3156 N N . ALA A 1 421 ? 18.979 -4.411 -1.141 1.00 94.19 421 ALA A N 1
ATOM 3157 C CA . ALA A 1 421 ? 20.040 -5.198 -0.513 1.00 94.19 421 ALA A CA 1
ATOM 3158 C C . ALA A 1 421 ? 19.535 -6.106 0.623 1.00 94.19 421 ALA A C 1
ATOM 3160 O O . ALA A 1 421 ? 20.213 -7.064 0.991 1.00 94.19 421 ALA A O 1
ATOM 3161 N N . THR A 1 422 ? 18.340 -5.846 1.165 1.00 93.56 422 THR A N 1
ATOM 3162 C CA . THR A 1 422 ? 17.750 -6.693 2.212 1.00 93.56 422 THR A CA 1
ATOM 3163 C C . THR A 1 422 ? 17.278 -8.063 1.707 1.00 93.56 422 THR A C 1
ATOM 3165 O O . THR A 1 422 ? 17.113 -8.974 2.519 1.00 93.56 422 THR A O 1
ATOM 3168 N N . TYR A 1 423 ? 17.052 -8.243 0.394 1.00 92.50 423 TYR A N 1
ATOM 3169 C CA . TYR A 1 423 ? 16.458 -9.484 -0.133 1.00 92.50 423 TYR A CA 1
ATOM 3170 C C . TYR A 1 423 ? 16.931 -9.945 -1.520 1.00 92.50 423 TYR A C 1
ATOM 3172 O O . TYR A 1 423 ? 16.553 -11.044 -1.943 1.00 92.50 423 TYR A O 1
ATOM 3180 N N . LEU A 1 424 ? 17.735 -9.153 -2.236 1.00 89.56 424 LEU A N 1
ATOM 3181 C CA . LEU A 1 424 ? 18.412 -9.577 -3.465 1.00 89.56 424 LEU A CA 1
ATOM 3182 C C . LEU A 1 424 ? 19.840 -10.010 -3.150 1.00 89.56 424 LEU A C 1
ATOM 31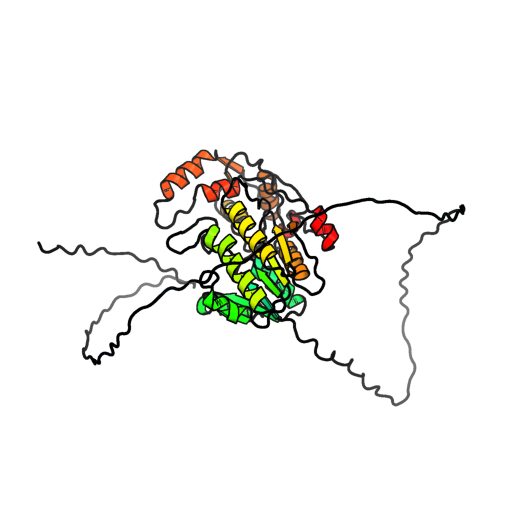84 O O . LEU A 1 424 ? 20.173 -11.161 -3.535 1.00 89.56 424 LEU A O 1
#

Nearest PDB structures (foldseek):
  8e73-assembly1_A9  TM=8.644E-01  e=7.504E-24  Vigna radiata
  7w32-assembly1_J  TM=8.776E-01  e=9.285E-23  Sus scrofa
  8j9i-assembly1_E4  TM=7.406E-01  e=3.077E-23  Euglena gracilis
  7zeb-assembly1_d  TM=8.306E-01  e=3.568E-20  Ovis aries
  6x89-assembly1_A9  TM=8.616E-01  e=1.012E-19  Vigna radiata

Secondary structure (DSSP, 8-state):
----------------------------------------------------------------------------------------------------------------------------PPPEEEEETTTSHHHHHHHHHHHHTT-EEEEEES-HHHHHHHHHHTTPEEEE-BTTBGGGHHHHHTT-SEEEE----TTTTS-BGGGTBSHIIIIIIIHHHHHHHHHHTT--EEEEE--TT--TT-SSHHHHHHHHHHHHHHHTT-EEEEEEESSEESTT-SSHHHHHHHHHHSSSEEEETTS--EE--EEHHHHHHHHHHHHSTT---EEEEE--S--EEHHHHHHHHHHHTT----EEEE-THHHHHHHHHHTTSSS-S--HHHHHHHHS-B----HHHHHHH--PPPPHHHHHHTT-

pLDDT: mean 73.7, std 28.89, range [22.98, 98.81]

Solvent-accessible surface area (backbone atoms only — not comparable to full-atom values): 26086 Å² total; per-residue (Å²): 139,87,84,86,82,79,86,79,86,80,87,80,86,81,86,80,93,74,94,79,82,91,78,91,85,81,93,82,88,81,88,83,86,87,88,85,86,84,90,84,89,83,84,91,87,90,86,87,82,84,89,86,87,88,83,89,86,81,90,89,83,89,88,80,89,81,84,88,80,83,85,81,90,86,85,89,84,88,84,86,83,86,80,88,83,85,87,83,89,85,87,84,88,83,90,81,91,85,88,81,85,89,88,89,86,83,87,83,81,88,78,88,74,73,77,76,74,73,76,75,73,77,82,73,76,59,50,32,33,34,24,35,22,26,86,44,67,59,18,40,39,26,50,48,49,34,46,76,72,61,40,36,46,34,27,45,30,76,49,52,94,78,44,35,71,64,35,45,73,69,74,30,43,73,33,64,27,35,64,91,39,63,89,36,33,43,73,51,43,51,78,24,50,18,39,38,39,45,66,76,58,97,53,68,78,50,71,40,70,96,76,57,37,34,46,54,48,50,39,14,55,11,38,29,45,49,40,49,26,29,50,75,52,63,31,57,34,43,28,37,60,56,39,51,68,49,30,90,80,35,91,49,68,57,27,27,17,32,29,49,14,52,53,41,40,59,72,60,72,52,48,39,25,40,38,16,38,33,43,69,41,57,93,69,38,69,70,68,50,45,53,54,50,34,54,72,75,41,87,41,35,84,36,69,32,88,35,67,42,43,31,8,49,18,41,38,63,57,56,13,46,52,56,35,47,37,53,40,92,90,30,58,67,49,79,30,32,38,32,24,78,52,81,34,31,47,52,52,52,52,49,51,53,26,56,62,60,73,51,87,62,55,77,45,69,36,64,56,63,57,62,37,51,50,9,68,64,36,56,81,44,101,74,49,94,43,41,49,63,50,52,52,66,72,60,52,67,24,72,44,61,40,67,62,37,41,72,63,66,73,66,83,67,54,48,65,67,59,56,45,61,75,73,94

Radius of gyration: 31.71 Å; Cα contacts (8 Å, |Δi|>4): 623; chains: 1; bounding box: 96×102×89 Å